Protein 5Z33 (pdb70)

InterPro domains:
  IPR000719 Protein kinase domain [PF00069] (23-314)
  IPR000719 Protein kinase domain [PS50011] (23-314)
  IPR000719 Protein kinase domain [SM00220] (23-314)
  IPR003527 Mitogen-activated protein (MAP) kinase, conserved site [PS01351] (58-161)
  IPR008271 Serine/threonine-protein kinase, active site [PS00108] (145-157)
  IPR011009 Protein kinase-like domain superfamily [SSF56112] (15-320)
  IPR017441 Protein kinase, ATP binding site [PS00107] (29-53)
  IPR050117 Mitogen-activated protein (MAP) kinase [PTHR24055] (21-324)

Solvent-accessible surface area: 18252 Å² total; per-residue (Å²): 177,52,68,70,112,47,155,11,54,157,56,65,0,31,0,37,44,38,26,47,16,82,132,91,54,50,107,51,87,64,6,2,38,0,6,0,50,21,69,155,93,85,89,26,2,6,0,36,13,13,17,84,0,40,78,107,60,52,40,0,6,16,3,1,2,7,0,43,0,0,41,45,0,98,67,14,134,6,0,2,24,0,76,12,0,5,4,12,141,56,128,113,2,52,44,0,3,0,1,14,36,65,16,116,52,40,0,26,23,16,23,185,76,60,100,125,40,72,46,54,57,22,24,12,1,0,14,22,0,0,3,0,0,28,23,0,9,32,0,49,0,0,0,17,11,1,50,2,28,12,0,36,2,31,80,122,46,79,0,11,0,19,24,0,0,12,1,14,0,39,12,148,54,102,151,100,18,91,52,37,50,62,48,49,86,9,42,73,76,18,42,2,0,4,36,44,1,33,25,161,37,56,46,61,16,4,0,2,0,4,0,0,2,0,0,0,9,8,32,24,48,125,31,28,2,108,0,176,74,86,92,28,2,10,52,46,0,1,102,20,19,3,61,16,98,107,107,9,17,62,89,1,54,28,94,169,21,46,77,81,7,97,119,47,100,161,38,66,91,79,66,3,83,88,46,14,105,150,25,47,106,57,0,9,59,0,0,53,122,0,1,17,22,11,13,90,87,18,19,48,10,96,106,0,2,116,12,77,6,0,123,129,93,58,69,70,111,61,8,70,81,11,121,84,81,22,90,11,98,13,8,111,28,92,91,46,43,75,0,61,138,38,0,31,93,33,0,105,169,3,58,92,95,43,123,149,158,126,153,103,18,90,80,90,88,77,114,73,126,125,80,56,56,165,184

CATH classification: 1.10.510.10

Sequence (375 aa):
QGRKIFKVFNQDFIVDERYTVTKELGQGAYGIVCAAVNNQTSEGVAIKKVTNVFSKKILAKRALREIKLLQHFRGHRNITCLYDMDIPRPDNFNETYLYEELMECDLAAIIRSGQPLTDAHFQSFIYQILCGLKYIHSANVLHRDLKPGNLLVNADCELKICDFGLARGFSVDPEENAGYMTEYVATRWYRAPEIMLSFQSYTKAIDVWSVGCILAELLGGRPFFKGRDYVDQLNQILHILGTPNEETLSRIGSPRAQEYVRNLPFMAKKPFPTLFPNANPDALDLLDRMLAFDPSSRISVEQALEHPYLHIWHDASDEPDCPTTFNFDFEVVEDVGEMRKMILDEVYRFRQLVRTQEYVGQMNDLEAELAGGLD

Organism: Pyricularia oryzae (strain 70-15 / ATCC MYA-4617 / FGSC 8958) (NCBI:txid242507)

Nearest PDB structures (foldseek):
  5z33-assembly1_A  TM=1.003E+00  e=1.326E-71  Pyricularia oryzae P131
  7pus-assembly1_AAA  TM=9.389E-01  e=1.925E-37  Homo sapiens
  5lcj-assembly1_A  TM=9.248E-01  e=2.521E-37  Homo sapiens
  6hkn-assembly1_A  TM=9.254E-01  e=2.018E-34  Homo sapiens
  4ogr-assembly3_I  TM=8.457E-01  e=5.268E-21  Homo sapiens

Radius of gyration: 23.45 Å; Cα contacts (8 Å, |Δi|>4): 599; chains: 1; bounding box: 63×76×60 Å

Secondary structure (DSSP, 8-state):
--EEEEEETTEEEEEETTEEEEEEEEE-SSEEEEEEEETTT--EEEEEEE--TTSSHHHHHHHHHHHHHHHHTTT-TTBPPEEEEE-S--TT---EEEEE---SEEHHHHHHHT----HHHHHHHHHHHHHHHHHHHHTTEE----SGGGEEE-TT--EEE---TT-EE--S-SHHHHHS---S---GGG--HHHHTT-S---THHHHHHHHHHHHHHHHTS-SS--SSHHHHHHHHHHHH-S--HHHHHT---HHHHHHHHHSPP-----HHHH-TTS-HHHHHHHHHHT-SSGGGSPPHHHHHTSGGGTTT--GGGSPPPSS----GGGG---HHHHHHHHHHHHHHHHHHHT---HHHHHHHHHHHHHTS--

B-factor: mean 52.42, std 19.56, range [21.2, 126.47]

Foldseek 3Di:
DQWDWDADPNDTDIGGNQKDFDAWDDADPQWTKTKIARNVVRDIKIKIKGAQQLVDLLSLLLVLQQLQVLVLLAPDQAAKHWQAKDQPPLVDGRIIMTITHDFDAFQLVVLVVVDDDDLVLLLQVLLSVLLSLQQCVLLQKAQQADDRRQWTAHPVRRIHGHRSSQMWGHDPDDVVRVPIDGDDHYDQLQFAPCVVLVLVPPDSLRVLSSSLQRLVCNLVSHRQQDAPDNVSSVVSLCQAQWQDDPVQLVSRPDPVVSVVSVPDPGHDHDQVCVVRVPHDVLSSVLSCQSNDNRSVSHDDSVVSLVRPSNVVPRDPVSRDYRPHHDDPPVSVDRDVVVSSVSVVVSNVVVNVVSVDVDPVVVVVVVVVCVVPVDD

Structure (mmCIF, N/CA/C/O backbone):
data_5Z33
#
_entry.id   5Z33
#
_cell.length_a   74.549
_cell.length_b   74.549
_cell.length_c   158.561
_cell.angle_alpha   90.00
_cell.angle_beta   90.00
_cell.angle_gamma   120.00
#
_symmetry.space_group_name_H-M   'P 32 2 1'
#
loop_
_entity.id
_entity.type
_entity.pdbx_description
1 polymer 'Mitogen-activated protein kinase'
2 water water
#
loop_
_atom_site.group_PDB
_atom_site.id
_atom_site.type_symbol
_atom_site.label_atom_id
_atom_site.label_alt_id
_atom_site.label_comp_id
_atom_site.label_asym_id
_atom_site.label_entity_id
_atom_site.label_seq_id
_atom_site.pdbx_PDB_ins_code
_atom_site.Cartn_x
_atom_site.Cartn_y
_atom_site.Cartn_z
_atom_site.occupancy
_atom_site.B_iso_or_equiv
_atom_site.auth_seq_id
_atom_site.auth_comp_id
_atom_site.auth_asym_id
_atom_site.auth_atom_id
_atom_site.pdbx_PDB_model_num
ATOM 1 N N . GLN A 1 15 ? 37.806 -31.143 4.242 1.00 87.65 5 GLN A N 1
ATOM 2 C CA . GLN A 1 15 ? 38.593 -31.861 5.241 1.00 89.50 5 GLN A CA 1
ATOM 3 C C . GLN A 1 15 ? 38.694 -31.081 6.558 1.00 91.04 5 GLN A C 1
ATOM 4 O O . GLN A 1 15 ? 38.013 -31.400 7.535 1.00 91.46 5 GLN A O 1
ATOM 10 N N . GLY A 1 16 ? 39.550 -30.061 6.576 1.00 88.16 6 GLY A N 1
ATOM 11 C CA . GLY A 1 16 ? 39.729 -29.232 7.752 1.00 78.52 6 GLY A CA 1
ATOM 12 C C . GLY A 1 16 ? 40.878 -29.625 8.654 1.00 68.86 6 GLY A C 1
ATOM 13 O O . GLY A 1 16 ? 40.904 -29.197 9.816 1.00 60.64 6 GLY A O 1
ATOM 14 N N . ARG A 1 17 ? 41.827 -30.423 8.164 1.00 66.01 7 ARG A N 1
ATOM 15 C CA . ARG A 1 17 ? 42.905 -30.951 8.991 1.00 64.73 7 ARG A CA 1
ATOM 16 C C . ARG A 1 17 ? 44.223 -30.897 8.233 1.00 69.25 7 ARG A C 1
ATOM 17 O O . ARG A 1 17 ? 44.253 -30.784 7.005 1.00 74.50 7 ARG A O 1
ATOM 25 N N . LYS A 1 18 ? 45.318 -30.978 8.992 1.00 68.46 8 LYS A N 1
ATOM 26 C CA . LYS A 1 18 ? 46.672 -31.073 8.461 1.00 67.30 8 LYS A CA 1
ATOM 27 C C . LYS A 1 18 ? 47.327 -32.362 8.941 1.00 64.57 8 LYS A C 1
ATOM 28 O O . LYS A 1 18 ? 47.106 -32.804 10.071 1.00 60.83 8 LYS A O 1
ATOM 34 N N . ILE A 1 19 ? 48.160 -32.945 8.083 1.00 72.60 9 ILE A N 1
ATOM 35 C CA . ILE A 1 19 ? 48.932 -34.138 8.415 1.00 74.03 9 ILE A CA 1
ATOM 36 C C . ILE A 1 19 ? 50.364 -33.718 8.727 1.00 75.62 9 ILE A C 1
ATOM 37 O O . ILE A 1 19 ? 51.071 -33.189 7.860 1.00 76.43 9 ILE A O 1
ATOM 42 N N . PHE A 1 20 ? 50.797 -33.956 9.958 1.00 72.19 10 PHE A N 1
ATOM 43 C CA . PHE A 1 20 ? 52.203 -33.843 10.315 1.00 74.16 10 PHE A CA 1
ATOM 44 C C . PHE A 1 20 ? 52.797 -35.235 10.483 1.00 84.13 10 PHE A C 1
ATOM 45 O O . PHE A 1 20 ? 52.083 -36.228 10.651 1.00 85.57 10 PHE A O 1
ATOM 53 N N . LYS A 1 21 ? 54.122 -35.296 10.422 1.00 92.41 11 LYS A N 1
ATOM 54 C CA . LYS A 1 21 ? 54.865 -36.537 10.601 1.00 89.61 11 LYS A CA 1
ATOM 55 C C . LYS A 1 21 ? 55.630 -36.433 11.913 1.00 83.58 11 LYS A C 1
ATOM 56 O O . LYS A 1 21 ? 56.555 -35.623 12.034 1.00 90.41 11 LYS A O 1
ATOM 62 N N . VAL A 1 22 ? 55.234 -37.235 12.896 1.00 76.94 12 VAL A N 1
ATOM 63 C CA . VAL A 1 22 ? 55.979 -37.368 14.140 1.00 77.36 12 VAL A CA 1
ATOM 64 C C . VAL A 1 22 ? 56.073 -38.847 14.480 1.00 81.28 12 VAL A C 1
ATOM 65 O O . VAL A 1 22 ? 55.121 -39.605 14.261 1.00 80.25 12 VAL A O 1
ATOM 69 N N . PHE A 1 23 ? 57.231 -39.255 15.001 1.00 83.60 13 PHE A N 1
ATOM 70 C CA . PHE A 1 23 ? 57.498 -40.655 15.325 1.00 83.60 13 PHE A CA 1
ATOM 71 C C . PHE A 1 23 ? 57.181 -41.570 14.143 1.00 88.36 13 PHE A C 1
ATOM 72 O O . PHE A 1 23 ? 56.592 -42.642 14.298 1.00 92.73 13 PHE A O 1
ATOM 80 N N . ASN A 1 24 ? 57.572 -41.127 12.944 1.00 81.59 14 ASN A N 1
ATOM 81 C CA . ASN A 1 24 ? 57.420 -41.889 11.702 1.00 87.41 14 ASN A CA 1
ATOM 82 C C . ASN A 1 24 ? 55.988 -42.376 11.478 1.00 87.64 14 ASN A C 1
ATOM 83 O O . ASN A 1 24 ? 55.770 -43.427 10.868 1.00 93.60 14 ASN A O 1
ATOM 88 N N . GLN A 1 25 ? 54.998 -41.620 11.953 1.00 79.56 15 GLN A N 1
ATOM 89 C CA . GLN A 1 25 ? 53.601 -41.941 11.701 1.00 80.40 15 GLN A CA 1
ATOM 90 C C . GLN A 1 25 ? 52.831 -40.656 11.444 1.00 74.87 15 GLN A C 1
ATOM 91 O O . GLN A 1 25 ? 53.318 -39.552 11.701 1.00 74.46 15 GLN A O 1
ATOM 97 N N . ASP A 1 26 ? 51.623 -40.814 10.912 1.00 74.68 16 ASP A N 1
ATOM 98 C CA . ASP A 1 26 ? 50.785 -39.662 10.618 1.00 72.92 16 ASP A CA 1
ATOM 99 C C . ASP A 1 26 ? 50.227 -39.057 11.901 1.00 63.73 16 ASP A C 1
ATOM 100 O O . ASP A 1 26 ? 49.760 -39.770 12.793 1.00 60.62 16 ASP A O 1
ATOM 105 N N . PHE A 1 27 ? 50.277 -37.729 11.985 1.00 64.43 17 PHE A N 1
ATOM 106 C CA . PHE A 1 27 ? 49.728 -36.970 13.107 1.00 58.86 17 PHE A CA 1
ATOM 107 C C . PHE A 1 27 ? 48.779 -35.933 12.517 1.00 62.75 17 PHE A C 1
ATOM 108 O O . PHE A 1 27 ? 49.219 -34.881 12.040 1.00 62.74 17 PHE A O 1
ATOM 116 N N . ILE A 1 28 ? 47.486 -36.234 12.555 1.00 60.14 18 ILE A N 1
ATOM 117 C CA . ILE A 1 28 ? 46.474 -35.498 11.807 1.00 57.47 18 ILE A CA 1
ATOM 118 C C . ILE A 1 28 ? 45.710 -34.631 12.795 1.00 53.11 18 ILE A C 1
ATOM 119 O O . ILE A 1 28 ? 45.032 -35.147 13.688 1.00 47.47 18 ILE A O 1
ATOM 124 N N . VAL A 1 29 ? 45.827 -33.308 12.647 1.00 58.19 19 VAL A N 1
ATOM 125 C CA . VAL A 1 29 ? 45.312 -32.363 13.630 1.00 50.46 19 VAL A CA 1
ATOM 126 C C . VAL A 1 29 ? 44.378 -31.348 12.972 1.00 58.93 19 VAL A C 1
ATOM 127 O O . VAL A 1 29 ? 44.349 -31.180 11.748 1.00 49.33 19 VAL A O 1
ATOM 131 N N . ASP A 1 30 ? 43.625 -30.661 13.833 1.00 54.49 20 ASP A N 1
ATOM 132 C CA . ASP A 1 30 ? 42.765 -29.541 13.466 1.00 54.75 20 ASP A CA 1
ATOM 133 C C . ASP A 1 30 ? 43.573 -28.472 12.735 1.00 53.46 20 ASP A C 1
ATOM 134 O O . ASP A 1 30 ? 44.657 -28.088 13.181 1.00 52.11 20 ASP A O 1
ATOM 139 N N . GLU A 1 31 ? 43.038 -27.987 11.608 1.00 52.58 21 GLU A N 1
ATOM 140 C CA . GLU A 1 31 ? 43.787 -27.051 10.770 1.00 61.04 21 GLU A CA 1
ATOM 141 C C . GLU A 1 31 ? 44.084 -25.734 11.474 1.00 60.12 21 GLU A C 1
ATOM 142 O O . GLU A 1 31 ? 44.896 -24.954 10.968 1.00 64.38 21 GLU A O 1
ATOM 144 N N . ARG A 1 32 ? 43.458 -25.463 12.619 1.00 61.21 22 ARG A N 1
ATOM 145 C CA . ARG A 1 32 ? 43.773 -24.242 13.350 1.00 64.93 22 ARG A CA 1
ATOM 146 C C . ARG A 1 32 ? 45.101 -24.318 14.099 1.00 67.36 22 ARG A C 1
ATOM 147 O O . ARG A 1 32 ? 45.505 -23.312 14.692 1.00 67.75 22 ARG A O 1
ATOM 149 N N . TYR A 1 33 ? 45.792 -25.457 14.076 1.00 63.57 23 TYR A N 1
ATOM 150 C CA . TYR A 1 33 ? 47.000 -25.658 14.864 1.00 65.02 23 TYR A CA 1
ATOM 151 C C . TYR A 1 33 ? 48.202 -25.922 13.965 1.00 72.24 23 TYR A C 1
ATOM 152 O O . TYR A 1 33 ? 48.057 -26.403 12.837 1.00 74.91 23 TYR A O 1
ATOM 161 N N . THR A 1 34 ? 49.394 -25.612 14.483 1.00 68.01 24 THR A N 1
ATOM 162 C CA . THR A 1 34 ? 50.655 -26.088 13.923 1.00 63.62 24 THR A CA 1
ATOM 163 C C . THR A 1 34 ? 51.369 -26.901 14.988 1.00 62.69 24 THR A C 1
ATOM 164 O O . THR A 1 34 ? 51.600 -26.410 16.097 1.00 62.21 24 THR A O 1
ATOM 168 N N . VAL A 1 35 ? 51.692 -28.147 14.655 1.00 59.50 25 VAL A N 1
ATOM 169 C CA . VAL A 1 35 ? 52.428 -29.004 15.569 1.00 58.84 25 VAL A CA 1
ATOM 170 C C . VAL A 1 35 ? 53.869 -28.517 15.629 1.00 67.14 25 VAL A C 1
ATOM 171 O O . VAL A 1 35 ? 54.579 -28.507 14.616 1.00 69.40 25 VAL A O 1
ATOM 175 N N . THR A 1 36 ? 54.309 -28.092 16.814 1.00 71.86 26 THR A N 1
ATOM 176 C CA . THR A 1 36 ? 55.616 -27.457 16.952 1.00 79.91 26 THR A CA 1
ATOM 177 C C . THR A 1 36 ? 56.694 -28.446 17.380 1.00 79.23 26 THR A C 1
ATOM 178 O O . THR A 1 36 ? 57.696 -28.620 16.679 1.00 87.13 26 THR A O 1
ATOM 182 N N . LYS A 1 37 ? 56.505 -29.103 18.517 1.00 71.53 27 LYS A N 1
ATOM 183 C CA . LYS A 1 37 ? 57.552 -29.927 19.098 1.00 76.17 27 LYS A CA 1
ATOM 184 C C . LYS A 1 37 ? 56.982 -31.268 19.531 1.00 70.83 27 LYS A C 1
ATOM 185 O O . LYS A 1 37 ? 55.841 -31.353 19.994 1.00 67.17 27 LYS A O 1
ATOM 191 N N . GLU A 1 38 ? 57.777 -32.316 19.353 1.00 70.88 28 GLU A N 1
ATOM 192 C CA . GLU A 1 38 ? 57.433 -33.628 19.874 1.00 70.64 28 GLU A CA 1
ATOM 193 C C . GLU A 1 38 ? 57.685 -33.680 21.374 1.00 72.43 28 GLU A C 1
ATOM 194 O O . GLU A 1 38 ? 58.694 -33.173 21.867 1.00 81.34 28 GLU A O 1
ATOM 200 N N . LEU A 1 39 ? 56.758 -34.290 22.101 1.00 68.06 29 LEU A N 1
ATOM 201 C CA . LEU A 1 39 ? 56.968 -34.623 23.494 1.00 68.78 29 LEU A CA 1
ATOM 202 C C . LEU A 1 39 ? 57.119 -36.143 23.596 1.00 79.60 29 LEU A C 1
ATOM 203 O O . LEU A 1 39 ? 57.494 -36.806 22.619 1.00 92.36 29 LEU A O 1
ATOM 208 N N . GLY A 1 40 ? 56.826 -36.692 24.765 1.00 81.51 30 GLY A N 1
ATOM 209 C CA . GLY A 1 40 ? 57.053 -38.105 25.004 1.00 83.57 30 GLY A CA 1
ATOM 210 C C . GLY A 1 40 ? 56.206 -39.009 24.120 1.00 79.72 30 GLY A C 1
ATOM 211 O O . GLY A 1 40 ? 55.251 -38.603 23.453 1.00 71.48 30 GLY A O 1
ATOM 212 N N . GLN A 1 41 ? 56.598 -40.284 24.122 1.00 78.93 31 GLN A N 1
ATOM 213 C CA . GLN A 1 41 ? 55.848 -41.355 23.476 1.00 74.83 31 GLN A CA 1
ATOM 214 C C . GLN A 1 41 ? 55.805 -42.543 24.424 1.00 80.79 31 GLN A C 1
ATOM 215 O O . GLN A 1 41 ? 56.853 -43.020 24.868 1.00 85.94 31 GLN A O 1
ATOM 221 N N . GLY A 1 42 ? 54.599 -43.020 24.732 1.00 80.18 32 GLY A N 1
ATOM 222 C CA . GLY A 1 42 ? 54.414 -44.196 25.543 1.00 77.93 32 GLY A CA 1
ATOM 223 C C . GLY A 1 42 ? 53.917 -45.379 24.732 1.00 78.23 32 GLY A C 1
ATOM 224 O O . GLY A 1 42 ? 53.898 -45.368 23.500 1.00 76.96 32 GLY A O 1
ATOM 225 N N . ALA A 1 43 ? 53.512 -46.420 25.456 1.00 75.94 33 ALA A N 1
ATOM 226 C CA . ALA A 1 43 ? 52.915 -47.584 24.821 1.00 70.61 33 ALA A CA 1
ATOM 227 C C . ALA A 1 43 ? 51.453 -47.371 24.472 1.00 64.31 33 ALA A C 1
ATOM 228 O O . ALA A 1 43 ? 50.867 -48.214 23.784 1.00 67.38 33 ALA A O 1
ATOM 230 N N . TYR A 1 44 ? 50.852 -46.272 24.926 1.00 57.76 34 TYR A N 1
ATOM 231 C CA . TYR A 1 44 ? 49.446 -46.012 24.681 1.00 61.62 34 TYR A CA 1
ATOM 232 C C . TYR A 1 44 ? 49.205 -44.781 23.827 1.00 61.63 34 TYR A C 1
ATOM 233 O O . TYR A 1 44 ? 48.051 -44.514 23.474 1.00 60.23 34 TYR A O 1
ATOM 242 N N . GLY A 1 45 ? 50.243 -44.032 23.480 1.00 62.89 35 GLY A N 1
ATOM 243 C CA . GLY A 1 45 ? 50.051 -42.888 22.613 1.00 65.02 35 GLY A CA 1
ATOM 244 C C . GLY A 1 45 ? 51.317 -42.074 22.456 1.00 67.86 35 GLY A C 1
ATOM 245 O O . GLY A 1 45 ? 52.354 -42.352 23.072 1.00 63.19 35 GLY A O 1
ATOM 246 N N . ILE A 1 46 ? 51.209 -41.057 21.600 1.00 59.59 36 ILE A N 1
ATOM 247 C CA . ILE A 1 46 ? 52.272 -40.079 21.400 1.00 62.22 36 ILE A CA 1
ATOM 248 C C . ILE A 1 46 ? 51.710 -38.691 21.669 1.00 61.83 36 ILE A C 1
ATOM 249 O O . ILE A 1 46 ? 50.539 -38.403 21.393 1.00 52.70 36 ILE A O 1
ATOM 254 N N . VAL A 1 47 ? 52.559 -37.826 22.221 1.00 52.20 37 VAL A N 1
ATOM 255 C CA . VAL A 1 47 ? 52.160 -36.490 22.648 1.00 56.55 37 VAL A CA 1
ATOM 256 C C . VAL A 1 47 ? 53.040 -35.469 21.942 1.00 62.18 37 VAL A C 1
ATOM 257 O O . VAL A 1 47 ? 54.260 -35.645 21.850 1.00 63.73 37 VAL A O 1
ATOM 261 N N . CYS A 1 48 ? 52.417 -34.401 21.445 1.00 51.44 38 CYS A N 1
ATOM 262 C CA . CYS A 1 48 ? 53.137 -33.307 20.812 1.00 51.63 38 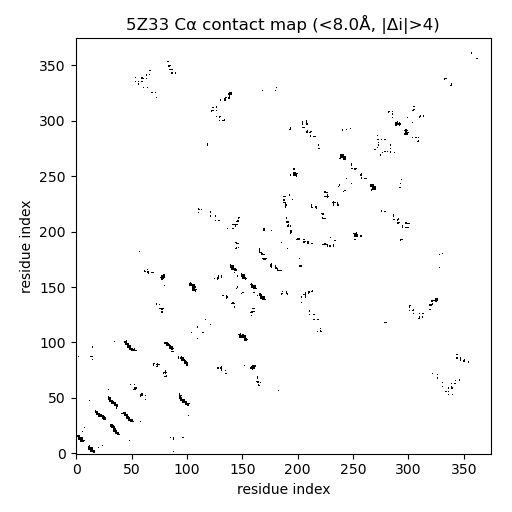CYS A CA 1
ATOM 263 C C . CYS A 1 48 ? 52.592 -31.981 21.314 1.00 52.77 38 CYS A C 1
ATOM 264 O O . CYS A 1 48 ? 51.456 -31.886 21.791 1.00 50.15 38 CYS A O 1
ATOM 267 N N . ALA A 1 49 ? 53.421 -30.956 21.192 1.00 50.24 39 ALA A N 1
ATOM 268 C CA . ALA A 1 49 ? 53.024 -29.590 21.482 1.00 51.55 39 ALA A CA 1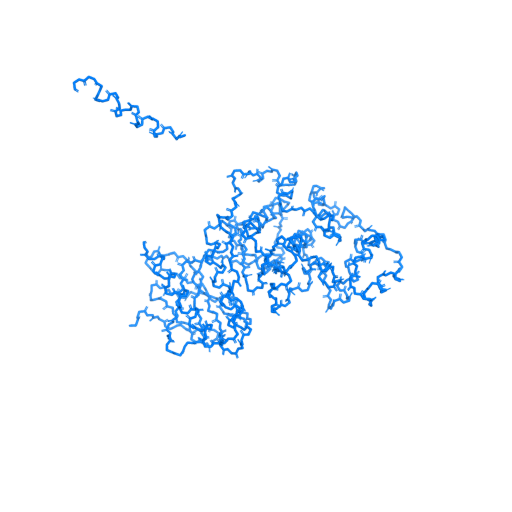
ATOM 269 C C . ALA A 1 49 ? 52.594 -28.912 20.190 1.00 52.30 39 ALA A C 1
ATOM 270 O O . ALA A 1 49 ? 53.170 -29.159 19.125 1.00 56.05 39 ALA A O 1
ATOM 272 N N . ALA A 1 50 ? 51.583 -28.056 20.289 1.00 52.83 40 ALA A N 1
ATOM 273 C CA . ALA A 1 50 ? 51.044 -27.368 19.128 1.00 57.61 40 ALA A CA 1
ATOM 274 C C . ALA A 1 50 ? 50.712 -25.933 19.510 1.00 56.25 40 ALA A C 1
ATOM 275 O O . ALA A 1 50 ? 50.706 -25.565 20.687 1.00 48.99 40 ALA A O 1
ATOM 277 N N . VAL A 1 51 ? 50.434 -25.117 18.497 1.00 55.28 41 VAL A N 1
ATOM 278 C CA . VAL A 1 51 ? 50.090 -23.713 18.686 1.00 61.20 41 VAL A CA 1
ATOM 279 C C . VAL A 1 51 ? 48.850 -23.407 17.862 1.00 57.77 41 VAL A C 1
ATOM 280 O O . VAL A 1 51 ? 48.799 -23.730 16.671 1.00 57.08 41 VAL A O 1
ATOM 284 N N . ASN A 1 52 ? 47.850 -22.798 18.499 1.00 61.03 42 ASN A N 1
ATOM 285 C CA . ASN A 1 52 ? 46.685 -22.286 17.786 1.00 68.77 42 ASN A CA 1
ATOM 286 C C . ASN A 1 52 ? 47.114 -21.079 16.969 1.00 78.13 42 ASN A C 1
ATOM 287 O O . ASN A 1 52 ? 47.407 -20.020 17.528 1.00 83.97 42 ASN A O 1
ATOM 292 N N . ASN A 1 53 ? 47.140 -21.232 15.643 1.00 82.28 43 ASN A N 1
ATOM 293 C CA . ASN A 1 53 ? 47.747 -20.218 14.788 1.00 83.64 43 ASN A CA 1
ATOM 294 C C . ASN A 1 53 ? 47.061 -18.866 14.923 1.00 85.11 43 ASN A C 1
ATOM 295 O O . ASN A 1 53 ? 47.694 -17.826 14.707 1.00 87.44 43 ASN A O 1
ATOM 300 N N . GLN A 1 54 ? 45.783 -18.852 15.289 1.00 90.11 44 GLN A N 1
ATOM 301 C CA . GLN A 1 54 ? 45.055 -17.594 15.390 1.00 98.68 44 GLN A CA 1
ATOM 302 C C . GLN A 1 54 ? 45.146 -16.986 16.787 1.00 102.64 44 GLN A C 1
ATOM 303 O O . GLN A 1 54 ? 45.562 -15.833 16.940 1.00 115.98 44 GLN A O 1
ATOM 309 N N . THR A 1 55 ? 44.774 -17.748 17.816 1.00 84.79 45 THR A N 1
ATOM 310 C CA . THR A 1 55 ? 44.851 -17.231 19.175 1.00 80.93 45 THR A CA 1
ATOM 311 C C . THR A 1 55 ? 46.284 -17.142 19.689 1.00 86.21 45 THR A C 1
ATOM 312 O O . THR A 1 55 ? 46.531 -16.423 20.663 1.00 88.19 45 THR A O 1
ATOM 316 N N . SER A 1 56 ? 47.223 -17.849 19.058 1.00 88.53 46 SER A N 1
ATOM 317 C CA . SER A 1 56 ? 48.598 -18.042 19.519 1.00 89.98 46 SER A CA 1
ATOM 318 C C . SER A 1 56 ? 48.677 -18.883 20.788 1.00 84.51 46 SER A C 1
ATOM 319 O O . SER A 1 56 ? 49.762 -19.015 21.370 1.00 86.51 46 SER A O 1
ATOM 322 N N . GLU A 1 57 ? 47.567 -19.475 21.222 1.00 73.36 47 GLU A N 1
ATOM 323 C CA . GLU A 1 57 ? 47.561 -20.254 22.453 1.00 73.56 47 GLU A CA 1
ATOM 324 C C . GLU A 1 57 ? 48.263 -21.592 22.249 1.00 71.26 47 GLU A C 1
ATOM 325 O O . GLU A 1 57 ? 48.153 -22.217 21.190 1.00 71.71 47 GLU A O 1
ATOM 331 N N . GLY A 1 58 ? 48.999 -22.026 23.269 1.00 60.02 48 GLY A N 1
ATOM 332 C CA . GLY A 1 58 ? 49.642 -23.323 23.234 1.00 53.67 48 GLY A CA 1
ATOM 333 C C . GLY A 1 58 ? 48.720 -24.428 23.718 1.00 45.45 48 GLY A C 1
ATOM 334 O O . GLY A 1 58 ? 47.854 -24.221 24.564 1.00 54.28 48 GLY A O 1
ATOM 335 N N . VAL A 1 59 ? 48.928 -25.626 23.176 1.00 45.22 49 VAL A N 1
ATOM 336 C CA . VAL A 1 59 ? 48.108 -26.781 23.512 1.00 41.24 49 VAL A CA 1
ATOM 337 C C . VAL A 1 59 ? 48.965 -28.034 23.387 1.00 41.66 49 VAL A C 1
ATOM 338 O O . VAL A 1 59 ? 49.945 -28.064 22.641 1.00 46.81 49 VAL A O 1
ATOM 342 N N . ALA A 1 60 ? 48.603 -29.072 24.143 1.00 41.32 50 ALA A N 1
ATOM 343 C CA . ALA A 1 60 ? 49.172 -30.398 23.948 1.00 40.70 50 ALA A CA 1
ATOM 344 C C . ALA A 1 60 ? 48.176 -31.251 23.175 1.00 41.80 50 ALA A C 1
ATOM 345 O O . ALA A 1 60 ? 46.981 -31.239 23.474 1.00 40.70 50 ALA A O 1
ATOM 347 N N . ILE A 1 61 ? 48.657 -31.974 22.173 1.00 46.98 51 ILE A N 1
ATOM 348 C CA . ILE A 1 61 ? 47.817 -32.893 21.413 1.00 44.98 51 ILE A CA 1
ATOM 349 C C . ILE A 1 61 ? 48.348 -34.296 21.644 1.00 46.11 51 ILE A C 1
ATOM 350 O O . ILE A 1 61 ? 49.517 -34.590 21.348 1.00 48.08 51 ILE A O 1
ATOM 355 N N . LYS A 1 62 ? 47.501 -35.148 22.200 1.00 41.41 52 LYS A N 1
ATOM 356 C CA . LYS A 1 62 ? 47.828 -36.535 22.482 1.00 44.40 52 LYS A CA 1
ATOM 357 C C . LYS A 1 62 ? 47.108 -37.407 21.470 1.00 48.50 52 LYS A C 1
ATOM 358 O O . LYS A 1 62 ? 45.895 -37.263 21.283 1.00 50.87 52 LYS A O 1
ATOM 364 N N . LYS A 1 63 ? 47.843 -38.289 20.801 1.00 45.87 53 LYS A N 1
ATOM 365 C CA . LYS A 1 63 ? 47.222 -39.272 19.922 1.00 44.62 53 LYS A CA 1
ATOM 366 C C . LYS A 1 63 ? 47.226 -40.600 20.660 1.00 46.66 53 LYS A C 1
ATOM 367 O O . LYS A 1 63 ? 48.292 -41.175 20.907 1.00 48.26 53 LYS A O 1
ATOM 373 N N . VAL A 1 64 ? 46.043 -41.059 21.062 1.00 43.91 54 VAL A N 1
ATOM 374 C CA . VAL A 1 64 ? 45.909 -42.389 21.649 1.00 47.91 54 VAL A CA 1
ATOM 375 C C . VAL A 1 64 ? 45.944 -43.404 20.513 1.00 52.09 54 VAL A C 1
ATOM 376 O O . VAL A 1 64 ? 45.110 -43.354 19.603 1.00 49.68 54 VAL A O 1
ATOM 380 N N . THR A 1 65 ? 46.908 -44.319 20.557 1.00 54.93 55 THR A N 1
ATOM 381 C CA . THR A 1 65 ? 47.270 -45.122 19.397 1.00 55.98 55 THR A CA 1
ATOM 382 C C . THR A 1 65 ? 46.744 -46.548 19.499 1.00 62.85 55 THR A C 1
ATOM 383 O O . THR A 1 65 ? 46.514 -47.070 20.594 1.00 60.51 55 THR A O 1
ATOM 387 N N . ASN A 1 66 ? 46.557 -47.161 18.324 1.00 59.26 56 ASN A N 1
ATOM 388 C CA . ASN A 1 66 ? 46.221 -48.579 18.189 1.00 59.31 56 ASN A CA 1
ATOM 389 C C . ASN A 1 66 ? 45.049 -48.983 19.080 1.00 60.56 56 ASN A C 1
ATOM 390 O O . ASN A 1 66 ? 45.034 -50.064 19.671 1.00 69.35 56 ASN A O 1
ATOM 395 N N . VAL A 1 67 ? 44.034 -48.116 19.132 1.00 56.59 57 VAL A N 1
ATOM 396 C CA . VAL A 1 67 ? 42.964 -48.225 20.122 1.00 59.00 57 VAL A CA 1
ATOM 397 C C . VAL A 1 67 ? 42.234 -49.559 20.030 1.00 60.40 57 VAL A C 1
ATOM 398 O O . VAL A 1 67 ? 41.828 -50.121 21.054 1.00 58.03 57 VAL A O 1
ATOM 402 N N . PHE A 1 68 ? 42.059 -50.096 18.824 1.00 61.13 58 PHE A N 1
ATOM 403 C CA . PHE A 1 68 ? 41.304 -51.330 18.640 1.00 67.71 58 PHE A CA 1
ATOM 404 C C . PHE A 1 68 ? 42.212 -52.513 18.301 1.00 75.53 58 PHE A C 1
ATOM 405 O O . PHE A 1 68 ? 41.817 -53.430 17.577 1.00 76.49 58 PHE A O 1
ATOM 413 N N . SER A 1 69 ? 43.435 -52.498 18.825 1.00 76.44 59 SER A N 1
ATOM 414 C CA . SER A 1 69 ? 44.323 -53.647 18.706 1.00 79.22 59 SER A CA 1
ATOM 415 C C . SER A 1 69 ? 43.947 -54.736 19.704 1.00 74.18 59 SER A C 1
ATOM 416 O O . SER A 1 69 ? 43.846 -55.913 19.343 1.00 76.90 59 SER A O 1
ATOM 419 N N . LYS A 1 70 ? 43.745 -54.356 20.963 1.00 68.76 60 LYS A N 1
ATOM 420 C CA . LYS A 1 70 ? 43.350 -55.260 22.034 1.00 69.98 60 LYS A CA 1
ATOM 421 C C . LYS A 1 70 ? 42.132 -54.678 22.741 1.00 65.88 60 LYS A C 1
ATOM 422 O O . LYS A 1 70 ? 41.982 -53.458 22.844 1.00 60.89 60 LYS A O 1
ATOM 428 N N . LYS A 1 71 ? 41.243 -55.566 23.196 1.00 67.83 61 LYS A N 1
ATOM 429 C CA . LYS A 1 71 ? 40.097 -55.137 23.991 1.00 68.50 61 LYS A CA 1
ATOM 430 C C . LYS A 1 71 ? 40.540 -54.277 25.170 1.00 63.58 61 LYS A C 1
ATOM 431 O O . LYS A 1 71 ? 39.932 -53.240 25.466 1.00 59.35 61 LYS A O 1
ATOM 437 N N . ILE A 1 72 ? 41.634 -54.669 25.823 1.00 66.56 62 ILE A N 1
ATOM 438 C CA . ILE A 1 72 ? 42.133 -53.931 26.983 1.00 66.73 62 ILE A CA 1
ATOM 439 C C . ILE A 1 72 ? 42.484 -52.490 26.608 1.00 62.50 62 ILE A C 1
ATOM 440 O O . ILE A 1 72 ? 42.266 -51.554 27.391 1.00 56.78 62 ILE A O 1
ATOM 445 N N . LEU A 1 73 ? 43.003 -52.283 25.393 1.00 63.34 63 LEU A N 1
ATOM 446 C CA . LEU A 1 73 ? 43.454 -50.953 24.981 1.00 59.07 63 LEU A CA 1
ATOM 447 C C . LEU A 1 73 ? 42.285 -50.029 24.668 1.00 59.30 63 LEU A C 1
ATOM 448 O O . LEU A 1 73 ? 42.355 -48.817 24.916 1.00 59.45 63 LEU A O 1
ATOM 453 N N . ALA A 1 74 ? 41.212 -50.567 24.094 1.00 57.18 64 ALA A N 1
ATOM 454 C CA . ALA A 1 74 ? 40.067 -49.715 23.814 1.00 57.18 64 ALA A CA 1
ATOM 455 C C . ALA A 1 74 ? 39.246 -49.455 25.071 1.00 54.17 64 ALA A C 1
ATOM 456 O O . ALA A 1 74 ? 38.679 -48.368 25.216 1.00 50.13 64 ALA A O 1
ATOM 458 N N . LYS A 1 75 ? 39.197 -50.417 25.998 1.00 53.72 65 LYS A N 1
ATOM 459 C CA . LYS A 1 75 ? 38.660 -50.133 27.329 1.00 53.66 65 LYS A CA 1
ATOM 460 C C . LYS A 1 75 ? 39.450 -49.019 28.007 1.00 53.24 65 LYS A C 1
ATOM 461 O O . LYS A 1 75 ? 38.870 -48.120 28.625 1.00 47.69 65 LYS A O 1
ATOM 467 N N . ARG A 1 76 ? 40.782 -49.080 27.918 1.00 50.95 66 ARG A N 1
ATOM 468 C CA . ARG A 1 76 ? 41.633 -48.036 28.480 1.00 46.81 66 ARG A CA 1
ATOM 469 C C . ARG A 1 76 ? 41.327 -46.677 27.862 1.00 46.85 66 ARG A C 1
ATOM 470 O O . ARG A 1 76 ? 41.181 -45.676 28.574 1.00 46.80 66 ARG A O 1
ATOM 478 N N . ALA A 1 77 ? 41.237 -46.623 26.532 1.00 43.53 67 ALA A N 1
ATOM 479 C CA . ALA A 1 77 ? 40.978 -45.352 25.865 1.00 48.44 67 ALA A CA 1
ATOM 480 C C . ALA A 1 77 ? 39.621 -44.796 26.266 1.00 50.84 67 ALA A C 1
ATOM 481 O O . ALA A 1 77 ? 39.484 -43.602 26.560 1.00 44.69 67 ALA A O 1
ATOM 483 N N . LEU A 1 78 ? 38.602 -45.657 26.279 1.00 51.75 68 LEU A N 1
ATOM 484 C CA . LEU A 1 78 ? 37.280 -45.230 26.709 1.00 42.77 68 LEU A CA 1
ATOM 485 C C . LEU A 1 78 ? 37.325 -44.703 28.131 1.00 41.14 68 LEU A C 1
ATOM 486 O O . LEU A 1 78 ? 36.740 -43.660 28.434 1.00 41.18 68 LEU A O 1
ATOM 491 N N . ARG A 1 79 ? 38.071 -45.380 29.009 1.00 48.53 69 ARG A N 1
ATOM 492 C CA . ARG A 1 79 ? 38.127 -44.959 30.406 1.00 47.51 69 ARG A CA 1
ATOM 493 C C . ARG A 1 79 ? 38.828 -43.612 30.563 1.00 46.66 69 ARG A C 1
ATOM 494 O O . ARG A 1 79 ? 38.385 -42.757 31.347 1.00 38.32 69 ARG A O 1
ATOM 502 N N . GLU A 1 80 ? 39.930 -43.405 29.841 1.00 41.63 70 GLU A N 1
ATOM 503 C CA . GLU A 1 80 ? 40.633 -42.131 29.936 1.00 40.34 70 GLU A CA 1
ATOM 504 C C . GLU A 1 80 ? 39.772 -41.008 29.389 1.00 33.06 70 GLU A C 1
ATOM 505 O O . GLU A 1 80 ? 39.707 -39.910 29.967 1.00 36.92 70 GLU A O 1
ATOM 511 N N . ILE A 1 81 ? 39.050 -41.286 28.307 1.00 34.93 71 ILE A N 1
ATOM 512 C CA . ILE A 1 81 ? 38.259 -40.248 27.658 1.00 33.53 71 ILE A CA 1
ATOM 513 C C . ILE A 1 81 ? 37.132 -39.787 28.575 1.00 33.43 71 ILE A C 1
ATOM 514 O O . ILE A 1 81 ? 36.894 -38.587 28.745 1.00 37.70 71 ILE A O 1
ATOM 519 N N . LYS A 1 82 ? 36.427 -40.733 29.187 1.00 31.89 72 LYS A N 1
ATOM 520 C CA . LYS A 1 82 ? 35.314 -40.376 30.058 1.00 32.94 72 LYS A CA 1
ATOM 521 C C . LYS A 1 82 ? 35.797 -39.683 31.332 1.00 34.81 72 LYS A C 1
ATOM 522 O O . LYS A 1 82 ? 35.186 -38.710 31.791 1.00 35.85 72 LYS A O 1
ATOM 528 N N . LEU A 1 83 ? 36.896 -40.153 31.912 1.00 36.90 73 LEU A N 1
ATOM 529 C CA . LEU A 1 83 ? 37.345 -39.553 33.163 1.00 34.32 73 LEU A CA 1
ATOM 530 C C . LEU A 1 83 ? 37.924 -38.155 32.945 1.00 34.63 73 LEU A C 1
ATOM 531 O O . LEU A 1 83 ? 37.682 -37.246 33.749 1.00 36.10 73 LEU A O 1
ATOM 536 N N . LEU A 1 84 ? 38.701 -37.955 31.875 1.00 32.49 74 LEU A N 1
ATOM 537 C CA . LEU A 1 84 ? 39.168 -36.601 31.577 1.00 33.65 74 LEU A CA 1
ATOM 538 C C . LEU A 1 84 ? 37.996 -35.636 31.435 1.00 34.94 74 LEU A C 1
ATOM 539 O O . LEU A 1 84 ? 38.065 -34.485 31.886 1.00 33.60 74 LEU A O 1
ATOM 544 N N . GLN A 1 85 ? 36.900 -36.087 30.824 1.00 31.22 75 GLN A N 1
ATOM 545 C CA . GLN A 1 85 ? 35.733 -35.224 30.737 1.00 30.85 75 GLN A CA 1
ATOM 546 C C . GLN A 1 85 ? 35.150 -34.925 32.112 1.00 33.74 75 GLN A C 1
ATOM 547 O O . GLN A 1 85 ? 34.752 -33.790 32.382 1.00 34.37 75 GLN A O 1
ATOM 553 N N . HIS A 1 86 ? 35.077 -35.929 32.982 1.00 29.16 76 HIS A N 1
ATOM 554 C CA . HIS A 1 86 ? 34.444 -35.726 34.284 1.00 39.64 76 HIS A CA 1
ATOM 555 C C . HIS A 1 86 ? 35.224 -34.739 35.140 1.00 37.03 76 HIS A C 1
ATOM 556 O O . HIS A 1 86 ? 34.623 -34.014 35.936 1.00 37.20 76 HIS A O 1
ATOM 563 N N . PHE A 1 87 ? 36.549 -34.678 34.975 1.00 36.12 77 PHE A N 1
ATOM 564 C CA . PHE A 1 87 ? 37.417 -33.881 35.833 1.00 33.83 77 PHE A CA 1
ATOM 565 C C . PHE A 1 87 ? 37.887 -32.595 35.167 1.00 35.90 77 PHE A C 1
ATOM 566 O O . PHE A 1 87 ? 38.804 -31.934 35.674 1.00 37.58 77 PHE A O 1
ATOM 574 N N . ARG A 1 88 ? 37.239 -32.208 34.076 1.00 31.99 78 ARG A N 1
ATOM 575 C CA . ARG A 1 88 ? 37.571 -30.985 33.372 1.00 37.54 78 ARG A CA 1
ATOM 576 C C . ARG A 1 88 ? 37.341 -29.788 34.285 1.00 40.46 78 ARG A C 1
ATOM 577 O O . ARG A 1 88 ? 36.357 -29.734 35.025 1.00 44.48 78 ARG A O 1
ATOM 585 N N . GLY A 1 89 ? 38.263 -28.830 34.254 1.00 36.63 79 GLY A N 1
ATOM 586 C CA . GLY A 1 89 ? 38.076 -27.587 34.984 1.00 35.40 79 GLY A CA 1
ATOM 587 C C . GLY A 1 89 ? 38.721 -27.512 36.356 1.00 43.95 79 GLY A C 1
ATOM 588 O O . GLY A 1 89 ? 38.562 -26.494 37.038 1.00 41.61 79 GLY A O 1
ATOM 589 N N . HIS A 1 90 ? 39.440 -28.534 36.796 1.00 40.93 80 HIS A N 1
ATOM 590 C CA . HIS A 1 90 ? 40.123 -28.425 38.082 1.00 34.00 80 HIS A CA 1
ATOM 591 C C . HIS A 1 90 ? 41.555 -27.964 37.871 1.00 33.06 80 HIS A C 1
ATOM 592 O O . HIS A 1 90 ? 42.232 -28.425 36.947 1.00 35.91 80 HIS A O 1
ATOM 599 N N . ARG A 1 91 ? 41.998 -27.044 38.736 1.00 35.65 81 ARG A N 1
ATOM 600 C CA . ARG A 1 91 ? 43.318 -26.428 38.624 1.00 43.63 81 ARG A CA 1
ATOM 601 C C . ARG A 1 91 ? 44.448 -27.450 38.660 1.00 41.01 81 ARG A C 1
ATOM 602 O O . ARG A 1 91 ? 45.532 -27.207 38.113 1.00 39.44 81 ARG A O 1
ATOM 610 N N . ASN A 1 92 ? 44.258 -28.550 39.372 1.00 34.47 82 ASN A N 1
ATOM 611 C CA . ASN A 1 92 ? 45.328 -29.515 39.569 1.00 35.72 82 ASN A CA 1
ATOM 612 C C . ASN A 1 92 ? 45.077 -30.818 38.835 1.00 32.20 82 ASN A C 1
ATOM 613 O O . ASN A 1 92 ? 45.606 -31.863 39.232 1.00 33.29 82 ASN A O 1
ATOM 618 N N . ILE A 1 93 ? 44.284 -30.779 37.777 1.00 30.98 83 ILE A N 1
ATOM 619 C CA . ILE A 1 93 ? 44.044 -31.938 36.929 1.00 33.39 83 ILE A CA 1
ATOM 620 C C . ILE A 1 93 ? 44.158 -31.463 35.486 1.00 37.54 83 ILE A C 1
ATOM 621 O O . ILE A 1 93 ? 43.656 -30.389 35.148 1.00 33.54 83 ILE A O 1
ATOM 626 N N . THR A 1 94 ? 44.831 -32.245 34.639 1.00 33.27 84 THR A N 1
ATOM 627 C CA . THR A 1 94 ? 45.029 -31.831 33.247 1.00 38.66 84 THR A CA 1
ATOM 628 C C . THR A 1 94 ? 43.680 -31.599 32.571 1.00 34.06 84 THR A C 1
ATOM 629 O O . THR A 1 94 ? 42.771 -32.426 32.661 1.00 35.55 84 THR A O 1
ATOM 633 N N . CYS A 1 95 ? 43.529 -30.447 31.934 1.00 31.13 85 CYS A N 1
ATOM 634 C CA . CYS A 1 95 ? 42.233 -30.017 31.430 1.00 33.12 85 CYS A CA 1
ATOM 635 C C . CYS A 1 95 ? 42.107 -30.373 29.950 1.00 38.38 85 CYS A C 1
ATOM 636 O O . CYS A 1 95 ? 42.899 -29.914 29.119 1.00 38.01 85 CYS A O 1
ATOM 639 N N . LEU A 1 96 ? 41.120 -31.201 29.632 1.00 32.01 86 LEU A N 1
ATOM 640 C CA . LEU A 1 96 ? 40.807 -31.550 28.249 1.00 30.48 86 LEU A CA 1
ATOM 641 C C . LEU A 1 96 ? 40.061 -30.404 27.578 1.00 29.36 86 LEU A C 1
ATOM 642 O O . LEU A 1 96 ? 39.061 -29.924 28.114 1.00 33.11 86 LEU A O 1
ATOM 647 N N . TYR A 1 97 ? 40.530 -29.984 26.392 1.00 31.61 87 TYR A N 1
ATOM 648 C CA . TYR A 1 97 ? 39.937 -28.894 25.607 1.00 31.76 87 TYR A CA 1
ATOM 649 C C . TYR A 1 97 ? 39.037 -29.368 24.468 1.00 35.04 87 TYR A C 1
ATOM 650 O O . TYR A 1 97 ? 38.053 -28.689 24.125 1.00 32.91 87 TYR A O 1
ATOM 659 N N . ASP A 1 98 ? 39.375 -30.482 23.830 1.00 34.34 88 ASP A N 1
ATOM 660 C CA . ASP A 1 98 ? 38.733 -30.882 22.577 1.00 31.60 88 ASP A CA 1
ATOM 661 C C . ASP A 1 98 ? 39.183 -32.304 22.277 1.00 33.32 88 ASP A C 1
ATOM 662 O O . ASP A 1 98 ? 40.179 -32.777 22.825 1.00 31.87 88 ASP A O 1
ATOM 667 N N . MET A 1 99 ? 38.434 -32.982 21.414 1.00 35.29 89 MET A N 1
ATOM 668 C CA . MET A 1 99 ? 38.794 -34.315 20.940 1.00 35.17 89 MET A CA 1
ATOM 669 C C . MET A 1 99 ? 38.476 -34.392 19.451 1.00 37.79 89 MET A C 1
ATOM 670 O O . MET A 1 99 ? 37.637 -33.639 18.948 1.00 34.40 89 MET A O 1
ATOM 675 N N . ASP A 1 100 ? 39.144 -35.316 18.744 1.00 35.78 90 ASP A N 1
ATOM 676 C CA . ASP A 1 100 ? 38.954 -35.444 17.299 1.00 41.32 90 ASP A CA 1
ATOM 677 C C . ASP A 1 100 ? 39.244 -36.870 16.836 1.00 41.76 90 ASP A C 1
ATOM 678 O O . ASP A 1 100 ? 40.172 -37.520 17.324 1.00 36.88 90 ASP A O 1
ATOM 683 N N . ILE A 1 101 ? 38.432 -37.350 15.901 1.00 41.64 91 ILE A N 1
ATOM 684 C CA . ILE A 1 101 ? 38.658 -38.632 15.234 1.00 47.73 91 ILE A CA 1
ATOM 685 C C . ILE A 1 101 ? 38.729 -38.348 13.738 1.00 50.52 91 ILE A C 1
ATOM 686 O O . ILE A 1 101 ? 37.692 -38.277 13.067 1.00 53.56 91 ILE A O 1
ATOM 691 N N . PRO A 1 102 ? 39.932 -38.160 13.190 1.00 50.48 92 PRO A N 1
ATOM 692 C CA . PRO A 1 102 ? 40.053 -37.688 11.796 1.00 53.57 92 PRO A CA 1
ATOM 693 C C . PRO A 1 102 ? 39.481 -38.618 10.740 1.00 62.69 92 PRO A C 1
ATOM 694 O O . PRO A 1 102 ? 38.964 -38.133 9.724 1.00 68.71 92 PRO A O 1
ATOM 698 N N . ARG A 1 103 ? 39.583 -39.934 10.908 1.00 63.98 93 ARG A N 1
ATOM 699 C CA . ARG A 1 103 ? 39.142 -40.882 9.880 1.00 64.50 93 ARG A CA 1
ATOM 700 C C . ARG A 1 103 ? 38.134 -41.845 10.494 1.00 65.79 93 ARG A C 1
ATOM 701 O O . ARG A 1 103 ? 38.422 -43.036 10.674 1.00 76.96 93 ARG A O 1
ATOM 709 N N . PRO A 1 104 ? 36.932 -41.361 10.807 1.00 57.36 94 PRO A N 1
ATOM 710 C CA . PRO A 1 104 ? 35.999 -42.166 11.611 1.00 63.98 94 PRO A CA 1
ATOM 711 C C . PRO A 1 104 ? 35.577 -43.476 10.962 1.00 69.64 94 PRO A C 1
ATOM 712 O O . PRO A 1 104 ? 35.190 -44.403 11.682 1.00 67.39 94 PRO A O 1
ATOM 716 N N . ASP A 1 105 ? 35.639 -43.593 9.636 1.00 76.05 95 ASP A N 1
ATOM 717 C CA . ASP A 1 105 ? 35.216 -44.834 8.996 1.00 80.65 95 ASP A CA 1
ATOM 718 C C . ASP A 1 105 ? 36.052 -46.004 9.496 1.00 85.73 95 ASP A C 1
ATOM 719 O O . ASP A 1 105 ? 35.523 -46.978 10.043 1.00 93.22 95 ASP A O 1
ATOM 724 N N . ASN A 1 106 ? 37.367 -45.912 9.344 1.00 80.16 96 ASN A N 1
ATOM 725 C CA . ASN A 1 106 ? 38.290 -46.912 9.873 1.00 83.77 96 ASN A CA 1
ATOM 726 C C . ASN A 1 106 ? 39.318 -46.176 10.723 1.00 86.76 96 ASN A C 1
ATOM 727 O O . ASN A 1 106 ? 40.447 -45.931 10.291 1.00 93.02 96 ASN A O 1
ATOM 732 N N . PHE A 1 107 ? 38.919 -45.807 11.934 1.00 73.90 97 PHE A N 1
ATOM 733 C CA . PHE A 1 107 ? 39.834 -45.147 12.844 1.00 69.57 97 PHE A CA 1
ATOM 734 C C . PHE A 1 107 ? 40.358 -46.141 13.867 1.00 64.67 97 PHE A C 1
ATOM 735 O O . PHE A 1 107 ? 39.644 -47.052 14.299 1.00 63.20 97 PHE A O 1
ATOM 743 N N . ASN A 1 108 ? 41.622 -45.965 14.232 1.00 60.19 98 ASN A N 1
ATOM 744 C CA . ASN A 1 108 ? 42.260 -46.743 15.282 1.00 56.94 98 ASN A CA 1
ATOM 745 C C . ASN A 1 108 ? 43.059 -45.818 16.191 1.00 54.48 98 ASN A C 1
ATOM 746 O O . ASN A 1 108 ? 44.113 -46.192 16.708 1.00 57.93 98 ASN A O 1
ATOM 751 N N . GLU A 1 109 ? 42.564 -44.597 16.378 1.00 50.72 99 GLU A N 1
ATOM 752 C CA . GLU A 1 109 ? 43.228 -43.608 17.211 1.00 54.08 99 GLU A CA 1
ATOM 753 C C . GLU A 1 109 ? 42.235 -42.503 17.536 1.00 52.77 99 GLU A C 1
ATOM 754 O O . GLU A 1 109 ? 41.253 -42.292 16.818 1.00 49.45 99 GLU A O 1
ATOM 760 N N . THR A 1 110 ? 42.501 -41.808 18.637 1.00 51.80 100 THR A N 1
ATOM 761 C CA . THR A 1 110 ? 41.727 -40.637 19.014 1.00 50.42 100 THR A CA 1
ATOM 762 C C . THR A 1 110 ? 42.683 -39.547 19.466 1.00 52.61 100 THR A C 1
ATOM 763 O O . THR A 1 110 ? 43.701 -39.830 20.105 1.00 54.07 100 THR A O 1
ATOM 767 N N . TYR A 1 111 ? 42.369 -38.303 19.122 1.00 45.61 101 TYR A N 1
ATOM 768 C CA . TYR A 1 111 ? 43.217 -37.177 19.490 1.00 43.87 101 TYR A CA 1
ATOM 769 C C . TYR A 1 111 ? 42.582 -36.410 20.639 1.00 39.79 101 TYR A C 1
ATOM 770 O O . TYR A 1 111 ? 41.403 -36.039 20.580 1.00 36.99 101 TYR A O 1
ATOM 779 N N . LEU A 1 112 ? 43.367 -36.175 21.674 1.00 32.78 102 LEU A N 1
ATOM 780 C CA . LEU A 1 112 ? 42.950 -35.391 22.825 1.00 35.15 102 LEU A CA 1
ATOM 781 C C . LEU A 1 112 ? 43.741 -34.098 22.818 1.00 42.09 102 LEU A C 1
ATOM 782 O O . LEU A 1 112 ? 44.975 -34.124 22.797 1.00 46.59 102 LEU A O 1
ATOM 787 N N . TYR A 1 113 ? 43.028 -32.980 22.830 1.00 44.41 103 TYR A N 1
ATOM 788 C CA . TYR A 1 113 ? 43.617 -31.652 22.888 1.00 41.28 103 TYR A CA 1
ATOM 789 C C . TYR A 1 113 ? 43.502 -31.197 24.330 1.00 39.38 103 TYR A C 1
ATOM 790 O O . TYR A 1 113 ? 42.396 -31.187 24.883 1.00 33.41 103 TYR A O 1
ATOM 799 N N . GLU A 1 114 ? 44.625 -30.829 24.948 1.00 33.07 104 GLU A N 1
ATOM 800 C CA . GLU A 1 114 ? 44.557 -30.487 26.359 1.00 36.50 104 GLU A CA 1
ATOM 801 C C . GLU A 1 114 ? 45.554 -29.386 26.698 1.00 34.92 104 GLU A C 1
ATOM 802 O O . GLU A 1 114 ? 46.373 -28.969 25.879 1.00 39.63 104 GLU A O 1
ATOM 808 N N . GLU A 1 115 ? 45.455 -28.930 27.939 1.00 38.39 105 GLU A N 1
ATOM 809 C CA . GLU A 1 115 ? 46.340 -27.912 28.487 1.00 43.55 105 GLU A CA 1
ATOM 810 C C . GLU A 1 115 ? 47.808 -28.296 28.306 1.00 41.14 105 GLU A C 1
ATOM 811 O O . GLU A 1 115 ? 48.200 -29.434 28.573 1.00 37.62 105 GLU A O 1
ATOM 817 N N . LEU A 1 116 ? 48.611 -27.349 27.825 1.00 37.81 106 LEU A N 1
ATOM 818 C CA . LEU A 1 116 ? 50.022 -27.597 27.541 1.00 42.26 106 LEU A CA 1
ATOM 819 C C . LEU A 1 116 ? 50.843 -27.369 28.808 1.00 38.54 106 LEU A C 1
ATOM 820 O O . LEU A 1 116 ? 50.816 -26.278 29.382 1.00 39.26 106 LEU A O 1
ATOM 825 N N . MET A 1 117 ? 51.562 -28.391 29.244 1.00 37.85 107 MET A N 1
ATOM 826 C CA . MET A 1 117 ? 52.457 -28.264 30.385 1.00 36.34 107 MET A CA 1
ATOM 827 C C . MET A 1 117 ? 53.901 -28.356 29.909 1.00 49.10 107 MET A C 1
ATOM 828 O O . MET A 1 117 ? 54.179 -28.654 28.746 1.00 51.85 107 MET A O 1
ATOM 833 N N . GLU A 1 118 ? 54.832 -28.057 30.815 1.00 48.70 108 GLU A N 1
ATOM 834 C CA . GLU A 1 118 ? 56.233 -27.983 30.413 1.00 49.59 108 GLU A CA 1
ATOM 835 C C . GLU A 1 118 ? 56.902 -29.353 30.427 1.00 41.76 108 GLU A C 1
ATOM 836 O O . GLU A 1 118 ? 57.541 -29.748 29.452 1.00 40.95 108 GLU A O 1
ATOM 842 N N . CYS A 1 119 ? 56.784 -30.083 31.526 1.00 36.23 109 CYS A N 1
ATOM 843 C CA . CYS A 1 119 ? 57.390 -31.402 31.665 1.00 38.11 109 CYS A CA 1
ATOM 844 C C . CYS A 1 119 ? 56.657 -32.082 32.813 1.00 35.02 109 CYS A C 1
ATOM 845 O O . CYS A 1 119 ? 55.658 -31.561 33.308 1.00 36.94 109 CYS A O 1
ATOM 848 N N . ASP A 1 120 ? 57.123 -33.247 33.233 1.00 37.93 110 ASP A N 1
ATOM 849 C CA . ASP A 1 120 ? 56.516 -33.893 34.385 1.00 33.50 110 ASP A CA 1
ATOM 850 C C . ASP A 1 120 ? 57.448 -33.805 35.592 1.00 34.60 110 ASP A C 1
ATOM 851 O O . ASP A 1 120 ? 58.611 -33.411 35.490 1.00 32.34 110 ASP A O 1
ATOM 856 N N . LEU A 1 121 ? 56.911 -34.161 36.759 1.00 29.34 111 LEU A N 1
ATOM 857 C CA . LEU A 1 121 ? 57.692 -34.049 37.987 1.00 27.44 111 LEU A CA 1
ATOM 858 C C . LEU A 1 121 ? 58.876 -35.005 37.986 1.00 29.16 111 LEU A C 1
ATOM 859 O O . LEU A 1 121 ? 59.933 -34.692 38.556 1.00 31.16 111 LEU A O 1
ATOM 864 N N . ALA A 1 122 ? 58.737 -36.168 37.333 1.00 26.56 112 ALA A N 1
ATOM 865 C CA . ALA A 1 122 ? 59.882 -37.073 37.219 1.00 31.22 112 ALA A CA 1
ATOM 866 C C . ALA A 1 122 ? 61.053 -36.387 36.528 1.00 35.93 112 ALA A C 1
ATOM 867 O O . ALA A 1 122 ? 62.211 -36.571 36.918 1.00 32.26 112 ALA A O 1
ATOM 869 N N . ALA A 1 123 ? 60.770 -35.582 35.497 1.00 32.42 113 ALA A N 1
ATOM 870 C CA . ALA A 1 123 ? 61.850 -34.884 34.804 1.00 33.68 113 ALA A CA 1
ATOM 871 C C . ALA A 1 123 ? 62.523 -33.872 35.724 1.00 31.26 113 ALA A C 1
ATOM 872 O O . ALA A 1 123 ? 63.752 -33.739 35.716 1.00 31.51 113 ALA A O 1
ATOM 874 N N . ILE A 1 124 ? 61.733 -33.137 36.505 1.00 28.14 114 ILE A N 1
ATOM 875 C CA . ILE A 1 124 ? 62.308 -32.147 37.415 1.00 30.81 114 ILE A CA 1
ATOM 876 C C . ILE A 1 124 ? 63.253 -32.825 38.396 1.00 37.13 114 ILE A C 1
ATOM 877 O O . ILE A 1 124 ? 64.377 -32.360 38.646 1.00 35.61 114 ILE A O 1
ATOM 882 N N . ILE A 1 125 ? 62.799 -33.932 38.977 1.00 30.87 115 ILE A N 1
ATOM 883 C CA . ILE A 1 125 ? 63.631 -34.673 39.914 1.00 32.75 115 ILE A CA 1
ATOM 884 C C . ILE A 1 125 ? 64.864 -35.220 39.212 1.00 31.94 115 ILE A C 1
ATOM 885 O O . ILE A 1 125 ? 65.982 -35.139 39.737 1.00 36.17 115 ILE A O 1
ATOM 890 N N . ARG A 1 126 ? 64.679 -35.779 38.017 1.00 37.43 116 ARG A N 1
ATOM 891 C CA . ARG A 1 126 ? 65.797 -36.319 37.249 1.00 41.53 116 ARG A CA 1
ATOM 892 C C . ARG A 1 126 ? 66.840 -35.244 36.961 1.00 47.12 116 ARG A C 1
ATOM 893 O O . ARG A 1 126 ? 68.046 -35.520 36.974 1.00 44.24 116 ARG A O 1
ATOM 901 N N . SER A 1 127 ? 66.391 -34.006 36.703 1.00 40.56 117 SER A N 1
ATOM 902 C CA . SER A 1 127 ? 67.314 -32.922 36.368 1.00 41.71 117 SER A CA 1
ATOM 903 C C . SER A 1 127 ? 68.244 -32.590 37.513 1.00 38.31 117 SER A C 1
ATOM 904 O O . SER A 1 127 ? 69.303 -31.997 37.282 1.00 38.64 117 SER A O 1
ATOM 907 N N . GLY A 1 128 ? 67.849 -32.913 38.746 1.00 37.44 118 GLY A N 1
ATOM 908 C CA . GLY A 1 128 ? 68.629 -32.528 39.900 1.00 47.21 118 GLY A CA 1
ATOM 909 C C . GLY A 1 128 ? 68.569 -31.060 40.253 1.00 45.48 118 GLY A C 1
ATOM 910 O O . GLY A 1 128 ? 69.348 -30.617 41.098 1.00 39.57 118 GLY A O 1
ATOM 911 N N . GLN A 1 129 ? 67.679 -30.280 39.646 1.00 42.61 119 GLN A N 1
ATOM 912 C CA . GLN A 1 129 ? 67.643 -28.866 39.985 1.00 44.01 119 GLN A CA 1
ATOM 913 C C . GLN A 1 129 ? 67.213 -28.693 41.442 1.00 34.96 119 GLN A C 1
ATOM 914 O O . GLN A 1 129 ? 66.392 -29.470 41.949 1.00 35.29 119 GLN A O 1
ATOM 920 N N . PRO A 1 130 ? 67.769 -27.715 42.153 1.00 43.41 120 PRO A N 1
ATOM 921 C CA . PRO A 1 130 ? 67.490 -27.591 43.591 1.00 45.16 120 PRO A CA 1
ATOM 922 C C . PRO A 1 130 ? 66.022 -27.287 43.832 1.00 37.67 120 PRO A C 1
ATOM 923 O O . PRO A 1 130 ? 65.442 -26.415 43.182 1.00 49.39 120 PRO A O 1
ATOM 927 N N . LEU A 1 131 ? 65.415 -28.053 44.728 1.00 32.03 121 LEU A N 1
ATOM 928 C CA . LEU A 1 131 ? 64.047 -27.827 45.185 1.00 33.03 121 LEU A CA 1
ATOM 929 C C . LEU A 1 131 ? 64.066 -27.469 46.663 1.00 42.72 121 LEU A C 1
ATOM 930 O O . LEU A 1 131 ? 64.819 -28.068 47.435 1.00 34.64 121 LEU A O 1
ATOM 935 N N . THR A 1 132 ? 63.237 -26.504 47.058 1.00 32.76 122 THR A N 1
ATOM 936 C CA . THR A 1 132 ? 63.167 -26.089 48.449 1.00 40.65 122 THR A CA 1
ATOM 937 C C . THR A 1 132 ? 62.027 -26.815 49.155 1.00 38.04 122 THR A C 1
ATOM 938 O O . THR A 1 132 ? 61.135 -27.387 48.521 1.00 31.94 122 THR A O 1
ATOM 942 N N . ASP A 1 133 ? 62.046 -26.759 50.491 1.00 34.30 123 ASP A N 1
ATOM 943 C CA . ASP A 1 133 ? 60.912 -27.283 51.251 1.00 34.53 123 ASP A CA 1
ATOM 944 C C . ASP A 1 133 ? 59.590 -26.679 50.776 1.00 33.28 123 ASP A C 1
ATOM 945 O O . ASP A 1 133 ? 58.564 -27.370 50.708 1.00 35.64 123 ASP A O 1
ATOM 950 N N . ALA A 1 134 ? 59.596 -25.392 50.429 1.00 30.49 124 ALA A N 1
ATOM 951 C CA . ALA A 1 134 ? 58.385 -24.759 49.914 1.00 30.58 124 ALA A CA 1
ATOM 952 C C . ALA A 1 134 ? 57.929 -25.381 48.597 1.00 30.98 124 ALA A C 1
ATOM 953 O O . ALA A 1 134 ? 56.721 -25.467 48.339 1.00 32.52 124 ALA A O 1
ATOM 955 N N . HIS A 1 135 ? 58.868 -25.792 47.736 1.00 28.89 125 HIS A N 1
ATOM 956 C CA . HIS A 1 135 ? 58.476 -26.519 46.533 1.00 31.37 125 HIS A CA 1
ATOM 957 C C . HIS A 1 135 ? 57.759 -27.812 46.906 1.00 34.09 125 HIS A C 1
ATOM 958 O O . HIS A 1 135 ? 56.709 -28.136 46.344 1.00 30.16 125 HIS A O 1
ATOM 965 N N . PHE A 1 136 ? 58.321 -28.569 47.860 1.00 27.76 126 PHE A N 1
ATOM 966 C CA . PHE A 1 136 ? 57.708 -29.828 48.277 1.00 27.12 126 PHE A CA 1
ATOM 967 C C . PHE A 1 136 ? 56.308 -29.604 48.821 1.00 32.75 126 PHE A C 1
ATOM 968 O O . PHE A 1 136 ? 55.370 -30.333 48.467 1.00 32.40 126 PHE A O 1
ATOM 976 N N . GLN A 1 137 ? 56.160 -28.641 49.748 1.00 26.13 127 GLN A N 1
ATOM 977 C CA . GLN A 1 137 ? 54.833 -28.292 50.235 1.00 29.89 127 GLN A CA 1
ATOM 978 C C . GLN A 1 137 ? 53.892 -28.038 49.074 1.00 33.34 127 GLN A C 1
ATOM 979 O O . GLN A 1 137 ? 52.770 -28.565 49.031 1.00 27.96 127 GLN A O 1
ATOM 985 N N . SER A 1 138 ? 54.331 -27.201 48.129 1.00 30.72 128 SER A N 1
ATOM 986 C CA . SER A 1 138 ? 53.437 -26.789 47.056 1.00 33.51 128 SER A CA 1
ATOM 987 C C . SER A 1 138 ? 53.020 -27.991 46.230 1.00 29.51 128 SER A C 1
ATOM 988 O O . SER A 1 138 ? 51.828 -28.177 45.952 1.00 30.51 128 SER A O 1
ATOM 991 N N . PHE A 1 139 ? 54.003 -28.809 45.823 1.00 31.22 129 PHE A N 1
ATOM 992 C CA . PHE A 1 139 ? 53.728 -30.010 45.034 1.00 30.89 129 PHE A CA 1
ATOM 993 C C . PHE A 1 139 ? 52.792 -30.966 45.768 1.00 31.20 129 PHE A C 1
ATOM 994 O O . PHE A 1 139 ? 51.813 -31.442 45.190 1.00 25.13 129 PHE A O 1
ATOM 1002 N N . ILE A 1 140 ? 53.068 -31.261 47.047 1.00 28.33 130 ILE A N 1
ATOM 1003 C CA . ILE A 1 140 ? 52.205 -32.190 47.783 1.00 26.73 130 ILE A CA 1
ATOM 1004 C C . ILE A 1 140 ? 50.808 -31.601 47.949 1.00 35.06 130 ILE A C 1
ATOM 1005 O O . ILE A 1 140 ? 49.797 -32.309 47.814 1.00 31.05 130 ILE A O 1
ATOM 1010 N N . TYR A 1 141 ? 50.727 -30.305 48.281 1.00 27.95 131 TYR A N 1
ATOM 1011 C CA . TYR A 1 141 ? 49.427 -29.655 48.423 1.00 27.31 131 TYR A CA 1
ATOM 1012 C C . TYR A 1 141 ? 48.607 -29.770 47.139 1.00 28.19 131 TYR A C 1
ATOM 1013 O O . TYR A 1 141 ? 47.396 -30.038 47.178 1.00 27.75 131 TYR A O 1
ATOM 1022 N N . GLN A 1 142 ? 49.241 -29.516 45.994 1.00 28.70 132 GLN A N 1
ATOM 1023 C CA . GLN A 1 142 ? 48.520 -29.524 44.719 1.00 32.26 132 GLN A CA 1
ATOM 1024 C C . GLN A 1 142 ? 48.043 -30.929 44.341 1.00 29.79 132 GLN A C 1
ATOM 1025 O O . GLN A 1 142 ? 46.927 -31.098 43.828 1.00 29.01 132 GLN A O 1
ATOM 1031 N N . ILE A 1 143 ? 48.888 -31.938 44.559 1.00 27.33 133 ILE A N 1
ATOM 1032 C CA . ILE A 1 143 ? 48.475 -33.323 44.361 1.00 29.02 133 ILE A CA 1
ATOM 1033 C C . ILE A 1 143 ? 47.251 -33.626 45.204 1.00 29.50 133 ILE A C 1
ATOM 1034 O O . ILE A 1 143 ? 46.242 -34.145 44.709 1.00 28.20 133 ILE A O 1
ATOM 1039 N N . LEU A 1 144 ? 47.320 -33.292 46.501 1.00 27.29 134 LEU A N 1
ATOM 1040 C CA . LEU A 1 144 ? 46.209 -33.572 47.404 1.00 31.68 134 LEU A CA 1
ATOM 1041 C C . LEU A 1 144 ? 44.926 -32.845 46.984 1.00 34.79 134 LEU A C 1
ATOM 1042 O O . LEU A 1 144 ? 43.821 -33.384 47.135 1.00 31.71 134 LEU A O 1
ATOM 1047 N N . CYS A 1 145 ? 45.033 -31.608 46.494 1.00 29.73 135 CYS A N 1
ATOM 1048 C CA . CYS A 1 145 ? 43.816 -30.922 46.040 1.00 28.52 135 CYS A CA 1
ATOM 1049 C C . CYS A 1 145 ? 43.163 -31.674 44.884 1.00 36.25 135 CYS A C 1
ATOM 1050 O O . CYS A 1 145 ? 41.945 -31.920 44.890 1.00 34.91 135 CYS A O 1
ATOM 1053 N N . GLY A 1 146 ? 43.965 -32.036 43.875 1.00 33.82 136 GLY A N 1
ATOM 1054 C CA . GLY A 1 146 ? 43.444 -32.811 42.764 1.00 36.78 136 GLY A CA 1
ATOM 1055 C C . GLY A 1 146 ? 42.901 -34.154 43.204 1.00 42.02 136 GLY A C 1
ATOM 1056 O O . GLY A 1 146 ? 41.847 -34.592 42.738 1.00 34.64 136 GLY A O 1
ATOM 1057 N N . LEU A 1 147 ? 43.598 -34.812 44.132 1.00 36.05 137 LEU A N 1
ATOM 1058 C CA . LEU A 1 147 ? 43.143 -36.108 44.607 1.00 32.51 137 LEU A CA 1
ATOM 1059 C C . LEU A 1 147 ? 41.832 -35.993 45.372 1.00 32.66 137 LEU A C 1
ATOM 1060 O O . LEU A 1 147 ? 40.960 -36.862 45.240 1.00 34.40 137 LEU A O 1
ATOM 1065 N N . LYS A 1 148 ? 41.672 -34.939 46.190 1.00 30.12 138 LYS A N 1
ATOM 1066 C CA . LYS A 1 148 ? 40.398 -34.717 46.871 1.00 33.70 138 LYS A CA 1
ATOM 1067 C C . LYS A 1 148 ? 39.260 -34.654 45.866 1.00 35.52 138 LYS A C 1
ATOM 1068 O O . LYS A 1 148 ? 38.200 -35.259 46.066 1.00 34.37 138 LYS A O 1
ATOM 1074 N N . TYR A 1 149 ? 39.485 -33.957 44.759 1.00 32.03 139 TYR A N 1
ATOM 1075 C CA . TYR A 1 149 ? 38.457 -33.839 43.731 1.00 38.68 139 TYR A CA 1
ATOM 1076 C C . TYR A 1 149 ? 38.151 -35.202 43.120 1.00 41.16 139 TYR A C 1
ATOM 1077 O O . TYR A 1 149 ? 36.987 -35.613 43.035 1.00 37.17 139 TYR A O 1
ATOM 1086 N N . ILE A 1 150 ? 39.200 -35.926 42.716 1.00 36.18 140 ILE A N 1
ATOM 1087 C CA . ILE A 1 150 ? 39.041 -37.252 42.124 1.00 33.00 140 ILE A CA 1
ATOM 1088 C C . ILE A 1 150 ? 38.332 -38.190 43.094 1.00 36.07 140 ILE A C 1
ATOM 1089 O O . ILE A 1 150 ? 37.371 -38.881 42.728 1.00 35.64 140 ILE A O 1
ATOM 1094 N N . HIS A 1 151 ? 38.797 -38.233 44.350 1.00 32.93 141 HIS A N 1
ATOM 1095 C CA . HIS A 1 151 ? 38.193 -39.149 45.302 1.00 36.47 141 HIS A CA 1
ATOM 1096 C C . HIS A 1 151 ? 36.738 -38.792 45.554 1.00 44.47 141 HIS A C 1
ATOM 1097 O O . HIS A 1 151 ? 35.919 -39.690 45.766 1.00 41.07 141 HIS A O 1
ATOM 1104 N N . SER A 1 152 ? 36.399 -37.494 45.530 1.00 44.62 142 SER A N 1
ATOM 1105 C CA . SER A 1 152 ? 35.028 -37.070 45.811 1.00 46.39 142 SER A CA 1
ATOM 1106 C C . SER A 1 152 ? 34.050 -37.571 44.757 1.00 40.78 142 SER A C 1
ATOM 1107 O O . SER A 1 152 ? 32.848 -37.628 45.020 1.00 38.58 142 SER A O 1
ATOM 1110 N N . ALA A 1 153 ? 34.541 -37.939 43.576 1.00 42.66 143 ALA A N 1
ATOM 1111 C CA . ALA A 1 153 ? 33.725 -38.559 42.542 1.00 43.04 143 ALA A CA 1
ATOM 1112 C C . ALA A 1 153 ? 33.710 -40.079 42.658 1.00 42.86 143 ALA A C 1
ATOM 1113 O O . ALA A 1 153 ? 33.183 -40.757 41.768 1.00 41.60 143 ALA A O 1
ATOM 1115 N N . ASN A 1 154 ? 34.271 -40.617 43.745 1.00 42.10 144 ASN A N 1
ATOM 1116 C CA . ASN A 1 154 ? 34.388 -42.056 43.977 1.00 44.31 144 ASN A CA 1
ATOM 1117 C C . ASN A 1 154 ? 35.233 -42.735 42.901 1.00 42.03 144 ASN A C 1
ATOM 1118 O O . ASN A 1 154 ? 34.902 -43.819 42.411 1.00 40.08 144 ASN A O 1
ATOM 1123 N N . VAL A 1 155 ? 36.359 -42.104 42.570 1.00 36.81 145 VAL A N 1
ATOM 1124 C CA . VAL A 1 155 ? 37.328 -42.629 41.618 1.00 37.35 145 VAL A CA 1
ATOM 1125 C C . VAL A 1 155 ? 38.670 -42.754 42.329 1.00 35.35 145 VAL A C 1
ATOM 1126 O O . VAL A 1 155 ? 39.096 -41.824 43.022 1.00 39.75 145 VAL A O 1
ATOM 1130 N N . LEU A 1 156 ? 39.318 -43.905 42.175 1.00 32.09 146 LEU A N 1
ATOM 1131 C CA . LEU A 1 156 ? 40.695 -44.113 42.611 1.00 33.19 146 LEU A CA 1
ATOM 1132 C C . LEU A 1 156 ? 41.599 -43.904 41.406 1.00 35.87 146 LEU A C 1
ATOM 1133 O O . LEU A 1 156 ? 41.330 -44.456 40.334 1.00 34.08 146 LEU A O 1
ATOM 1138 N N . HIS A 1 157 ? 42.653 -43.096 41.566 1.00 32.52 147 HIS A N 1
ATOM 1139 C CA . HIS A 1 157 ? 43.540 -42.858 40.425 1.00 33.44 147 HIS A CA 1
ATOM 1140 C C . HIS A 1 157 ? 44.395 -44.082 40.151 1.00 32.85 147 HIS A C 1
ATOM 1141 O O . HIS A 1 157 ? 44.558 -44.483 38.992 1.00 35.85 147 HIS A O 1
ATOM 1148 N N . ARG A 1 158 ? 44.937 -44.688 41.220 1.00 30.49 148 ARG A N 1
ATOM 1149 C CA . ARG A 1 158 ? 45.686 -45.938 41.219 1.00 32.97 148 ARG A CA 1
ATOM 1150 C C . ARG A 1 158 ? 47.105 -45.855 40.666 1.00 30.46 148 ARG A C 1
ATOM 1151 O O . ARG A 1 158 ? 47.890 -46.776 40.910 1.00 33.29 148 ARG A O 1
ATOM 1159 N N . ASP A 1 159 ? 47.474 -44.808 39.924 1.00 28.72 149 ASP A N 1
ATOM 1160 C CA . ASP A 1 159 ? 48.831 -44.793 39.341 1.00 33.90 149 ASP A CA 1
ATOM 1161 C C . ASP A 1 159 ? 49.530 -43.452 39.566 1.00 34.92 149 ASP A C 1
ATOM 1162 O O . ASP A 1 159 ? 50.207 -42.917 38.670 1.00 30.17 149 ASP A O 1
ATOM 1167 N N . LEU A 1 160 ? 49.403 -42.890 40.771 1.00 30.41 150 LEU A N 1
ATOM 1168 C CA . LEU A 1 160 ? 50.078 -41.631 41.061 1.00 31.50 150 LEU A CA 1
ATOM 1169 C C . LEU A 1 160 ? 51.582 -41.869 41.182 1.00 33.39 150 LEU A C 1
ATOM 1170 O O . LEU A 1 160 ? 52.022 -42.801 41.867 1.00 29.39 150 LEU A O 1
ATOM 1175 N N . LYS A 1 161 ? 52.372 -41.040 40.467 1.00 29.10 151 LYS A N 1
ATOM 1176 C CA . LYS A 1 161 ? 53.831 -41.124 40.501 1.00 28.63 151 LYS A CA 1
ATOM 1177 C C . LYS A 1 161 ? 54.354 -39.862 39.831 1.00 30.67 151 LYS A C 1
ATOM 1178 O O . LYS A 1 161 ? 53.569 -39.166 39.164 1.00 31.56 151 LYS A O 1
ATOM 1184 N N . PRO A 1 162 ? 55.648 -39.521 39.971 1.00 29.48 152 PRO A N 1
ATOM 1185 C CA . PRO A 1 162 ? 56.111 -38.237 39.413 1.00 30.69 152 PRO A CA 1
ATOM 1186 C C . PRO A 1 162 ? 55.897 -38.133 37.917 1.00 32.94 152 PRO A C 1
ATOM 1187 O O . PRO A 1 162 ? 55.625 -37.035 37.409 1.00 32.62 152 PRO A O 1
ATOM 1191 N N . GLY A 1 163 ? 55.968 -39.256 37.205 1.00 31.23 153 GLY A N 1
ATOM 1192 C CA . GLY A 1 163 ? 55.749 -39.260 35.768 1.00 36.62 153 GLY A CA 1
ATOM 1193 C C . GLY A 1 163 ? 54.329 -38.947 35.346 1.00 38.47 153 GLY A C 1
ATOM 1194 O O . GLY A 1 163 ? 54.113 -38.549 34.201 1.00 39.25 153 GLY A O 1
ATOM 1195 N N . ASN A 1 164 ? 53.355 -39.104 36.240 1.00 27.76 154 ASN A N 1
ATOM 1196 C CA . ASN A 1 164 ? 51.971 -38.744 35.942 1.00 29.89 154 ASN A CA 1
ATOM 1197 C C . ASN A 1 164 ? 51.580 -37.417 36.566 1.00 31.44 154 ASN A C 1
ATOM 1198 O O . ASN A 1 164 ? 50.393 -37.165 36.792 1.00 34.23 154 ASN A O 1
ATOM 1203 N N . LEU A 1 165 ? 52.556 -36.554 36.849 1.00 31.57 155 LEU A N 1
ATOM 1204 C CA . LEU A 1 165 ? 52.291 -35.239 37.423 1.00 28.99 155 LEU A CA 1
ATOM 1205 C C . LEU A 1 165 ? 52.981 -34.219 36.536 1.00 31.13 155 LEU A C 1
ATOM 1206 O O . LEU A 1 165 ? 54.216 -34.157 36.503 1.00 33.72 155 LEU A O 1
ATOM 1211 N N . LEU A 1 166 ? 52.181 -33.447 35.809 1.00 27.22 156 LEU A N 1
ATOM 1212 C CA . LEU A 1 166 ? 52.665 -32.435 34.890 1.00 30.83 156 LEU A CA 1
ATOM 1213 C C . LEU A 1 166 ? 52.903 -31.129 35.626 1.00 33.07 156 LEU A C 1
ATOM 1214 O O . LEU A 1 166 ? 52.166 -30.780 36.548 1.00 31.42 156 LEU A O 1
ATOM 1219 N N . VAL A 1 167 ? 53.936 -30.403 35.197 1.00 33.22 157 VAL A N 1
ATOM 1220 C CA . VAL A 1 167 ? 54.358 -29.164 35.843 1.00 33.74 157 VAL A CA 1
ATOM 1221 C C . VAL A 1 167 ? 54.684 -28.146 34.756 1.00 34.96 157 VAL A C 1
ATOM 1222 O O . VAL A 1 167 ? 55.153 -28.505 33.672 1.00 42.25 157 VAL A O 1
ATOM 1226 N N . ASN A 1 168 ? 54.432 -26.870 35.037 1.00 38.97 158 ASN A N 1
ATOM 1227 C CA . ASN A 1 168 ? 54.857 -25.819 34.112 1.00 49.21 158 ASN A CA 1
ATOM 1228 C C . ASN A 1 168 ? 55.894 -24.934 34.800 1.00 51.39 158 ASN A C 1
ATOM 1229 O O . ASN A 1 168 ? 56.271 -25.167 35.952 1.00 44.80 158 ASN A O 1
ATOM 1234 N N . ALA A 1 169 ? 56.366 -23.912 34.078 1.00 54.76 159 ALA A N 1
ATOM 1235 C CA . ALA A 1 169 ? 57.435 -23.070 34.611 1.00 59.58 159 ALA A CA 1
ATOM 1236 C C . ALA A 1 169 ? 57.012 -22.339 35.883 1.00 56.30 159 ALA A C 1
ATOM 1237 O O . ALA A 1 169 ? 57.858 -22.026 36.730 1.00 60.90 159 ALA A O 1
ATOM 1239 N N . ASP A 1 170 ? 55.719 -22.065 36.045 1.00 54.85 160 ASP A N 1
ATOM 1240 C CA . ASP A 1 170 ? 55.230 -21.421 37.259 1.00 49.12 160 ASP A CA 1
ATOM 1241 C C . ASP A 1 170 ? 55.090 -22.406 38.424 1.00 52.25 160 ASP A C 1
ATOM 1242 O O . ASP A 1 170 ? 54.517 -22.046 39.455 1.00 53.44 160 ASP A O 1
ATOM 1247 N N . CYS A 1 171 ? 55.614 -23.624 38.265 1.00 53.24 161 CYS A N 1
ATOM 1248 C CA . CYS A 1 171 ? 55.505 -24.710 39.243 1.00 53.72 161 CYS A CA 1
ATOM 1249 C C . CYS A 1 171 ? 54.047 -25.000 39.621 1.00 49.46 161 CYS A C 1
ATOM 1250 O O . CYS A 1 171 ? 53.747 -25.360 40.762 1.00 46.68 161 CYS A O 1
ATOM 1253 N N . GLU A 1 172 ? 53.128 -24.847 38.656 1.00 39.68 162 GLU A N 1
ATOM 1254 C CA . GLU A 1 172 ? 51.782 -25.392 38.786 1.00 36.09 162 GLU A CA 1
ATOM 1255 C C . GLU A 1 172 ? 51.805 -26.869 38.413 1.00 30.47 162 GLU A C 1
ATOM 1256 O O . GLU A 1 172 ? 52.523 -27.277 37.504 1.00 35.51 162 GLU A O 1
ATOM 1262 N N . LEU A 1 173 ? 51.019 -27.668 39.123 1.00 37.89 163 LEU A N 1
ATOM 1263 C CA . LEU A 1 173 ? 51.049 -29.118 39.014 1.00 30.75 163 LEU A CA 1
ATOM 1264 C C . LEU A 1 173 ? 49.654 -29.643 38.684 1.00 32.43 163 LEU A C 1
ATOM 1265 O O . LEU A 1 173 ? 48.665 -29.241 39.311 1.00 37.82 163 LEU A O 1
ATOM 1270 N N . LYS A 1 174 ? 49.590 -30.610 37.776 1.00 31.00 164 LYS A N 1
ATOM 1271 C CA . LYS A 1 174 ? 48.318 -31.182 37.350 1.00 40.22 164 LYS A CA 1
ATOM 1272 C C . LYS A 1 174 ? 48.450 -32.695 37.227 1.00 36.18 164 LYS A C 1
ATOM 1273 O O . LYS A 1 174 ? 49.367 -33.194 36.574 1.00 31.99 164 LYS A O 1
ATOM 1279 N N . ILE A 1 175 ? 47.536 -33.421 37.856 1.00 33.32 165 ILE A N 1
ATOM 1280 C CA . ILE A 1 175 ? 47.503 -34.871 37.731 1.00 27.49 165 ILE A CA 1
ATOM 1281 C C . ILE A 1 175 ? 47.089 -35.226 36.307 1.00 34.26 165 ILE A C 1
ATOM 1282 O O . ILE A 1 175 ? 46.216 -34.574 35.726 1.00 32.62 165 ILE A O 1
ATOM 1287 N N . CYS A 1 176 ? 47.696 -36.268 35.736 1.00 32.55 166 CYS A N 1
ATOM 1288 C CA . CYS A 1 176 ? 47.261 -36.775 34.439 1.00 37.01 166 CYS A CA 1
ATOM 1289 C C . CYS A 1 176 ? 47.188 -38.301 34.485 1.00 31.74 166 CYS A C 1
ATOM 1290 O O . CYS A 1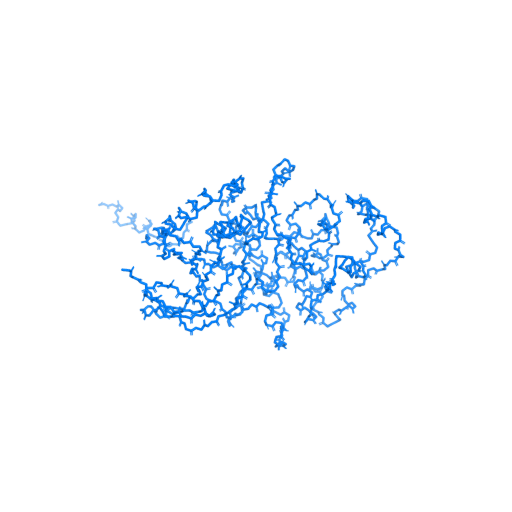 176 ? 47.505 -38.948 35.501 1.00 33.42 166 CYS A O 1
ATOM 1293 N N . ASP A 1 177 ? 46.802 -38.860 33.341 1.00 32.32 167 ASP A N 1
ATOM 1294 C CA . ASP A 1 177 ? 46.715 -40.290 33.055 1.00 33.97 167 ASP A CA 1
ATOM 1295 C C . ASP A 1 177 ? 45.725 -41.047 33.943 1.00 31.19 167 ASP A C 1
ATOM 1296 O O . ASP A 1 177 ? 46.099 -41.607 34.986 1.00 36.27 167 ASP A O 1
ATOM 1301 N N . PHE A 1 178 ? 44.477 -41.125 33.488 1.00 33.44 168 PHE A N 1
ATOM 1302 C CA . PHE A 1 178 ? 43.413 -41.834 34.181 1.00 45.52 168 PHE A CA 1
ATOM 1303 C C . PHE A 1 178 ? 43.156 -43.208 33.590 1.00 41.31 168 PHE A C 1
ATOM 1304 O O . PHE A 1 178 ? 42.074 -43.770 33.795 1.00 41.98 168 PHE A O 1
ATOM 1312 N N . GLY A 1 179 ? 44.130 -43.766 32.881 1.00 37.76 169 GLY A N 1
ATOM 1313 C CA . GLY A 1 179 ? 43.920 -45.029 32.203 1.00 39.96 169 GLY A CA 1
ATOM 1314 C C . GLY A 1 179 ? 43.852 -46.230 33.112 1.00 42.88 169 GLY A C 1
ATOM 1315 O O . GLY A 1 179 ? 43.387 -47.291 32.681 1.00 44.20 169 GLY A O 1
ATOM 1316 N N . LEU A 1 180 ? 44.300 -46.092 34.357 1.00 35.66 170 LEU A N 1
ATOM 1317 C CA . LEU A 1 180 ? 44.261 -47.177 35.324 1.00 37.77 170 LEU A CA 1
ATOM 1318 C C . LEU A 1 180 ? 43.239 -46.937 36.428 1.00 40.95 170 LEU A C 1
ATOM 1319 O O . LEU A 1 180 ? 43.105 -47.773 37.327 1.00 40.49 170 LEU A O 1
ATOM 1324 N N . ALA A 1 181 ? 42.508 -45.827 36.366 1.00 42.95 171 ALA A N 1
ATOM 1325 C CA . ALA A 1 181 ? 41.602 -45.454 37.443 1.00 38.30 171 ALA A CA 1
ATOM 1326 C C . ALA A 1 181 ? 40.503 -46.493 37.630 1.00 41.05 171 ALA A C 1
ATOM 1327 O O . ALA A 1 181 ? 40.077 -47.167 36.690 1.00 42.32 171 ALA A O 1
ATOM 1329 N N . ARG A 1 182 ? 40.020 -46.597 38.862 1.00 45.97 172 ARG A N 1
ATOM 1330 C CA . ARG A 1 182 ? 39.056 -47.624 39.212 1.00 47.15 172 ARG A CA 1
ATOM 1331 C C . ARG A 1 182 ? 38.011 -47.009 40.129 1.00 46.13 172 ARG A C 1
ATOM 1332 O O . ARG A 1 182 ? 38.268 -46.010 40.808 1.00 44.97 172 ARG A O 1
ATOM 1340 N N . GLY A 1 183 ? 36.817 -47.581 40.108 1.00 48.63 173 GLY A N 1
ATOM 1341 C CA . GLY A 1 183 ? 35.782 -47.135 41.011 1.00 53.28 173 GLY A CA 1
ATOM 1342 C C . GLY A 1 183 ? 36.049 -47.539 42.446 1.00 54.53 173 GLY A C 1
ATOM 1343 O O . GLY A 1 183 ? 36.869 -48.409 42.741 1.00 55.28 173 GLY A O 1
ATOM 1344 N N . PHE A 1 184 ? 35.335 -46.871 43.349 1.00 54.63 174 PHE A N 1
ATOM 1345 C CA . PHE A 1 184 ? 35.329 -47.196 44.767 1.00 62.45 174 PHE A CA 1
ATOM 1346 C C . PHE A 1 184 ? 33.909 -47.000 45.279 1.00 72.88 174 PHE A C 1
ATOM 1347 O O . PHE A 1 184 ? 33.185 -46.123 44.799 1.00 91.86 174 PHE A O 1
ATOM 1355 N N . SER A 1 185 ? 33.509 -47.814 46.256 1.00 75.93 175 SER A N 1
ATOM 1356 C CA . SER A 1 185 ? 32.152 -47.734 46.785 1.00 89.63 175 SER A CA 1
ATOM 1357 C C . SER A 1 185 ? 32.137 -48.068 48.274 1.00 97.17 175 SER A C 1
ATOM 1358 O O . SER A 1 185 ? 33.116 -48.568 48.836 1.00 93.30 175 SER A O 1
ATOM 1361 N N . VAL A 1 186 ? 31.000 -47.768 48.914 1.00 107.52 176 VAL A N 1
ATOM 1362 C CA . VAL A 1 186 ? 30.785 -48.138 50.311 1.00 106.81 176 VAL A CA 1
ATOM 1363 C C . VAL A 1 186 ? 30.646 -49.647 50.472 1.00 106.74 176 VAL A C 1
ATOM 1364 O O . VAL A 1 186 ? 30.889 -50.175 51.563 1.00 107.68 176 VAL A O 1
ATOM 1368 N N . ASP A 1 187 ? 30.272 -50.366 49.402 1.00 109.68 177 ASP A N 1
ATOM 1369 C CA . ASP A 1 187 ? 30.208 -51.826 49.397 1.00 113.23 177 ASP A CA 1
ATOM 1370 C C . ASP A 1 187 ? 31.614 -52.403 49.584 1.00 113.13 177 ASP A C 1
ATOM 1371 O O . ASP A 1 187 ? 32.567 -51.628 49.742 1.00 119.12 177 ASP A O 1
ATOM 1376 N N . PRO A 1 188 ? 31.821 -53.738 49.566 1.00 109.44 178 PRO A N 1
ATOM 1377 C CA . PRO A 1 188 ? 31.448 -55.085 49.126 1.00 107.72 178 PRO A CA 1
ATOM 1378 C C . PRO A 1 188 ? 31.092 -55.281 47.655 1.00 104.15 178 PRO A C 1
ATOM 1379 O O . PRO A 1 188 ? 31.979 -55.126 46.815 1.00 103.71 178 PRO A O 1
ATOM 1383 N N . GLU A 1 189 ? 29.838 -55.652 47.373 1.00 107.78 179 GLU A N 1
ATOM 1384 C CA . GLU A 1 189 ? 29.460 -56.115 46.039 1.00 108.22 179 GLU A CA 1
ATOM 1385 C C . GLU A 1 189 ? 29.960 -55.169 44.956 1.00 103.07 179 GLU A C 1
ATOM 1386 O O . GLU A 1 189 ? 30.540 -55.601 43.953 1.00 99.82 179 GLU A O 1
ATOM 1392 N N . GLU A 1 190 ? 29.764 -53.866 45.158 1.00 102.84 180 GLU A N 1
ATOM 1393 C CA . GLU A 1 190 ? 30.155 -52.893 44.145 1.00 99.28 180 GLU A CA 1
ATOM 1394 C C . GLU A 1 190 ? 31.670 -52.748 44.061 1.00 92.78 180 GLU A C 1
ATOM 1395 O O . GLU A 1 190 ? 32.226 -52.687 42.957 1.00 96.56 180 GLU A O 1
ATOM 1401 N N . ASN A 1 191 ? 32.357 -52.692 45.208 1.00 88.78 181 ASN A N 1
ATOM 1402 C CA . ASN A 1 191 ? 33.811 -52.529 45.195 1.00 86.33 181 ASN A CA 1
ATOM 1403 C C . ASN A 1 191 ? 34.491 -53.696 44.490 1.00 88.44 181 ASN A C 1
ATOM 1404 O O . ASN A 1 191 ? 35.359 -53.499 43.631 1.00 82.58 181 ASN A O 1
ATOM 1409 N N . ALA A 1 192 ? 34.115 -54.926 44.851 1.00 92.17 182 ALA A N 1
ATOM 1410 C CA . ALA A 1 192 ? 34.696 -56.101 44.214 1.00 93.82 182 ALA A CA 1
ATOM 1411 C C . ALA A 1 192 ? 34.380 -56.157 42.726 1.00 91.53 182 ALA A C 1
ATOM 1412 O O . ALA A 1 192 ? 35.151 -56.742 41.957 1.00 88.43 182 ALA A O 1
ATOM 1414 N N . GLY A 1 193 ? 33.266 -55.557 42.304 1.00 93.17 183 GLY A N 1
ATOM 1415 C CA . GLY A 1 193 ? 32.904 -55.572 40.902 1.00 96.45 183 GLY A CA 1
ATOM 1416 C C . GLY A 1 193 ? 33.697 -54.622 40.033 1.00 93.96 183 GLY A C 1
ATOM 1417 O O . GLY A 1 193 ? 33.686 -54.774 38.808 1.00 90.64 183 GLY A O 1
ATOM 1418 N N . TYR A 1 194 ? 34.385 -53.649 40.630 1.00 94.17 184 TYR A N 1
ATOM 1419 C CA . TYR A 1 194 ? 35.131 -52.670 39.847 1.00 86.79 184 TYR A CA 1
ATOM 1420 C C . TYR A 1 194 ? 36.347 -53.320 39.196 1.00 90.07 184 TYR A C 1
ATOM 1421 O O . TYR A 1 194 ? 37.089 -54.070 39.840 1.00 86.39 184 TYR A O 1
ATOM 1430 N N . MET A 1 195 ? 36.549 -53.020 37.915 1.00 94.77 185 MET A N 1
ATOM 1431 C CA . MET A 1 195 ? 37.528 -53.709 37.084 1.00 97.88 185 MET A CA 1
ATOM 1432 C C . MET A 1 195 ? 38.876 -52.996 37.104 1.00 94.60 185 MET A C 1
ATOM 1433 O O . MET A 1 195 ? 38.944 -51.762 37.144 1.00 87.48 185 MET A O 1
ATOM 1438 N N . THR A 1 196 ? 39.949 -53.790 37.059 1.00 95.04 186 THR A N 1
ATOM 1439 C CA . THR A 1 196 ? 41.332 -53.306 37.030 1.00 91.91 186 THR A CA 1
ATOM 1440 C C . THR A 1 196 ? 42.084 -54.105 35.968 1.00 90.37 186 THR A C 1
ATOM 1441 O O . THR A 1 196 ? 42.526 -55.227 36.238 1.00 102.32 186 THR A O 1
ATOM 1445 N N . GLU A 1 197 ? 42.257 -53.539 34.771 1.00 87.04 187 GLU A N 1
ATOM 1446 C CA . GLU A 1 197 ? 42.967 -54.276 33.728 1.00 84.73 187 GLU A CA 1
ATOM 1447 C C . GLU A 1 197 ? 44.480 -54.224 33.945 1.00 80.40 187 GLU A C 1
ATOM 1448 O O . GLU A 1 197 ? 45.150 -55.258 34.015 1.00 86.36 187 GLU A O 1
ATOM 1454 N N . TYR A 1 198 ? 45.041 -53.033 34.060 1.00 63.13 188 TYR A N 1
ATOM 1455 C CA . TYR A 1 198 ? 46.485 -52.886 34.191 1.00 59.66 188 TYR A CA 1
ATOM 1456 C C . TYR A 1 198 ? 46.890 -52.825 35.657 1.00 63.32 188 TYR A C 1
ATOM 1457 O O . TYR A 1 198 ? 46.134 -52.369 36.521 1.00 68.30 188 TYR A O 1
ATOM 1466 N N . VAL A 1 199 ? 48.092 -53.278 35.922 1.00 54.72 189 VAL A N 1
ATOM 1467 C CA . VAL A 1 199 ? 48.697 -53.176 37.239 1.00 58.40 189 VAL A CA 1
ATOM 1468 C C . VAL A 1 199 ? 49.461 -51.858 37.311 1.00 56.88 189 VAL A C 1
ATOM 1469 O O . VAL A 1 199 ? 50.105 -51.443 36.340 1.00 52.06 189 VAL A O 1
ATOM 1473 N N . ALA A 1 200 ? 49.361 -51.170 38.447 1.00 50.72 190 ALA A N 1
ATOM 1474 C CA . ALA A 1 200 ? 50.001 -49.869 38.575 1.00 47.10 190 ALA A CA 1
ATOM 1475 C C . ALA A 1 200 ? 51.519 -50.031 38.672 1.00 47.14 190 ALA A C 1
ATOM 1476 O O . ALA A 1 200 ? 52.060 -51.137 38.685 1.00 47.57 190 ALA A O 1
ATOM 1478 N N . THR A 1 201 ? 52.208 -48.902 38.761 1.00 37.59 191 THR A N 1
ATOM 1479 C CA . THR A 1 201 ? 53.663 -48.899 38.771 1.00 38.00 191 THR A CA 1
ATOM 1480 C C . THR A 1 201 ? 54.200 -49.409 40.105 1.00 39.83 191 THR A C 1
ATOM 1481 O O . THR A 1 201 ? 53.846 -48.890 41.166 1.00 36.36 191 THR A O 1
ATOM 1485 N N . ARG A 1 202 ? 55.086 -50.407 40.044 1.00 33.54 192 ARG A N 1
ATOM 1486 C CA . ARG A 1 202 ? 55.438 -51.180 41.233 1.00 34.18 192 ARG A CA 1
ATOM 1487 C C . ARG A 1 202 ? 55.956 -50.304 42.371 1.00 34.17 192 ARG A C 1
ATOM 1488 O O . ARG A 1 202 ? 55.564 -50.483 43.530 1.00 31.72 192 ARG A O 1
ATOM 1496 N N . TRP A 1 203 ? 56.861 -49.373 42.074 1.00 31.55 193 TRP A N 1
ATOM 1497 C CA . TRP A 1 203 ? 57.511 -48.602 43.136 1.00 39.37 193 TRP A CA 1
ATOM 1498 C C . TRP A 1 203 ? 56.548 -47.748 43.954 1.00 35.17 193 TRP A C 1
ATOM 1499 O O . TRP A 1 203 ? 56.871 -47.401 45.099 1.00 33.38 193 TRP A O 1
ATOM 1510 N N . TYR A 1 204 ? 55.391 -47.375 43.400 1.00 28.78 194 TYR A N 1
ATOM 1511 C CA . TYR A 1 204 ? 54.460 -46.489 44.083 1.00 28.05 194 TYR A CA 1
ATOM 1512 C C . TYR A 1 204 ? 53.194 -47.201 44.566 1.00 32.04 194 TYR A C 1
ATOM 1513 O O . TYR A 1 204 ? 52.268 -46.535 45.053 1.00 33.11 194 TYR A O 1
ATOM 1522 N N . ARG A 1 205 ? 53.122 -48.527 44.447 1.00 37.17 195 ARG A N 1
ATOM 1523 C CA . ARG A 1 205 ? 51.872 -49.230 44.723 1.00 43.63 195 ARG A CA 1
ATOM 1524 C C . ARG A 1 205 ? 51.757 -49.577 46.204 1.00 39.39 195 ARG A C 1
ATOM 1525 O O . ARG A 1 205 ? 52.704 -50.096 46.801 1.00 39.31 195 ARG A O 1
ATOM 1533 N N . ALA A 1 206 ? 50.583 -49.307 46.777 1.00 37.35 196 ALA A N 1
ATOM 1534 C CA . ALA A 1 206 ? 50.345 -49.546 48.193 1.00 37.30 196 ALA A CA 1
ATOM 1535 C C . ALA A 1 206 ? 50.563 -51.012 48.565 1.00 43.18 196 ALA A C 1
ATOM 1536 O O . ALA A 1 206 ? 50.166 -51.917 47.817 1.00 38.56 196 ALA A O 1
ATOM 1538 N N . PRO A 1 207 ? 51.143 -51.290 49.738 1.00 38.21 197 PRO A N 1
ATOM 1539 C CA . PRO A 1 207 ? 51.442 -52.686 50.086 1.00 41.81 197 PRO A CA 1
ATOM 1540 C C . PRO A 1 207 ? 50.213 -53.544 50.333 1.00 39.24 197 PRO A C 1
ATOM 1541 O O . PRO A 1 207 ? 50.279 -54.756 50.091 1.00 42.91 197 PRO A O 1
ATOM 1545 N N . GLU A 1 208 ? 49.089 -52.974 50.776 1.00 40.63 198 GLU A N 1
ATOM 1546 C CA . GLU A 1 208 ? 47.906 -53.797 51.004 1.00 46.72 198 GLU A CA 1
ATOM 1547 C C . GLU A 1 208 ? 47.422 -54.465 49.719 1.00 50.70 198 GLU A C 1
ATOM 1548 O O . GLU A 1 208 ? 46.691 -55.459 49.787 1.00 50.12 198 GLU A O 1
ATOM 1554 N N . ILE A 1 209 ? 47.832 -53.954 48.555 1.00 48.97 199 ILE A N 1
ATOM 1555 C CA . ILE A 1 209 ? 47.424 -54.548 47.288 1.00 44.83 199 ILE A CA 1
ATOM 1556 C C . ILE A 1 209 ? 48.141 -55.877 47.058 1.00 45.95 199 ILE A C 1
ATOM 1557 O O . ILE A 1 209 ? 47.507 -56.906 46.802 1.00 52.64 199 ILE A O 1
ATOM 1562 N N . MET A 1 210 ? 49.473 -55.876 47.125 1.00 39.92 200 MET A N 1
ATOM 1563 C CA . MET A 1 210 ? 50.212 -57.110 46.885 1.00 49.21 200 MET A CA 1
ATOM 1564 C C . MET A 1 210 ? 50.052 -58.105 48.026 1.00 44.27 200 MET A C 1
ATOM 1565 O O . MET A 1 210 ? 50.317 -59.295 47.832 1.00 52.02 200 MET A O 1
ATOM 1570 N N . LEU A 1 211 ? 49.605 -57.652 49.196 1.00 49.01 201 LEU A N 1
ATOM 1571 C CA . LEU A 1 211 ? 49.377 -58.521 50.347 1.00 52.43 201 LEU A CA 1
ATOM 1572 C C . LEU A 1 211 ? 47.923 -58.954 50.485 1.00 53.79 201 LEU A C 1
ATOM 1573 O O . LEU A 1 211 ? 47.573 -59.590 51.487 1.00 57.02 201 LEU A O 1
ATOM 1578 N N . SER A 1 212 ? 47.074 -58.616 49.514 1.00 51.76 202 SER A N 1
ATOM 1579 C CA . SER A 1 212 ? 45.671 -59.033 49.475 1.00 58.96 202 SER A CA 1
ATOM 1580 C C . SER A 1 212 ? 44.944 -58.700 50.780 1.00 62.29 202 SER A C 1
ATOM 1581 O O . SER A 1 212 ? 44.371 -59.565 51.449 1.00 62.57 202 SER A O 1
ATOM 1584 N N . PHE A 1 213 ? 44.981 -57.418 51.144 1.00 60.53 203 PHE A N 1
ATOM 1585 C CA . PHE A 1 213 ? 44.142 -56.982 52.250 1.00 72.71 203 PHE A CA 1
ATOM 1586 C C . PHE A 1 213 ? 42.659 -57.064 51.918 1.00 87.49 203 PHE A C 1
ATOM 1587 O O . PHE A 1 213 ? 41.838 -56.980 52.841 1.00 92.16 203 PHE A O 1
ATOM 1595 N N . GLN A 1 214 ? 42.300 -57.214 50.632 1.00 92.54 204 GLN A N 1
ATOM 1596 C CA . GLN A 1 214 ? 40.919 -57.055 50.156 1.00 103.17 204 GLN A CA 1
ATOM 1597 C C . GLN A 1 214 ? 40.275 -55.835 50.793 1.00 104.70 204 GLN A C 1
ATOM 1598 O O . GLN A 1 214 ? 39.081 -55.813 51.092 1.00 111.33 204 GLN A O 1
ATOM 1604 N N . SER A 1 215 ? 41.115 -54.830 51.032 1.00 101.47 205 SER A N 1
ATOM 1605 C CA . SER A 1 215 ? 40.725 -53.499 51.475 1.00 98.95 205 SER A CA 1
ATOM 1606 C C . SER A 1 215 ? 41.230 -52.551 50.379 1.00 94.34 205 SER A C 1
ATOM 1607 O O . SER A 1 215 ? 42.298 -51.941 50.502 1.00 97.41 205 SER A O 1
ATOM 1610 N N . TYR A 1 216 ? 40.485 -52.472 49.276 1.00 86.73 206 TYR A N 1
ATOM 1611 C CA . TYR A 1 216 ? 40.795 -51.504 48.225 1.00 79.59 206 TYR A CA 1
ATOM 1612 C C . TYR A 1 216 ? 40.057 -50.218 48.564 1.00 68.28 206 TYR A C 1
ATOM 1613 O O . TYR A 1 216 ? 38.846 -50.102 48.350 1.00 63.20 206 TYR A O 1
ATOM 1622 N N . THR A 1 217 ? 40.789 -49.261 49.126 1.00 55.51 207 THR A N 1
ATOM 1623 C CA . THR A 1 217 ? 40.237 -48.000 49.592 1.00 60.33 207 THR A CA 1
ATOM 1624 C C . THR A 1 217 ? 41.014 -46.843 48.980 1.00 53.53 207 THR A C 1
ATOM 1625 O O . THR A 1 217 ? 42.036 -47.025 48.313 1.00 49.61 207 THR A O 1
ATOM 1629 N N . LYS A 1 218 ? 40.511 -45.638 49.240 1.00 35.38 208 LYS A N 1
ATOM 1630 C CA . LYS A 1 218 ? 41.203 -44.409 48.863 1.00 38.35 208 LYS A CA 1
ATOM 1631 C C . LYS A 1 218 ? 42.603 -44.321 49.467 1.00 35.04 208 LYS A C 1
ATOM 1632 O O . LYS A 1 218 ? 43.437 -43.561 48.960 1.00 33.83 208 LYS A O 1
ATOM 1638 N N . ALA A 1 219 ? 42.881 -45.092 50.531 1.00 31.13 209 ALA A N 1
ATOM 1639 C CA . ALA A 1 219 ? 44.221 -45.102 51.124 1.00 35.87 209 ALA A CA 1
ATOM 1640 C C . ALA A 1 219 ? 45.293 -45.509 50.120 1.00 33.45 209 ALA A C 1
ATOM 1641 O O . ALA A 1 219 ? 46.460 -45.128 50.274 1.00 31.16 209 ALA A O 1
ATOM 1643 N N . ILE A 1 220 ? 44.936 -46.274 49.083 1.00 36.96 210 ILE A N 1
ATOM 1644 C CA . ILE A 1 220 ? 45.963 -46.709 48.141 1.00 31.88 210 ILE A CA 1
ATOM 1645 C C . ILE A 1 220 ? 46.592 -45.523 47.419 1.00 30.65 210 ILE A C 1
ATOM 1646 O O . ILE A 1 220 ? 47.778 -45.569 47.082 1.00 30.73 210 ILE A O 1
ATOM 1651 N N . ASP A 1 221 ? 45.822 -44.457 47.160 1.00 30.95 211 ASP A N 1
ATOM 1652 C CA . ASP A 1 221 ? 46.374 -43.273 46.501 1.00 30.83 211 ASP A CA 1
ATOM 1653 C C . ASP A 1 221 ? 47.190 -42.439 47.466 1.00 29.32 211 ASP A C 1
ATOM 1654 O O . ASP A 1 221 ? 48.198 -41.842 47.072 1.00 28.53 211 ASP A O 1
ATOM 1659 N N . VAL A 1 222 ? 46.751 -42.365 48.730 1.00 28.58 212 VAL A N 1
ATOM 1660 C CA . VAL A 1 222 ? 47.538 -41.660 49.738 1.00 26.78 212 VAL A CA 1
ATOM 1661 C C . VAL A 1 222 ? 48.932 -42.256 49.841 1.00 28.10 212 VAL A C 1
ATOM 1662 O O . VAL A 1 222 ? 49.928 -41.524 49.933 1.00 31.10 212 VAL A O 1
ATOM 1666 N N . TRP A 1 223 ? 49.030 -43.588 49.854 1.00 31.63 213 TRP A N 1
ATOM 1667 C CA . TRP A 1 223 ? 50.346 -44.229 49.893 1.00 30.62 213 TRP A CA 1
ATOM 1668 C C . TRP A 1 223 ? 51.256 -43.687 48.793 1.00 30.29 213 TRP A C 1
ATOM 1669 O O . TRP A 1 223 ? 52.433 -43.383 49.033 1.00 27.17 213 TRP A O 1
ATOM 1680 N N . SER A 1 224 ? 50.730 -43.573 47.572 1.00 29.37 214 SER A N 1
ATOM 1681 C CA . SER A 1 224 ? 51.573 -43.124 46.466 1.00 30.14 214 SER A CA 1
ATOM 1682 C C . SER A 1 224 ? 52.044 -41.691 46.682 1.00 28.87 214 SER A C 1
ATOM 1683 O O . SER A 1 224 ? 53.187 -41.352 46.345 1.00 29.75 214 SER A O 1
ATOM 1686 N N . VAL A 1 225 ? 51.177 -40.835 47.239 1.00 28.41 215 VAL A N 1
ATOM 1687 C CA . VAL A 1 225 ? 51.598 -39.473 47.557 1.00 24.32 215 VAL A CA 1
ATOM 1688 C C . VAL A 1 225 ? 52.759 -39.495 48.554 1.00 27.10 215 VAL A C 1
ATOM 1689 O O . VAL A 1 225 ? 53.724 -38.723 48.431 1.00 28.66 215 VAL A O 1
ATOM 1693 N N . GLY A 1 226 ? 52.670 -40.358 49.574 1.00 30.67 216 GLY A N 1
ATOM 1694 C CA . GLY A 1 226 ? 53.797 -40.526 50.489 1.00 32.10 216 GLY A CA 1
ATOM 1695 C C . GLY A 1 226 ? 55.081 -40.900 49.763 1.00 35.08 216 GLY A C 1
ATOM 1696 O O . GLY A 1 226 ? 56.148 -40.336 50.032 1.00 29.97 216 GLY A O 1
ATOM 1697 N N . CYS A 1 227 ? 54.993 -41.852 48.818 1.00 29.50 217 CYS A N 1
ATOM 1698 C CA . CYS A 1 227 ? 56.169 -42.232 48.033 1.00 30.13 217 CYS A CA 1
ATOM 1699 C C . CYS A 1 227 ? 56.725 -41.047 47.251 1.00 34.08 217 CYS A C 1
ATOM 1700 O O . CYS A 1 227 ? 57.946 -40.905 47.099 1.00 31.66 217 CYS A O 1
ATOM 1703 N N . ILE A 1 228 ? 55.843 -40.203 46.727 1.00 29.67 218 ILE A N 1
ATOM 1704 C CA . ILE A 1 228 ? 56.281 -39.022 45.985 1.00 28.76 218 ILE A CA 1
ATOM 1705 C C . ILE A 1 228 ? 56.996 -38.042 46.911 1.00 27.92 218 ILE A C 1
ATOM 1706 O O . ILE A 1 228 ? 58.060 -37.516 46.576 1.00 27.53 218 ILE A O 1
ATOM 1711 N N . LEU A 1 229 ? 56.437 -37.797 48.100 1.00 27.14 219 LEU A N 1
ATOM 1712 C CA . LEU A 1 229 ? 57.100 -36.908 49.057 1.00 26.85 219 LEU A CA 1
ATOM 1713 C C . LEU A 1 229 ? 58.467 -37.453 49.445 1.00 26.63 219 LEU A C 1
ATOM 1714 O O . LEU A 1 229 ? 59.460 -36.716 49.499 1.00 32.43 219 LEU A O 1
ATOM 1719 N N . ALA A 1 230 ? 58.535 -38.751 49.739 1.00 27.82 220 ALA A N 1
ATOM 1720 C CA . ALA A 1 230 ? 59.823 -39.351 50.039 1.00 26.61 220 ALA A CA 1
ATOM 1721 C C . ALA A 1 230 ? 60.776 -39.212 48.853 1.00 37.75 220 ALA A C 1
ATOM 1722 O O . ALA A 1 230 ? 61.989 -39.019 49.030 1.00 29.56 220 ALA A O 1
ATOM 1724 N N . GLU A 1 231 ? 60.242 -39.307 47.633 1.00 30.71 221 GLU A N 1
ATOM 1725 C CA . GLU A 1 231 ? 61.099 -39.199 46.453 1.00 26.79 221 GLU A CA 1
ATOM 1726 C C . GLU A 1 231 ? 61.654 -37.785 46.330 1.00 32.44 221 GLU A C 1
ATOM 1727 O O . GLU A 1 231 ? 62.843 -37.599 46.054 1.00 32.92 221 GLU A O 1
ATOM 1733 N N . LEU A 1 232 ? 60.816 -36.781 46.607 1.00 29.60 222 LEU A N 1
ATOM 1734 C CA . LEU A 1 232 ? 61.272 -35.398 46.600 1.00 32.54 222 LEU A CA 1
ATOM 1735 C C . LEU A 1 232 ? 62.339 -35.164 47.662 1.00 36.15 222 LEU A C 1
ATOM 1736 O O . LEU A 1 232 ? 63.340 -34.479 47.411 1.00 34.11 222 LEU A O 1
ATOM 1741 N N . LEU A 1 233 ? 62.132 -35.712 48.861 1.00 29.53 223 LEU A N 1
ATOM 1742 C CA . LEU A 1 233 ? 63.040 -35.429 49.972 1.00 31.84 223 LEU A CA 1
ATOM 1743 C C . LEU A 1 233 ? 64.421 -36.015 49.747 1.00 37.35 223 LEU A C 1
ATOM 1744 O O . LEU A 1 233 ? 65.408 -35.486 50.275 1.00 39.99 223 LEU A O 1
ATOM 1749 N N . GLY A 1 234 ? 64.508 -37.122 49.013 1.00 33.60 224 GLY A N 1
ATOM 1750 C CA . GLY A 1 234 ? 65.776 -37.796 48.797 1.00 37.27 224 GLY A CA 1
ATOM 1751 C C . GLY A 1 234 ? 66.286 -37.692 47.376 1.00 40.09 224 GLY A C 1
ATOM 1752 O O . GLY A 1 234 ? 67.410 -38.100 47.093 1.00 38.71 224 GLY A O 1
ATOM 1753 N N . GLY A 1 235 ? 65.478 -37.151 46.471 1.00 33.48 225 GLY A N 1
ATOM 1754 C CA . GLY A 1 235 ? 65.916 -37.008 45.094 1.00 36.52 225 GLY A CA 1
ATOM 1755 C C 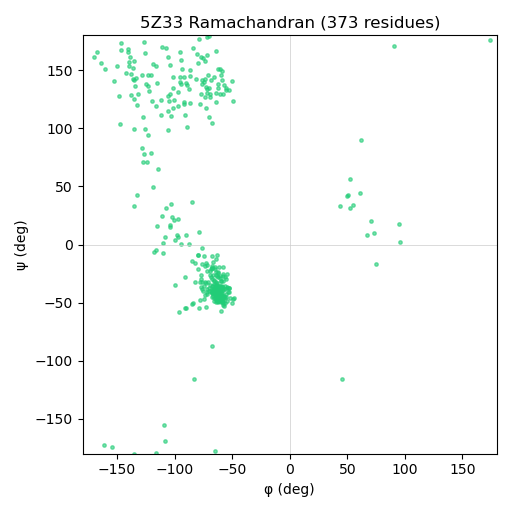. GLY A 1 235 ? 66.030 -38.310 44.339 1.00 43.60 225 GLY A C 1
ATOM 1756 O O . GLY A 1 235 ? 66.719 -38.368 43.317 1.00 40.84 225 GLY A O 1
ATOM 1757 N N . ARG A 1 236 ? 65.363 -39.361 44.806 1.00 38.55 226 ARG A N 1
ATOM 1758 C CA . ARG A 1 236 ? 65.467 -40.681 44.201 1.00 43.25 226 ARG A CA 1
ATOM 1759 C C . ARG A 1 236 ? 64.262 -41.487 44.653 1.00 31.98 226 ARG A C 1
ATOM 1760 O O . ARG A 1 236 ? 63.740 -41.237 45.751 1.00 29.70 226 ARG A O 1
ATOM 1768 N N . PRO A 1 237 ? 63.789 -42.441 43.847 1.00 32.48 227 PRO A N 1
ATOM 1769 C CA . PRO A 1 237 ? 62.627 -43.231 44.271 1.00 34.15 227 PRO A CA 1
ATOM 1770 C C . PRO A 1 237 ? 62.933 -43.907 45.595 1.00 37.14 227 PRO A C 1
ATOM 1771 O O . PRO A 1 237 ? 64.042 -44.384 45.826 1.00 36.66 227 PRO A O 1
ATOM 1775 N N . PHE A 1 238 ? 61.959 -43.889 46.493 1.00 30.84 228 PHE A N 1
ATOM 1776 C CA . PHE A 1 238 ? 62.233 -44.302 47.863 1.00 26.56 228 PHE A CA 1
ATOM 1777 C C . PHE A 1 238 ? 62.160 -45.822 48.041 1.00 36.97 228 PHE A C 1
ATOM 1778 O O . PHE A 1 238 ? 63.059 -46.428 48.632 1.00 35.80 228 PHE A O 1
ATOM 1786 N N . PHE A 1 239 ? 61.082 -46.448 47.575 1.00 31.71 229 PHE A N 1
ATOM 1787 C CA . PHE A 1 239 ? 60.931 -47.904 47.579 1.00 35.31 229 PHE A CA 1
ATOM 1788 C C . PHE A 1 239 ? 61.115 -48.382 46.144 1.00 40.96 229 PHE A C 1
ATOM 1789 O O . PHE A 1 239 ? 60.174 -48.345 45.348 1.00 41.32 229 PHE A O 1
ATOM 1797 N N . LYS A 1 240 ? 62.313 -48.848 45.811 1.00 37.36 230 LYS A N 1
ATOM 1798 C CA . LYS A 1 240 ? 62.671 -49.092 44.420 1.00 38.72 230 LYS A CA 1
ATOM 1799 C C . LYS A 1 240 ? 62.881 -50.590 44.189 1.00 41.13 230 LYS A C 1
ATOM 1800 O O . LYS A 1 240 ? 63.979 -51.052 43.884 1.00 38.56 230 LYS A O 1
ATOM 1806 N N . GLY A 1 241 ? 61.802 -51.359 44.334 1.00 34.65 231 GLY A N 1
ATOM 1807 C CA . GLY A 1 241 ? 61.917 -52.803 44.214 1.00 36.51 231 GLY A CA 1
ATOM 1808 C C . GLY A 1 241 ? 62.090 -53.245 42.769 1.00 39.12 231 GLY A C 1
ATOM 1809 O O . GLY A 1 241 ? 61.440 -52.738 41.859 1.00 39.56 231 GLY A O 1
ATOM 1810 N N . ARG A 1 242 ? 62.967 -54.231 42.557 1.00 38.22 232 ARG A N 1
ATOM 1811 C CA . ARG A 1 242 ? 63.139 -54.757 41.202 1.00 45.60 232 ARG A CA 1
ATOM 1812 C C . ARG A 1 242 ? 62.083 -55.794 40.841 1.00 47.25 232 ARG A C 1
ATOM 1813 O O . ARG A 1 242 ? 61.922 -56.103 39.656 1.00 50.59 232 ARG A O 1
ATOM 1821 N N . ASP A 1 243 ? 61.379 -56.335 41.833 1.00 40.88 233 ASP A N 1
ATOM 1822 C CA . ASP A 1 243 ? 60.204 -57.177 41.640 1.00 36.77 233 ASP A CA 1
ATOM 1823 C C . ASP A 1 243 ? 59.356 -57.053 42.903 1.00 38.93 233 ASP A C 1
ATOM 1824 O O . ASP A 1 243 ? 59.652 -56.248 43.788 1.00 39.71 233 ASP A O 1
ATOM 1829 N N . TYR A 1 244 ? 58.288 -57.837 42.999 1.00 47.50 234 TYR A N 1
ATOM 1830 C CA . TYR A 1 244 ? 57.354 -57.613 44.101 1.00 45.43 234 TYR A CA 1
ATOM 1831 C C . TYR A 1 244 ? 57.959 -58.022 45.445 1.00 36.94 234 TYR A C 1
ATOM 1832 O O . TYR A 1 244 ? 57.779 -57.325 46.452 1.00 38.98 234 TYR A O 1
ATOM 1841 N N . VAL A 1 245 ? 58.688 -59.134 45.476 1.00 35.07 235 VAL A N 1
ATOM 1842 C CA . VAL A 1 245 ? 59.329 -59.566 46.719 1.00 36.38 235 VAL A CA 1
ATOM 1843 C C . VAL A 1 245 ? 60.314 -58.512 47.194 1.00 41.53 235 VAL A C 1
ATOM 1844 O O . VAL A 1 245 ? 60.369 -58.163 48.382 1.00 34.94 235 VAL A O 1
ATOM 1848 N N . ASP A 1 246 ? 61.121 -58.003 46.267 1.00 41.50 236 ASP A N 1
ATOM 1849 C CA . ASP A 1 246 ? 62.098 -56.980 46.611 1.00 37.52 236 ASP A CA 1
ATOM 1850 C C . ASP A 1 246 ? 61.403 -55.687 47.039 1.00 33.28 236 ASP A C 1
ATOM 1851 O O . ASP A 1 246 ? 61.890 -54.970 47.914 1.00 32.50 236 ASP A O 1
ATOM 1856 N N . GLN A 1 247 ? 60.258 -55.383 46.438 1.00 34.49 237 GLN A N 1
ATOM 1857 C CA . GLN A 1 247 ? 59.470 -54.223 46.856 1.00 34.49 237 GLN A CA 1
ATOM 1858 C C . GLN A 1 247 ? 58.995 -54.381 48.289 1.00 40.18 237 GLN A C 1
ATOM 1859 O O . GLN A 1 247 ? 59.124 -53.465 49.109 1.00 33.25 237 GLN A O 1
ATOM 1865 N N . LEU A 1 248 ? 58.429 -55.546 48.605 1.00 36.76 238 LEU A N 1
ATOM 1866 C CA . LEU A 1 248 ? 57.981 -55.800 49.965 1.00 40.48 238 LEU A CA 1
ATOM 1867 C C . LEU A 1 248 ? 59.147 -55.729 50.943 1.00 46.11 238 LEU A C 1
ATOM 1868 O O . LEU A 1 248 ? 59.029 -55.113 52.012 1.00 36.44 238 LEU A O 1
ATOM 1873 N N . ASN A 1 249 ? 60.296 -56.327 50.586 1.00 39.39 239 ASN A N 1
ATOM 1874 C CA . ASN A 1 249 ? 61.427 -56.309 51.515 1.00 40.58 239 ASN A CA 1
ATOM 1875 C C . ASN A 1 249 ? 61.888 -54.885 51.790 1.00 40.78 239 ASN A C 1
ATOM 1876 O O . ASN A 1 249 ? 62.186 -54.535 52.936 1.00 41.22 239 ASN A O 1
ATOM 1881 N N . GLN A 1 250 ? 61.918 -54.037 50.757 1.00 37.44 240 GLN A N 1
ATOM 1882 C CA . GLN A 1 250 ? 62.386 -52.671 50.955 1.00 30.30 240 GLN A CA 1
ATOM 1883 C C . GLN A 1 250 ? 61.428 -51.876 51.825 1.00 34.16 240 GLN A C 1
ATOM 1884 O O . GLN A 1 250 ? 61.867 -51.050 52.634 1.00 39.80 240 GLN A O 1
ATOM 1890 N N . ILE A 1 251 ? 60.118 -52.084 51.651 1.00 33.80 241 ILE A N 1
ATOM 1891 C CA . ILE A 1 251 ? 59.136 -51.410 52.503 1.00 32.81 241 ILE A CA 1
ATOM 1892 C C . ILE A 1 251 ? 59.289 -51.862 53.953 1.00 38.86 241 ILE A C 1
ATOM 1893 O O . ILE A 1 251 ? 59.307 -51.043 54.886 1.00 37.55 241 ILE A O 1
ATOM 1898 N N . LEU A 1 252 ? 59.380 -53.178 54.163 1.00 33.59 242 LEU A N 1
ATOM 1899 C CA . LEU A 1 252 ? 59.497 -53.705 55.518 1.00 32.66 242 LEU A CA 1
ATOM 1900 C C . LEU A 1 252 ? 60.786 -53.245 56.179 1.00 37.03 242 LEU A C 1
ATOM 1901 O O . LEU A 1 252 ? 60.808 -52.985 57.391 1.00 35.81 242 LEU A O 1
ATOM 1906 N N . HIS A 1 253 ? 61.872 -53.128 55.400 1.00 34.62 243 HIS A N 1
ATOM 1907 C CA . HIS A 1 253 ? 63.144 -52.685 55.976 1.00 39.22 243 HIS A CA 1
ATOM 1908 C C . HIS A 1 253 ? 63.061 -51.250 56.502 1.00 45.63 243 HIS A C 1
ATOM 1909 O O . HIS A 1 253 ? 63.798 -50.892 57.424 1.00 40.07 243 HIS A O 1
ATOM 1916 N N . ILE A 1 254 ? 62.163 -50.422 55.965 1.00 35.99 244 ILE A N 1
ATOM 1917 C CA . ILE A 1 254 ? 62.012 -49.059 56.492 1.00 32.29 244 ILE A CA 1
ATOM 1918 C C . ILE A 1 254 ? 60.973 -48.992 57.597 1.00 37.37 244 ILE A C 1
ATOM 1919 O O . ILE A 1 254 ? 61.238 -48.471 58.687 1.00 44.44 244 ILE A O 1
ATOM 1924 N N . LEU A 1 255 ? 59.767 -49.470 57.307 1.00 36.59 245 LEU A N 1
ATOM 1925 C CA . LEU A 1 255 ? 58.635 -49.335 58.221 1.00 37.64 245 LEU A CA 1
ATOM 1926 C C . LEU A 1 255 ? 58.656 -50.360 59.351 1.00 44.88 245 LEU A C 1
ATOM 1927 O O . LEU A 1 255 ? 58.003 -50.146 60.381 1.00 43.14 245 LEU A O 1
ATOM 1932 N N . GLY A 1 256 ? 59.369 -51.470 59.181 1.00 41.74 246 GLY A N 1
ATOM 1933 C CA . GLY A 1 256 ? 59.586 -52.409 60.262 1.00 42.33 246 GLY A CA 1
ATOM 1934 C C . GLY A 1 256 ? 58.536 -53.502 60.339 1.00 45.96 246 GLY A C 1
ATOM 1935 O O . GLY A 1 256 ? 57.513 -53.490 59.650 1.00 41.39 246 GLY A O 1
ATOM 1936 N N . THR A 1 257 ? 58.819 -54.476 61.207 1.00 46.50 247 THR A N 1
ATOM 1937 C CA . THR A 1 257 ? 57.914 -55.570 61.527 1.00 47.02 247 THR A CA 1
ATOM 1938 C C . THR A 1 257 ? 56.529 -55.022 61.857 1.00 48.41 247 THR A C 1
ATOM 1939 O O . THR A 1 257 ? 56.400 -54.194 62.773 1.00 47.45 247 THR A O 1
ATOM 1943 N N . PRO A 1 258 ? 55.486 -55.447 61.158 1.00 44.80 248 PRO A N 1
ATOM 1944 C CA . PRO A 1 258 ? 54.137 -55.007 61.518 1.00 44.37 248 PRO A CA 1
ATOM 1945 C C . PRO A 1 258 ? 53.598 -55.803 62.697 1.00 48.02 248 PRO A C 1
ATOM 1946 O O . PRO A 1 258 ? 54.034 -56.921 62.981 1.00 47.20 248 PRO A O 1
ATOM 1950 N N . ASN A 1 259 ? 52.644 -55.195 63.405 1.00 52.28 249 ASN A N 1
ATOM 1951 C CA . ASN A 1 259 ? 52.097 -55.831 64.594 1.00 54.74 249 ASN A CA 1
ATOM 1952 C C . ASN A 1 259 ? 51.247 -57.042 64.216 1.00 58.94 249 ASN A C 1
ATOM 1953 O O . ASN A 1 259 ? 51.048 -57.370 63.040 1.00 52.98 249 ASN A O 1
ATOM 1958 N N . GLU A 1 260 ? 50.720 -57.702 65.248 1.00 55.41 250 GLU A N 1
ATOM 1959 C CA . GLU A 1 260 ? 49.974 -58.938 65.037 1.00 58.14 250 GLU A CA 1
ATOM 1960 C C . GLU A 1 260 ? 48.682 -58.692 64.262 1.00 58.90 250 GLU A C 1
ATOM 1961 O O . GLU A 1 260 ? 48.339 -59.463 63.357 1.00 64.09 250 GLU A O 1
ATOM 1967 N N . GLU A 1 261 ? 47.953 -57.627 64.598 1.00 53.85 251 GLU A N 1
ATOM 1968 C CA . GLU A 1 261 ? 46.704 -57.352 63.899 1.00 60.91 251 GLU 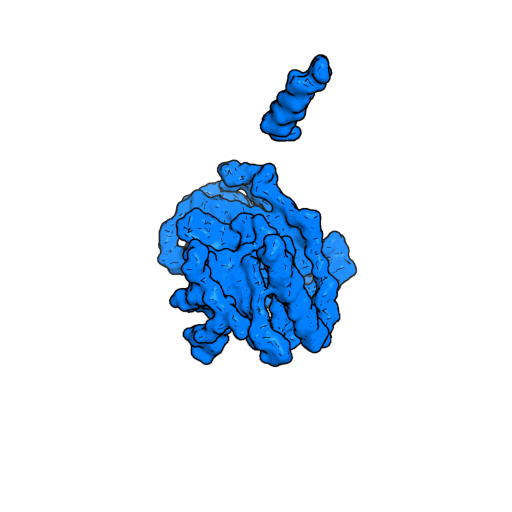A CA 1
ATOM 1969 C C . GLU A 1 261 ? 46.951 -57.130 62.416 1.00 52.03 251 GLU A C 1
ATOM 1970 O O . GLU A 1 261 ? 46.244 -57.682 61.564 1.00 57.83 251 GLU A O 1
ATOM 1976 N N . THR A 1 262 ? 47.967 -56.332 62.088 1.00 57.10 252 THR A N 1
ATOM 1977 C CA . THR A 1 262 ? 48.292 -56.084 60.687 1.00 55.28 252 THR A CA 1
ATOM 1978 C C . THR A 1 262 ? 48.721 -57.372 59.999 1.00 52.45 252 THR A C 1
ATOM 1979 O O . THR A 1 262 ? 48.260 -57.688 58.896 1.00 51.51 252 THR A O 1
ATOM 1983 N N . LEU A 1 263 ? 49.608 -58.127 60.650 1.00 56.41 253 LEU A N 1
ATOM 1984 C CA . LEU A 1 263 ? 50.054 -59.423 60.150 1.00 50.65 253 LEU A CA 1
ATOM 1985 C C . LEU A 1 263 ? 48.877 -60.308 59.747 1.00 57.17 253 LEU A C 1
ATOM 1986 O O . LEU A 1 263 ? 48.875 -60.916 58.669 1.00 51.76 253 LEU A O 1
ATOM 1991 N N . SER A 1 264 ? 47.862 -60.394 60.610 1.00 59.57 254 SER A N 1
ATOM 1992 C CA . SER A 1 264 ? 46.722 -61.259 60.331 1.00 66.16 254 SER A CA 1
ATOM 1993 C C . SER A 1 264 ? 45.898 -60.770 59.149 1.00 62.89 254 SER A C 1
ATOM 1994 O O . SER A 1 264 ? 45.127 -61.549 58.581 1.00 66.26 254 SER A O 1
ATOM 1997 N N . ARG A 1 265 ? 46.037 -59.506 58.763 1.00 58.60 255 ARG A N 1
ATOM 1998 C CA . ARG A 1 265 ? 45.265 -58.990 57.644 1.00 56.98 255 ARG A CA 1
ATOM 1999 C C . ARG A 1 265 ? 45.850 -59.374 56.287 1.00 59.92 255 ARG A C 1
ATOM 2000 O O . ARG A 1 265 ? 45.201 -59.138 55.260 1.00 55.17 255 ARG A O 1
ATOM 2008 N N . ILE A 1 266 ? 47.050 -59.955 56.245 1.00 59.80 256 ILE A N 1
ATOM 2009 C CA . ILE A 1 266 ? 47.608 -60.414 54.979 1.00 57.25 256 ILE A CA 1
ATOM 2010 C C . ILE A 1 266 ? 46.760 -61.586 54.505 1.00 60.65 256 ILE A C 1
ATOM 2011 O O . ILE A 1 266 ? 46.860 -62.696 55.038 1.00 60.90 256 ILE A O 1
ATOM 2016 N N . GLY A 1 267 ? 45.906 -61.340 53.514 1.00 61.04 257 GLY A N 1
ATOM 2017 C CA . GLY A 1 267 ? 44.931 -62.325 53.086 1.00 69.55 257 GLY A CA 1
ATOM 2018 C C . GLY A 1 267 ? 45.481 -63.309 52.080 1.00 74.61 257 GLY A C 1
ATOM 2019 O O . GLY A 1 267 ? 44.779 -63.743 51.160 1.00 77.47 257 GLY A O 1
ATOM 2020 N N . SER A 1 268 ? 46.745 -63.683 52.263 1.00 78.12 258 SER A N 1
ATOM 2021 C CA . SER A 1 268 ? 47.476 -64.487 51.320 1.00 74.17 258 SER A CA 1
ATOM 2022 C C . SER A 1 268 ? 48.465 -65.331 52.112 1.00 70.43 258 SER A C 1
ATOM 2023 O O . SER A 1 268 ? 49.232 -64.771 52.912 1.00 67.25 258 SER A O 1
ATOM 2026 N N . PRO A 1 269 ? 48.478 -66.654 51.919 1.00 69.54 259 PRO A N 1
ATOM 2027 C CA . PRO A 1 269 ? 49.157 -67.536 52.880 1.00 72.96 259 PRO A CA 1
ATOM 2028 C C . PRO A 1 269 ? 50.675 -67.497 52.791 1.00 71.65 259 PRO A C 1
ATOM 2029 O O . PRO A 1 269 ? 51.357 -67.422 53.819 1.00 68.99 259 PRO A O 1
ATOM 2033 N N . ARG A 1 270 ? 51.218 -67.587 51.575 1.00 70.60 260 ARG A N 1
ATOM 2034 C CA . ARG A 1 270 ? 52.668 -67.539 51.421 1.00 69.42 260 ARG A CA 1
ATOM 2035 C C . ARG A 1 270 ? 53.213 -66.196 51.897 1.00 58.96 260 ARG A C 1
ATOM 2036 O O . ARG A 1 270 ? 54.182 -66.141 52.663 1.00 61.03 260 ARG A O 1
ATOM 2044 N N . ALA A 1 271 ? 52.580 -65.099 51.471 1.00 53.98 261 ALA A N 1
ATOM 2045 C CA . ALA A 1 271 ? 53.005 -63.777 51.912 1.00 50.31 261 ALA A CA 1
ATOM 2046 C C . ALA A 1 271 ? 52.883 -63.635 53.420 1.00 54.86 261 ALA A C 1
ATOM 2047 O O . ALA A 1 271 ? 53.779 -63.082 54.068 1.00 58.60 261 ALA A O 1
ATOM 2049 N N . GLN A 1 272 ? 51.790 -64.131 54.006 1.00 54.83 262 GLN A N 1
ATOM 2050 C CA . GLN A 1 272 ? 51.649 -63.993 55.452 1.00 55.25 262 GLN A CA 1
ATOM 2051 C C . GLN A 1 272 ? 52.737 -64.759 56.183 1.00 54.64 262 GLN A C 1
ATOM 2052 O O . GLN A 1 272 ? 53.326 -64.245 57.140 1.00 52.35 262 GLN A O 1
ATOM 2058 N N . GLU A 1 273 ? 53.020 -65.990 55.752 1.00 58.76 263 GLU A N 1
ATOM 2059 C CA . GLU A 1 273 ? 54.038 -66.774 56.442 1.00 62.61 263 GLU A CA 1
ATOM 2060 C C . GLU A 1 273 ? 55.437 -66.244 56.153 1.00 56.72 263 GLU A C 1
ATOM 2061 O O . GLU A 1 273 ? 56.313 -66.305 57.025 1.00 51.44 263 GLU A O 1
ATOM 2067 N N . TYR A 1 274 ? 55.665 -65.718 54.944 1.00 53.34 264 TYR A N 1
ATOM 2068 C CA . TYR A 1 274 ? 56.939 -65.073 54.653 1.00 52.53 264 TYR A CA 1
ATOM 2069 C C . TYR A 1 274 ? 57.198 -63.928 55.625 1.00 52.53 264 TYR A C 1
ATOM 2070 O O . TYR A 1 274 ? 58.253 -63.871 56.265 1.00 48.23 264 TYR A O 1
ATOM 2079 N N . VAL A 1 275 ? 56.230 -63.015 55.764 1.00 49.37 265 VAL A N 1
ATOM 2080 C CA . VAL A 1 275 ? 56.443 -61.846 56.614 1.00 46.74 265 VAL A CA 1
ATOM 2081 C C . VAL A 1 275 ? 56.543 -62.256 58.082 1.00 50.91 265 VAL A C 1
ATOM 2082 O O . VAL A 1 275 ? 57.321 -61.676 58.849 1.00 49.37 265 VAL A O 1
ATOM 2086 N N . ARG A 1 276 ? 55.768 -63.266 58.495 1.00 56.05 266 ARG A N 1
ATOM 2087 C CA . ARG A 1 276 ? 55.805 -63.725 59.883 1.00 58.19 266 ARG A CA 1
ATOM 2088 C C . ARG A 1 276 ? 57.164 -64.297 60.263 1.00 59.21 266 ARG A C 1
ATOM 2089 O O . ARG A 1 276 ? 57.580 -64.189 61.424 1.00 58.04 266 ARG A O 1
ATOM 2097 N N . ASN A 1 277 ? 57.864 -64.921 59.316 1.00 52.84 267 ASN A N 1
ATOM 2098 C CA . ASN A 1 277 ? 59.120 -65.587 59.640 1.00 57.22 267 ASN A CA 1
ATOM 2099 C C . ASN A 1 277 ? 60.320 -64.651 59.622 1.00 51.98 267 ASN A C 1
ATOM 2100 O O . ASN A 1 277 ? 61.382 -65.016 60.146 1.00 46.69 267 ASN A O 1
ATOM 2105 N N . LEU A 1 278 ? 60.168 -63.458 59.048 1.00 46.92 268 LEU A N 1
ATOM 2106 C CA . LEU A 1 278 ? 61.286 -62.533 58.934 1.00 48.73 268 LEU A CA 1
ATOM 2107 C C . LEU A 1 278 ? 61.856 -62.199 60.311 1.00 50.15 268 LEU A C 1
ATOM 2108 O O . LEU A 1 278 ? 61.123 -62.172 61.301 1.00 54.27 268 LEU A O 1
ATOM 2113 N N . PRO A 1 279 ? 63.158 -61.928 60.399 1.00 51.63 269 PRO A N 1
ATOM 2114 C CA . PRO A 1 279 ? 63.712 -61.425 61.656 1.00 46.70 269 PRO A CA 1
ATOM 2115 C C . PRO A 1 279 ? 63.047 -60.107 62.019 1.00 47.43 269 PRO A C 1
ATOM 2116 O O . PRO A 1 279 ? 62.585 -59.368 61.151 1.00 42.67 269 PRO A O 1
ATOM 2120 N N . PHE A 1 280 ? 62.976 -59.826 63.319 1.00 44.62 270 PHE A N 1
ATOM 2121 C CA . PHE A 1 280 ? 62.474 -58.528 63.751 1.00 45.14 270 PHE A CA 1
ATOM 2122 C C . PHE A 1 280 ? 63.188 -57.402 63.010 1.00 39.74 270 PHE A C 1
ATOM 2123 O O . PHE A 1 280 ? 64.401 -57.451 62.796 1.00 44.93 270 PHE A O 1
ATOM 2131 N N . MET A 1 281 ? 62.432 -56.371 62.636 1.00 38.69 271 MET A N 1
ATOM 2132 C CA . MET A 1 281 ? 62.981 -55.197 61.971 1.00 37.31 271 MET A CA 1
ATOM 2133 C C . MET A 1 281 ? 62.421 -53.963 62.658 1.00 38.10 271 MET A C 1
ATOM 2134 O O . MET A 1 281 ? 61.198 -53.780 62.713 1.00 41.33 271 MET A O 1
ATOM 2139 N N . ALA A 1 282 ? 63.303 -53.135 63.203 1.00 42.66 272 ALA A N 1
ATOM 2140 C CA . ALA A 1 282 ? 62.868 -51.890 63.818 1.00 47.52 272 ALA A CA 1
ATOM 2141 C C . ALA A 1 282 ? 62.543 -50.888 62.724 1.00 43.54 272 ALA A C 1
ATOM 2142 O O . ALA A 1 282 ? 63.207 -50.846 61.686 1.00 49.41 272 ALA A O 1
ATOM 2144 N N . LYS A 1 283 ? 61.485 -50.113 62.942 1.00 36.85 273 LYS A N 1
ATOM 2145 C CA . LYS A 1 283 ? 61.206 -48.973 62.080 1.00 38.78 273 LYS A CA 1
ATOM 2146 C C . LYS A 1 283 ? 62.422 -48.055 62.025 1.00 45.56 273 LYS A C 1
ATOM 2147 O O . LYS A 1 283 ? 63.042 -47.764 63.050 1.00 53.42 273 LYS A O 1
ATOM 2153 N N . LYS A 1 284 ? 62.784 -47.610 60.826 1.00 34.61 274 LYS A N 1
ATOM 2154 C CA . LYS A 1 284 ? 63.824 -46.598 60.698 1.00 43.32 274 LYS A CA 1
ATOM 2155 C C . LYS A 1 284 ? 63.162 -45.226 60.722 1.00 46.23 274 LYS A C 1
ATOM 2156 O O . LYS A 1 284 ? 62.439 -44.886 59.775 1.00 44.94 274 LYS A O 1
ATOM 2162 N N . PRO A 1 285 ? 63.359 -44.422 61.766 1.00 39.85 275 PRO A N 1
ATOM 2163 C CA . PRO A 1 285 ? 62.660 -43.132 61.839 1.00 41.81 275 PRO A CA 1
ATOM 2164 C C . PRO A 1 285 ? 63.055 -42.233 60.681 1.00 35.93 275 PRO A C 1
ATOM 2165 O O . PRO A 1 285 ? 64.232 -42.123 60.327 1.00 39.97 275 PRO A O 1
ATOM 2169 N N . PHE A 1 286 ? 62.044 -41.618 60.066 1.00 37.02 276 PHE A N 1
ATOM 2170 C CA . PHE A 1 286 ? 62.305 -40.716 58.950 1.00 36.12 276 PHE A CA 1
ATOM 2171 C C . PHE A 1 286 ? 63.295 -39.608 59.301 1.00 43.37 276 PHE A C 1
ATOM 2172 O O . PHE A 1 286 ? 64.147 -39.292 58.448 1.00 33.29 276 PHE A O 1
ATOM 2180 N N . PRO A 1 287 ? 63.296 -39.030 60.509 1.00 39.84 277 PRO A N 1
ATOM 2181 C CA . PRO A 1 287 ? 64.366 -38.078 60.843 1.00 42.34 277 PRO A CA 1
ATOM 2182 C C . PRO A 1 287 ? 65.762 -38.655 60.695 1.00 49.12 277 PRO A C 1
ATOM 2183 O O . PRO A 1 287 ? 66.698 -37.895 60.414 1.00 53.29 277 PRO A O 1
ATOM 2187 N N . THR A 1 288 ? 65.940 -39.973 60.845 1.00 45.10 278 THR A N 1
ATOM 2188 C CA . THR A 1 288 ? 67.262 -40.547 60.614 1.00 43.06 278 THR A CA 1
ATOM 2189 C C . THR A 1 288 ? 67.566 -40.680 59.129 1.00 46.44 278 THR A C 1
ATOM 2190 O O . THR A 1 288 ? 68.732 -40.606 58.728 1.00 50.54 278 THR A O 1
ATOM 2194 N N . LEU A 1 289 ? 66.537 -40.870 58.299 1.00 42.94 279 LEU A N 1
ATOM 2195 C CA . LEU A 1 289 ? 66.757 -40.993 56.861 1.00 41.12 279 LEU A CA 1
ATOM 2196 C C . LEU A 1 289 ? 66.889 -39.641 56.181 1.00 43.09 279 LEU A C 1
ATOM 2197 O O . LEU A 1 289 ? 67.606 -39.525 55.181 1.00 37.59 279 LEU A O 1
ATOM 2202 N N . PHE A 1 290 ? 66.200 -38.620 56.686 1.00 39.56 280 PHE A N 1
ATOM 2203 C CA . PHE A 1 290 ? 66.196 -37.283 56.090 1.00 39.87 280 PHE A CA 1
ATOM 2204 C C . PHE A 1 290 ? 66.551 -36.266 57.169 1.00 42.82 280 PHE A C 1
ATOM 2205 O O . PHE A 1 290 ? 65.710 -35.475 57.610 1.00 38.66 280 PHE A O 1
ATOM 2213 N N . PRO A 1 291 ? 67.811 -36.250 57.608 1.00 46.64 281 PRO A N 1
ATOM 2214 C CA . PRO A 1 291 ? 68.167 -35.422 58.772 1.00 44.53 281 PRO A CA 1
ATOM 2215 C C . PRO A 1 291 ? 68.078 -33.925 58.513 1.00 43.18 281 PRO A C 1
ATOM 2216 O O . PRO A 1 291 ? 67.996 -33.152 59.472 1.00 45.62 281 PRO A O 1
ATOM 2220 N N . ASN A 1 292 ? 68.107 -33.486 57.264 1.00 39.66 282 ASN A N 1
ATOM 2221 C CA . ASN A 1 292 ? 68.038 -32.068 56.957 1.00 47.33 282 ASN A CA 1
ATOM 2222 C C . ASN A 1 292 ? 66.622 -31.589 56.665 1.00 46.14 282 ASN A C 1
ATOM 2223 O O . ASN A 1 292 ? 66.431 -30.400 56.399 1.00 55.56 282 ASN A O 1
ATOM 2228 N N . ALA A 1 293 ? 65.631 -32.475 56.722 1.00 37.33 283 ALA A N 1
ATOM 2229 C CA . ALA A 1 293 ? 64.297 -32.122 56.256 1.00 37.38 283 ALA A CA 1
ATOM 2230 C C . ALA A 1 293 ? 63.546 -31.321 57.316 1.00 37.22 283 ALA A C 1
ATOM 2231 O O . ALA A 1 293 ? 63.920 -31.289 58.493 1.00 34.84 283 ALA A O 1
ATOM 2233 N N . ASN A 1 294 ? 62.478 -30.669 56.875 1.00 36.53 284 ASN A N 1
ATOM 2234 C CA . ASN A 1 294 ? 61.513 -30.018 57.754 1.00 34.11 284 ASN A CA 1
ATOM 2235 C C . ASN A 1 294 ? 60.835 -31.085 58.608 1.00 39.99 284 ASN A C 1
ATOM 2236 O O . ASN A 1 294 ? 60.246 -32.027 58.049 1.00 38.86 284 ASN A O 1
ATOM 2241 N N . PRO A 1 295 ? 60.897 -31.003 59.946 1.00 42.20 285 PRO A N 1
ATOM 2242 C CA . PRO A 1 295 ? 60.211 -32.005 60.786 1.00 41.05 285 PRO A CA 1
ATOM 2243 C C . PRO A 1 295 ? 58.739 -32.206 60.452 1.00 37.52 285 PRO A C 1
ATOM 2244 O O . PRO A 1 295 ? 58.246 -33.342 60.525 1.00 37.33 285 PRO A O 1
ATOM 2248 N N . ASP A 1 296 ? 58.017 -31.138 60.100 1.00 35.15 286 ASP A N 1
ATOM 2249 C CA . ASP A 1 296 ? 56.624 -31.306 59.695 1.00 33.20 286 ASP A CA 1
ATOM 2250 C C . ASP A 1 296 ? 56.512 -32.116 58.409 1.00 32.91 286 ASP A C 1
ATOM 2251 O O . ASP A 1 296 ? 55.544 -32.860 58.230 1.00 34.32 286 ASP A O 1
ATOM 2256 N N . ALA A 1 297 ? 57.461 -31.944 57.480 1.00 33.77 287 ALA A N 1
ATOM 2257 C CA . ALA A 1 297 ? 57.477 -32.802 56.291 1.00 36.48 287 ALA A CA 1
ATOM 2258 C C . ALA A 1 297 ? 57.580 -34.263 56.687 1.00 36.45 287 ALA A C 1
ATOM 2259 O O . ALA A 1 297 ? 56.877 -35.119 56.135 1.00 31.01 287 ALA A O 1
ATOM 2261 N N . LEU A 1 298 ? 58.470 -34.573 57.630 1.00 33.56 288 LEU A N 1
ATOM 2262 C CA . LEU A 1 298 ? 58.646 -35.967 58.013 1.00 35.47 288 LEU A CA 1
ATOM 2263 C C . LEU A 1 298 ? 57.439 -36.486 58.783 1.00 35.88 288 LEU A C 1
ATOM 2264 O O . LEU A 1 298 ? 57.110 -37.671 58.692 1.00 34.20 288 LEU A O 1
ATOM 2269 N N . ASP A 1 299 ? 56.763 -35.630 59.550 1.00 30.73 289 ASP A N 1
ATOM 2270 C CA . ASP A 1 299 ? 55.581 -36.116 60.250 1.00 38.02 289 ASP A CA 1
ATOM 2271 C C . ASP A 1 299 ? 54.473 -36.466 59.263 1.00 37.70 289 ASP A C 1
ATOM 2272 O O . ASP A 1 299 ? 53.832 -37.517 59.383 1.00 37.33 289 ASP A O 1
ATOM 2277 N N . LEU A 1 300 ? 54.224 -35.586 58.280 1.00 31.96 290 LEU A N 1
ATOM 2278 C CA . LEU A 1 300 ? 53.246 -35.902 57.242 1.00 33.91 290 LEU A CA 1
ATOM 2279 C C . LEU A 1 300 ? 53.659 -37.157 56.483 1.00 31.49 290 LEU A C 1
ATOM 2280 O O . LEU A 1 300 ? 52.829 -38.042 56.228 1.00 33.19 290 LEU A O 1
ATOM 2285 N N . LEU A 1 301 ? 54.942 -37.248 56.119 1.00 33.23 291 LEU A N 1
ATOM 2286 C CA . LEU A 1 301 ? 55.442 -38.437 55.421 1.00 33.19 291 LEU A CA 1
ATOM 2287 C C . LEU A 1 301 ? 55.130 -39.711 56.201 1.00 39.09 291 LEU A C 1
ATOM 2288 O O . LEU A 1 301 ? 54.651 -40.707 55.638 1.00 31.92 291 LEU A O 1
ATOM 2293 N N . ASP A 1 302 ? 55.429 -39.704 57.503 1.00 32.47 292 ASP A N 1
ATOM 2294 C CA . ASP A 1 302 ? 55.193 -40.891 58.323 1.00 33.67 292 ASP A CA 1
ATOM 2295 C C . ASP A 1 302 ? 53.726 -41.303 58.287 1.00 37.59 292 ASP A C 1
ATOM 2296 O O . ASP A 1 302 ? 53.411 -42.500 58.226 1.00 38.88 292 ASP A O 1
ATOM 2301 N N . ARG A 1 303 ? 52.813 -40.322 58.280 1.00 33.28 293 ARG A N 1
ATOM 2302 C CA . ARG A 1 303 ? 51.383 -40.627 58.312 1.00 32.89 293 ARG A CA 1
ATOM 2303 C C . ARG A 1 303 ? 50.873 -41.118 56.956 1.00 38.05 293 ARG A C 1
ATOM 2304 O O . ARG A 1 303 ? 49.939 -41.924 56.902 1.00 34.84 293 ARG A O 1
ATOM 2312 N N . MET A 1 304 ? 51.456 -40.636 55.854 1.00 32.87 294 MET A N 1
ATOM 2313 C CA . MET A 1 304 ? 51.058 -41.101 54.526 1.00 35.07 294 MET A CA 1
ATO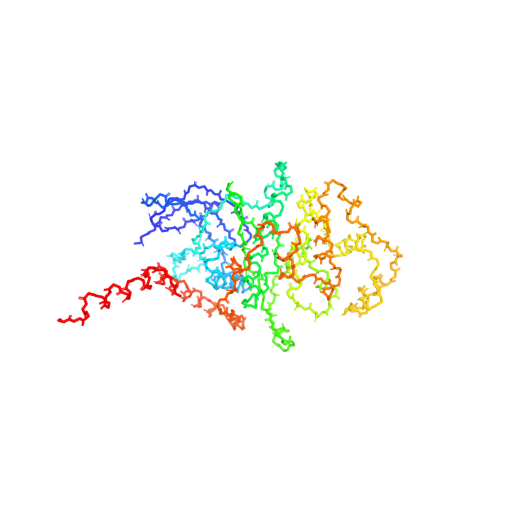M 2314 C C . MET A 1 304 ? 51.638 -42.470 54.211 1.00 35.54 294 MET A C 1
ATOM 2315 O O . MET A 1 304 ? 51.081 -43.204 53.390 1.00 36.79 294 MET A O 1
ATOM 2320 N N . LEU A 1 305 ? 52.769 -42.819 54.816 1.00 36.31 295 LEU A N 1
ATOM 2321 C CA . LEU A 1 305 ? 53.372 -44.125 54.596 1.00 36.75 295 LEU A CA 1
ATOM 2322 C C . LEU A 1 305 ? 53.126 -45.073 55.767 1.00 35.90 295 LEU A C 1
ATOM 2323 O O . LEU A 1 305 ? 54.006 -45.869 56.110 1.00 37.65 295 LEU A O 1
ATOM 2328 N N . ALA A 1 306 ? 51.962 -44.982 56.412 1.00 38.26 296 ALA A N 1
ATOM 2329 C CA . ALA A 1 306 ? 51.570 -46.031 57.347 1.00 42.36 296 ALA A CA 1
ATOM 2330 C C . ALA A 1 306 ? 51.467 -47.345 56.589 1.00 40.88 296 ALA A C 1
ATOM 2331 O O . ALA A 1 306 ? 50.837 -47.413 55.526 1.00 34.63 296 ALA A O 1
ATOM 2333 N N . PHE A 1 307 ? 52.107 -48.387 57.114 1.00 36.74 297 PHE A N 1
ATOM 2334 C CA . PHE A 1 307 ? 52.065 -49.685 56.443 1.00 38.83 297 PHE A CA 1
ATOM 2335 C C . PHE A 1 307 ? 50.628 -50.182 56.288 1.00 42.65 297 PHE A C 1
ATOM 2336 O O . PHE A 1 307 ? 50.224 -50.643 55.214 1.00 38.83 297 PHE A O 1
ATOM 2344 N N . ASP A 1 308 ? 49.844 -50.092 57.348 1.00 44.24 298 ASP A N 1
ATOM 2345 C CA . ASP A 1 308 ? 48.488 -50.611 57.342 1.00 45.64 298 ASP A CA 1
ATOM 2346 C C . ASP A 1 308 ? 47.533 -49.501 56.924 1.00 42.82 298 ASP A C 1
ATOM 2347 O O . ASP A 1 308 ? 47.506 -48.450 57.578 1.00 39.52 298 ASP A O 1
ATOM 2352 N N . PRO A 1 309 ? 46.738 -49.683 55.865 1.00 45.39 299 PRO A N 1
ATOM 2353 C CA . PRO A 1 309 ? 45.872 -48.576 55.405 1.00 42.93 299 PRO A CA 1
ATOM 2354 C C . PRO A 1 309 ? 44.908 -48.068 56.471 1.00 45.64 299 PRO A C 1
ATOM 2355 O O . PRO A 1 309 ? 44.510 -46.898 56.433 1.00 37.97 299 PRO A O 1
ATOM 2359 N N . SER A 1 310 ? 44.519 -48.910 57.430 1.00 42.65 300 SER A N 1
ATOM 2360 C CA . SER A 1 310 ? 43.633 -48.442 58.486 1.00 52.73 300 SER A CA 1
ATOM 2361 C C . SER A 1 310 ? 44.285 -47.382 59.367 1.00 58.04 300 SER A C 1
ATOM 2362 O O . SER A 1 310 ? 43.576 -46.623 60.033 1.00 62.29 300 SER A O 1
ATOM 2365 N N . SER A 1 311 ? 45.611 -47.305 59.385 1.00 52.73 301 SER A N 1
ATOM 2366 C CA . SER A 1 311 ? 46.309 -46.289 60.156 1.00 49.66 301 SER A CA 1
ATOM 2367 C C . SER A 1 311 ? 46.770 -45.108 59.307 1.00 46.88 301 SER A C 1
ATOM 2368 O O . SER A 1 311 ? 47.418 -44.203 59.836 1.00 45.56 301 SER A O 1
ATOM 2371 N N . ARG A 1 312 ? 46.440 -45.084 58.018 1.00 40.16 302 ARG A N 1
ATOM 2372 C CA . ARG A 1 312 ? 47.020 -44.127 57.079 1.00 32.66 302 ARG A CA 1
ATOM 2373 C C . ARG A 1 312 ? 46.181 -42.850 57.034 1.00 36.69 302 ARG A C 1
ATOM 2374 O O . ARG A 1 312 ? 44.946 -42.901 57.038 1.00 36.01 302 ARG A O 1
ATOM 2382 N N . ILE A 1 313 ? 46.863 -41.698 57.031 1.00 40.33 303 ILE A N 1
ATOM 2383 C CA . ILE A 1 313 ? 46.164 -40.415 57.027 1.00 38.65 303 ILE A CA 1
ATOM 2384 C C . ILE A 1 313 ? 45.263 -40.300 55.779 1.00 38.54 303 ILE A C 1
ATOM 2385 O O . ILE A 1 313 ? 45.595 -40.793 54.693 1.00 37.61 303 ILE A O 1
ATOM 2390 N N . SER A 1 314 ? 44.117 -39.639 55.930 1.00 36.45 304 SER A N 1
ATOM 2391 C CA . SER A 1 314 ? 43.269 -39.406 54.766 1.00 36.36 304 SER A CA 1
ATOM 2392 C C . SER A 1 314 ? 43.718 -38.165 53.989 1.00 35.88 304 SER A C 1
ATOM 2393 O O . SER A 1 314 ? 44.525 -37.359 54.454 1.00 36.88 304 SER A O 1
ATOM 2396 N N . VAL A 1 315 ? 43.150 -37.995 52.793 1.00 36.95 305 VAL A N 1
ATOM 2397 C CA . VAL A 1 315 ? 43.464 -36.811 51.996 1.00 36.59 305 VAL A CA 1
ATOM 2398 C C . VAL A 1 315 ? 43.032 -35.537 52.722 1.00 39.54 305 VAL A C 1
ATOM 2399 O O . VAL A 1 315 ? 43.770 -34.543 52.759 1.00 35.32 305 VAL A O 1
ATOM 2403 N N . GLU A 1 316 ? 41.837 -35.548 53.313 1.00 35.98 306 GLU A N 1
ATOM 2404 C CA . GLU A 1 316 ? 41.338 -34.378 54.032 1.00 39.40 306 GLU A CA 1
ATOM 2405 C C . GLU A 1 316 ? 42.215 -34.045 55.237 1.00 41.88 306 GLU A C 1
ATOM 2406 O O . GLU A 1 316 ? 42.545 -32.879 55.476 1.00 43.93 306 GLU A O 1
ATOM 2412 N N . GLN A 1 317 ? 42.585 -35.058 56.024 1.00 39.64 307 GLN A N 1
ATOM 2413 C CA . GLN A 1 317 ? 43.474 -34.827 57.161 1.00 41.05 307 GLN A CA 1
ATOM 2414 C C . GLN A 1 317 ? 44.839 -34.332 56.698 1.00 37.97 307 GLN A C 1
ATOM 2415 O O . GLN A 1 317 ? 45.458 -33.495 57.362 1.00 36.55 307 GLN A O 1
ATOM 2421 N N . ALA A 1 318 ? 45.336 -34.855 55.568 1.00 34.61 308 ALA A N 1
ATOM 2422 C CA . ALA A 1 318 ? 46.624 -34.393 55.056 1.00 34.44 308 ALA A CA 1
ATOM 2423 C C . ALA A 1 318 ? 46.558 -32.923 54.652 1.00 35.79 308 ALA A C 1
ATOM 2424 O O . ALA A 1 318 ? 47.479 -32.149 54.940 1.00 33.40 308 ALA A O 1
ATOM 2426 N N . LEU A 1 319 ? 45.467 -32.517 53.996 1.00 32.72 309 LEU A N 1
ATOM 2427 C CA . LEU A 1 319 ? 45.308 -31.114 53.624 1.00 36.43 309 LEU A CA 1
ATOM 2428 C C . LEU A 1 319 ? 45.300 -30.208 54.848 1.00 39.80 309 LEU A C 1
ATOM 2429 O O . LEU A 1 319 ? 45.705 -29.044 54.757 1.00 37.98 309 LEU A O 1
ATOM 2434 N N . GLU A 1 320 ? 44.848 -30.720 55.994 1.00 32.67 310 GLU A N 1
ATOM 2435 C CA . GLU A 1 320 ? 44.826 -29.967 57.242 1.00 34.09 310 GLU A CA 1
ATOM 2436 C C . GLU A 1 320 ? 46.127 -30.062 58.037 1.00 45.28 310 GLU A C 1
ATOM 2437 O O . GLU A 1 320 ? 46.208 -29.485 59.129 1.00 35.96 310 GLU A O 1
ATOM 2443 N N . HIS A 1 321 ? 47.135 -30.783 57.535 1.00 41.96 311 HIS A N 1
ATOM 2444 C CA . HIS A 1 321 ? 48.351 -31.007 58.311 1.00 34.09 311 HIS A CA 1
ATOM 2445 C C . HIS A 1 321 ? 49.161 -29.716 58.418 1.00 36.04 311 HIS A C 1
ATOM 2446 O O . HIS A 1 321 ? 49.188 -28.919 57.475 1.00 34.82 311 HIS A O 1
ATOM 2453 N N . PRO A 1 322 ? 49.841 -29.493 59.550 1.00 38.20 312 PRO A N 1
ATOM 2454 C CA . PRO A 1 322 ? 50.622 -28.253 59.711 1.00 42.73 312 PRO A CA 1
ATOM 2455 C C . PRO A 1 322 ? 51.648 -28.027 58.605 1.00 36.48 312 PRO A C 1
ATOM 2456 O O . PRO A 1 322 ? 51.967 -26.872 58.292 1.00 36.91 312 PRO A O 1
ATOM 2460 N N . TYR A 1 323 ? 52.170 -29.096 58.010 1.00 32.33 313 TYR A N 1
ATOM 2461 C CA . TYR A 1 323 ? 53.119 -28.946 56.907 1.00 37.42 313 TYR A CA 1
ATOM 2462 C C . TYR A 1 323 ? 52.549 -28.073 55.796 1.00 38.92 313 TYR A C 1
ATOM 2463 O O . TYR A 1 323 ? 53.275 -27.273 55.197 1.00 33.04 313 TYR A O 1
ATOM 2472 N N . LEU A 1 324 ? 51.242 -28.178 55.539 1.00 38.42 314 LEU A N 1
ATOM 2473 C CA . LEU A 1 324 ? 50.591 -27.480 54.439 1.00 30.51 314 LEU A CA 1
ATOM 2474 C C . LEU A 1 324 ? 49.779 -26.266 54.881 1.00 33.58 314 LEU A C 1
ATOM 2475 O O . LEU A 1 324 ? 48.952 -25.771 54.104 1.00 35.20 314 LEU A O 1
ATOM 2480 N N . HIS A 1 325 ? 50.003 -25.763 56.095 1.00 33.44 315 HIS A N 1
ATOM 2481 C CA . HIS A 1 325 ? 49.092 -24.744 56.630 1.00 37.55 315 HIS A CA 1
ATOM 2482 C C . HIS A 1 325 ? 49.150 -23.430 55.850 1.00 40.21 315 HIS A C 1
ATOM 2483 O O . HIS A 1 325 ? 48.165 -22.685 55.838 1.00 40.26 315 HIS A O 1
ATOM 2490 N N . ILE A 1 326 ? 50.273 -23.121 55.193 1.00 37.86 316 ILE A N 1
ATOM 2491 C CA . ILE A 1 326 ? 50.332 -21.900 54.381 1.00 39.71 316 ILE A CA 1
ATOM 2492 C C . ILE A 1 326 ? 49.404 -21.996 53.171 1.00 35.23 316 ILE A C 1
ATOM 2493 O O . ILE A 1 326 ? 48.812 -20.998 52.746 1.00 35.44 316 ILE A O 1
ATOM 2498 N N . TRP A 1 327 ? 49.270 -23.185 52.593 1.00 33.61 317 TRP A N 1
ATOM 2499 C CA . TRP A 1 327 ? 48.525 -23.370 51.351 1.00 35.08 317 TRP A CA 1
ATOM 2500 C C . TRP A 1 327 ? 47.060 -23.703 51.594 1.00 41.98 317 TRP A C 1
ATOM 2501 O O . TRP A 1 327 ? 46.208 -23.379 50.757 1.00 42.15 317 TRP A O 1
ATOM 2512 N N . HIS A 1 328 ? 46.754 -24.326 52.732 1.00 37.13 318 HIS A N 1
ATOM 2513 C CA . HIS A 1 328 ? 45.430 -24.893 52.956 1.00 41.39 318 HIS A CA 1
ATOM 2514 C C . HIS A 1 328 ? 44.377 -23.797 53.099 1.00 51.36 318 HIS A C 1
ATOM 2515 O O . HIS A 1 328 ? 44.524 -22.881 53.913 1.00 49.05 318 HIS A O 1
ATOM 2522 N N . ASP A 1 329 ? 43.315 -23.899 52.294 1.00 50.99 319 ASP A N 1
ATOM 2523 C CA . ASP A 1 329 ? 42.154 -23.006 52.381 1.00 57.66 319 ASP A CA 1
ATOM 2524 C C . ASP A 1 329 ? 40.949 -23.851 51.975 1.00 49.79 319 ASP A C 1
ATOM 2525 O O . ASP A 1 329 ? 40.761 -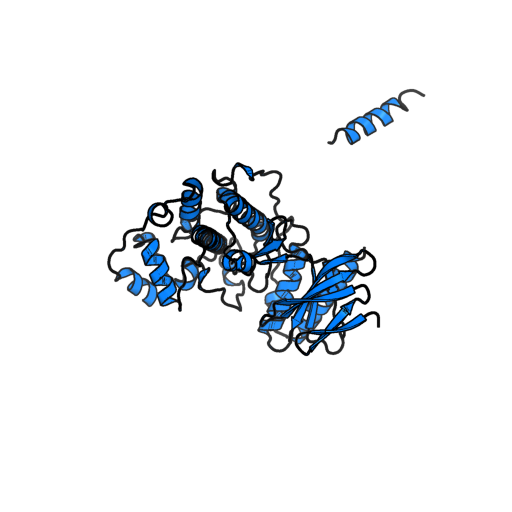24.127 50.787 1.00 43.03 319 ASP A O 1
ATOM 2530 N N . ALA A 1 330 ? 40.156 -24.275 52.968 1.00 50.09 320 ALA A N 1
ATOM 2531 C CA . ALA A 1 330 ? 39.083 -25.228 52.694 1.00 58.85 320 ALA A CA 1
ATOM 2532 C C . ALA A 1 330 ? 38.108 -24.675 51.664 1.00 61.15 320 ALA A C 1
ATOM 2533 O O . ALA A 1 330 ? 37.620 -25.413 50.799 1.00 60.02 320 ALA A O 1
ATOM 2535 N N . SER A 1 331 ? 37.848 -23.368 51.714 1.00 53.30 321 SER A N 1
ATOM 2536 C CA . SER A 1 331 ? 37.009 -22.722 50.713 1.00 64.50 321 SER A CA 1
ATOM 2537 C C . SER A 1 331 ? 37.604 -22.787 49.312 1.00 66.34 321 SER A C 1
ATOM 2538 O O . SER A 1 331 ? 36.916 -22.435 48.348 1.00 73.05 321 SER A O 1
ATOM 2541 N N . ASP A 1 332 ? 38.852 -23.237 49.170 1.00 56.92 322 ASP A N 1
ATOM 2542 C CA . ASP A 1 332 ? 39.516 -23.287 47.873 1.00 52.90 322 ASP A CA 1
ATOM 2543 C C . ASP A 1 332 ? 39.831 -24.715 47.434 1.00 47.62 322 ASP A C 1
ATOM 2544 O O . ASP A 1 332 ? 40.631 -24.913 46.516 1.00 40.90 322 ASP A O 1
ATOM 2549 N N . GLU A 1 333 ? 39.213 -25.715 48.059 1.00 49.12 323 GLU A N 1
ATOM 2550 C CA . GLU A 1 333 ? 39.497 -27.127 47.788 1.00 46.90 323 GLU A CA 1
ATOM 2551 C C . GLU A 1 333 ? 38.166 -27.821 47.508 1.00 44.56 323 GLU A C 1
ATOM 2552 O O . GLU A 1 333 ? 37.562 -28.430 48.405 1.00 45.28 323 GLU A O 1
ATOM 2558 N N . PRO A 1 334 ? 37.672 -27.733 46.278 1.00 39.26 324 PRO A N 1
ATOM 2559 C CA . PRO A 1 334 ? 36.314 -28.208 45.973 1.00 44.70 324 PRO A CA 1
ATOM 2560 C C . PRO A 1 334 ? 36.206 -29.725 45.895 1.00 43.35 324 PRO A C 1
ATOM 2561 O O . PRO A 1 334 ? 37.189 -30.449 45.754 1.00 34.73 324 PRO A O 1
ATOM 2565 N N . ASP A 1 335 ? 34.974 -30.197 46.025 1.00 41.21 325 ASP A N 1
ATOM 2566 C CA . ASP A 1 335 ? 34.604 -31.562 45.685 1.00 39.20 325 ASP A CA 1
ATOM 2567 C C . ASP A 1 335 ? 34.082 -31.579 44.251 1.00 43.33 325 ASP A C 1
ATOM 2568 O O . ASP A 1 335 ? 33.678 -30.549 43.714 1.00 41.23 325 ASP A O 1
ATOM 2573 N N . CYS A 1 336 ? 34.115 -32.750 43.621 1.00 43.05 326 CYS A N 1
ATOM 2574 C CA . CYS A 1 336 ? 33.459 -32.897 42.321 1.00 40.39 326 CYS A CA 1
ATOM 2575 C C . CYS A 1 336 ? 31.946 -32.882 42.510 1.00 41.77 326 CYS A C 1
ATOM 2576 O O . CYS A 1 336 ? 31.437 -33.569 43.403 1.00 40.55 326 CYS A O 1
ATOM 2579 N N . PRO A 1 337 ? 31.193 -32.128 41.697 1.00 41.43 327 PRO A N 1
ATOM 2580 C CA . PRO A 1 337 ? 29.739 -32.055 41.924 1.00 46.01 327 PRO A CA 1
ATOM 2581 C C . PRO A 1 337 ? 29.027 -33.401 41.852 1.00 50.01 327 PRO A C 1
ATOM 2582 O O . PRO A 1 337 ? 28.022 -33.584 42.548 1.00 52.42 327 PRO A O 1
ATOM 2586 N N . THR A 1 338 ? 29.504 -34.351 41.041 1.00 51.01 328 THR A N 1
ATOM 2587 C CA . THR A 1 338 ? 28.821 -35.629 40.864 1.00 48.92 328 THR A CA 1
ATOM 2588 C C . THR A 1 338 ? 29.818 -36.773 40.899 1.00 44.22 328 THR A C 1
ATOM 2589 O O . THR A 1 338 ? 30.987 -36.609 40.540 1.00 40.31 328 THR A O 1
ATOM 2593 N N . THR A 1 339 ? 29.342 -37.941 41.330 1.00 42.05 329 THR A N 1
ATOM 2594 C CA . THR A 1 339 ? 30.176 -39.127 41.245 1.00 46.50 329 THR A CA 1
ATOM 2595 C C . THR A 1 339 ? 30.261 -39.593 39.796 1.00 47.28 329 THR A C 1
ATOM 2596 O O . THR A 1 339 ? 29.413 -39.277 38.959 1.00 43.72 329 THR A O 1
ATOM 2600 N N . PHE A 1 340 ? 31.307 -40.351 39.509 1.00 40.16 330 PHE A N 1
ATOM 2601 C CA . PHE A 1 340 ? 31.548 -40.879 38.177 1.00 42.22 330 PHE A CA 1
ATOM 2602 C C . PHE A 1 340 ? 30.982 -42.287 38.091 1.00 46.77 330 PHE A C 1
ATOM 2603 O O . PHE A 1 340 ? 31.109 -43.070 39.037 1.00 46.27 330 PHE A O 1
ATOM 2611 N N . ASN A 1 341 ? 30.368 -42.613 36.955 1.00 40.01 331 ASN A N 1
ATOM 2612 C CA . ASN A 1 341 ? 29.704 -43.900 36.779 1.00 46.25 331 ASN A CA 1
ATOM 2613 C C . ASN A 1 341 ? 30.535 -44.819 35.887 1.00 47.69 331 ASN A C 1
ATOM 2614 O O . ASN A 1 341 ? 30.815 -44.485 34.729 1.00 45.50 331 ASN A O 1
ATOM 2619 N N . PHE A 1 342 ? 30.876 -45.998 36.411 1.00 47.55 332 PHE A N 1
ATOM 2620 C CA . PHE A 1 342 ? 31.707 -46.974 35.721 1.00 45.50 332 PHE A CA 1
ATOM 2621 C C . PHE A 1 342 ? 30.897 -48.072 35.020 1.00 45.49 332 PHE A C 1
ATOM 2622 O O . PHE A 1 342 ? 31.449 -49.138 34.741 1.00 50.12 332 PHE A O 1
ATOM 2630 N N . ASP A 1 343 ? 29.614 -47.838 34.714 1.00 48.87 333 ASP A N 1
ATOM 2631 C CA . ASP A 1 343 ? 28.821 -48.868 34.037 1.00 54.08 333 ASP A CA 1
ATOM 2632 C C . ASP A 1 343 ? 29.499 -49.358 32.764 1.00 58.49 333 ASP A C 1
ATOM 2633 O O . ASP A 1 343 ? 29.507 -50.562 32.480 1.00 58.40 333 ASP A O 1
ATOM 2638 N N . PHE A 1 344 ? 30.083 -48.434 31.995 1.00 53.04 334 PHE A N 1
ATOM 2639 C CA . PHE A 1 344 ? 30.622 -48.748 30.677 1.00 51.85 334 PHE A CA 1
ATOM 2640 C C . PHE A 1 344 ? 31.618 -49.900 30.687 1.00 50.39 334 PHE A C 1
ATOM 2641 O O . PHE A 1 344 ? 31.802 -50.546 29.651 1.00 50.21 334 PHE A O 1
ATOM 2649 N N . GLU A 1 345 ? 32.283 -50.163 31.813 1.00 47.88 335 GLU A N 1
ATOM 2650 C CA . GLU A 1 345 ? 33.339 -51.169 31.801 1.00 57.25 335 GLU A CA 1
ATOM 2651 C C . GLU A 1 345 ? 32.822 -52.585 31.598 1.00 65.08 335 GLU A C 1
ATOM 2652 O O . GLU A 1 345 ? 33.597 -53.452 31.182 1.00 69.30 335 GLU A O 1
ATOM 2658 N N . VAL A 1 346 ? 31.543 -52.849 31.880 1.00 62.02 336 VAL A N 1
ATOM 2659 C CA . VAL A 1 346 ? 31.010 -54.185 31.636 1.00 61.63 336 VAL A CA 1
ATOM 2660 C C . VAL A 1 346 ? 30.939 -54.519 30.154 1.00 69.02 336 VAL A C 1
ATOM 2661 O O . VAL A 1 346 ? 30.698 -55.679 29.802 1.00 72.82 336 VAL A O 1
ATOM 2665 N N . VAL A 1 347 ? 31.151 -53.537 29.274 1.00 67.58 337 VAL A N 1
ATOM 2666 C CA . VAL A 1 347 ? 31.107 -53.797 27.840 1.00 63.75 337 VAL A CA 1
ATOM 2667 C C . VAL A 1 347 ? 32.305 -54.646 27.442 1.00 59.28 337 VAL A C 1
ATOM 2668 O O . VAL A 1 347 ? 33.454 -54.328 27.778 1.00 55.59 337 VAL A O 1
ATOM 2672 N N . GLU A 1 348 ? 32.042 -55.738 26.724 1.00 65.92 338 GLU A N 1
ATOM 2673 C CA . GLU A 1 348 ? 33.095 -56.620 26.249 1.00 69.48 338 GLU A CA 1
ATOM 2674 C C . GLU A 1 348 ? 33.187 -56.716 24.729 1.00 77.32 338 GLU A C 1
ATOM 2675 O O . GLU A 1 348 ? 34.127 -57.342 24.229 1.00 86.66 338 GLU A O 1
ATOM 2681 N N . ASP A 1 349 ? 32.255 -56.126 23.983 1.00 72.23 339 ASP A N 1
ATOM 2682 C CA . ASP A 1 349 ? 32.298 -56.151 22.524 1.00 71.13 339 ASP A CA 1
ATOM 2683 C C . ASP A 1 349 ? 33.049 -54.920 22.025 1.00 70.38 339 ASP A C 1
ATOM 2684 O O . ASP A 1 349 ? 32.652 -53.784 22.311 1.00 65.71 339 ASP A O 1
ATOM 2689 N N . VAL A 1 350 ? 34.132 -55.146 21.280 1.00 65.32 340 VAL A N 1
ATOM 2690 C CA . VAL A 1 350 ? 34.951 -54.031 20.819 1.00 62.64 340 VAL A CA 1
ATOM 2691 C C . VAL A 1 350 ? 34.209 -53.200 19.774 1.00 65.66 340 VAL A C 1
ATOM 2692 O O . VAL A 1 350 ? 34.466 -51.998 19.629 1.00 70.50 340 VAL A O 1
ATOM 2696 N N . GLY A 1 351 ? 33.265 -53.800 19.054 1.00 63.92 341 GLY A N 1
ATOM 2697 C CA . GLY A 1 351 ? 32.411 -53.009 18.181 1.00 64.16 341 GLY A CA 1
ATOM 2698 C C . GLY A 1 351 ? 31.567 -52.009 18.950 1.00 62.05 341 GLY A C 1
ATOM 2699 O O . GLY A 1 351 ? 31.369 -50.876 18.508 1.00 53.71 341 GLY A O 1
ATOM 2700 N N . GLU A 1 352 ? 31.066 -52.413 20.120 1.00 65.81 342 GLU A N 1
ATOM 2701 C CA . GLU A 1 352 ? 30.292 -51.492 20.945 1.00 65.48 342 GLU A CA 1
ATOM 2702 C C . GLU A 1 352 ? 31.190 -50.435 21.580 1.00 58.19 342 GLU A C 1
ATOM 2703 O O . GLU A 1 352 ? 30.804 -49.264 21.680 1.00 59.20 342 GLU A O 1
ATOM 2709 N N . MET A 1 353 ? 32.393 -50.825 22.007 1.00 50.31 343 MET A N 1
ATOM 2710 C CA . MET A 1 353 ? 33.353 -49.848 22.516 1.00 56.35 343 MET A CA 1
ATOM 2711 C C . MET A 1 353 ? 33.689 -48.803 21.460 1.00 57.90 343 MET A C 1
ATOM 2712 O O . MET A 1 353 ? 33.877 -47.621 21.776 1.00 54.00 343 MET A O 1
ATOM 2717 N N . ARG A 1 354 ? 33.782 -49.227 20.202 1.00 49.89 344 ARG A N 1
ATOM 2718 C CA . ARG A 1 354 ? 34.056 -48.288 19.125 1.00 50.69 344 ARG A CA 1
ATOM 2719 C C . ARG A 1 354 ? 32.923 -47.283 18.990 1.00 50.89 344 ARG A C 1
ATOM 2720 O O . ARG A 1 354 ? 33.158 -46.076 18.876 1.00 50.00 344 ARG A O 1
ATOM 2728 N N . LYS A 1 355 ? 31.678 -47.767 19.017 1.00 52.57 345 LYS A N 1
ATOM 2729 C CA . LYS A 1 355 ? 30.532 -46.864 18.971 1.00 53.21 345 LYS A CA 1
ATOM 2730 C C . LYS A 1 355 ? 30.548 -45.895 20.150 1.00 51.95 345 LYS A C 1
ATOM 2731 O O . LYS A 1 355 ? 30.273 -44.701 19.985 1.00 47.61 345 LYS A O 1
ATOM 2737 N N . MET A 1 356 ? 30.882 -46.387 21.346 1.00 46.65 346 MET A N 1
ATOM 2738 C CA . MET A 1 356 ? 30.851 -45.535 22.531 1.00 50.08 346 MET A CA 1
ATOM 2739 C C . MET A 1 356 ? 31.891 -44.429 22.437 1.00 46.57 346 MET A C 1
ATOM 2740 O O . MET A 1 356 ? 31.631 -43.283 22.825 1.00 48.01 346 MET A O 1
ATOM 2745 N N . ILE A 1 357 ? 33.073 -44.751 21.914 1.00 42.61 347 ILE A N 1
ATOM 2746 C CA . ILE A 1 357 ? 34.129 -43.752 21.804 1.00 43.01 347 ILE A CA 1
ATOM 2747 C C . ILE A 1 357 ? 33.724 -42.648 20.835 1.00 39.82 347 ILE A C 1
ATOM 2748 O O . ILE A 1 357 ? 33.929 -41.460 21.114 1.00 38.20 347 ILE A O 1
ATOM 2753 N N . LEU A 1 358 ? 33.105 -43.012 19.703 1.00 40.52 348 LEU A N 1
ATOM 2754 C CA . LEU A 1 358 ? 32.651 -41.993 18.762 1.00 45.03 348 LEU A CA 1
ATOM 2755 C C . LEU A 1 358 ? 31.593 -41.086 19.389 1.00 41.50 348 LEU A C 1
ATOM 2756 O O . LEU A 1 358 ? 31.609 -39.870 19.173 1.00 44.23 348 LEU A O 1
ATOM 2761 N N . ASP A 1 359 ? 30.661 -41.657 20.164 1.00 43.22 349 ASP A N 1
ATOM 2762 C CA . ASP A 1 359 ? 29.656 -40.837 20.846 1.00 39.67 349 ASP A CA 1
ATOM 2763 C C . ASP A 1 359 ? 30.297 -39.872 21.844 1.00 34.47 349 ASP A C 1
ATOM 2764 O O . ASP A 1 359 ? 29.913 -38.697 21.908 1.00 34.12 349 ASP A O 1
ATOM 2769 N N . GLU A 1 360 ? 31.268 -40.351 22.636 1.00 34.31 350 GLU A N 1
ATOM 2770 C CA . GLU A 1 360 ? 31.963 -39.464 23.572 1.00 38.10 350 GLU A CA 1
ATOM 2771 C C . GLU A 1 360 ? 32.610 -38.295 22.852 1.00 36.44 350 GLU A C 1
ATOM 2772 O O . GLU A 1 360 ? 32.503 -37.149 23.302 1.00 37.94 350 GLU A O 1
ATOM 2778 N N . VAL A 1 361 ? 33.274 -38.563 21.722 1.00 37.48 351 VAL A N 1
ATOM 2779 C CA . VAL A 1 361 ? 33.978 -37.511 20.995 1.00 3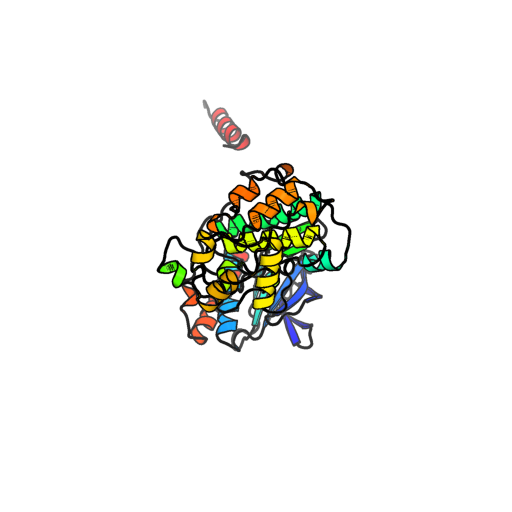8.36 351 VAL A CA 1
ATOM 2780 C C . VAL A 1 361 ? 32.995 -36.495 20.429 1.00 35.76 351 VAL A C 1
ATOM 2781 O O . VAL A 1 361 ? 33.170 -35.283 20.597 1.00 36.70 351 VAL A O 1
ATOM 2785 N N . TYR A 1 362 ? 31.939 -36.961 19.752 1.00 38.80 352 TYR A N 1
ATOM 2786 C CA . TYR A 1 362 ? 31.035 -36.008 19.113 1.00 35.87 352 TYR A CA 1
ATOM 2787 C C . TYR A 1 362 ? 30.231 -35.226 20.148 1.00 33.05 352 TYR A C 1
ATOM 2788 O O . TYR A 1 362 ? 29.973 -34.029 19.968 1.00 33.63 352 TYR A O 1
ATOM 2797 N N . ARG A 1 363 ? 29.818 -35.878 21.233 1.00 34.90 353 ARG A N 1
ATOM 2798 C CA . ARG A 1 363 ? 29.103 -35.145 22.273 1.00 37.09 353 ARG A CA 1
ATOM 2799 C C . ARG A 1 363 ? 30.000 -34.091 22.908 1.00 34.48 353 ARG A C 1
ATOM 2800 O O . ARG A 1 363 ? 29.590 -32.935 23.086 1.00 31.93 353 ARG A O 1
ATOM 2808 N N . PHE A 1 364 ? 31.238 -34.464 23.237 1.00 35.00 354 PHE A N 1
ATOM 2809 C CA . PHE A 1 364 ? 32.177 -33.489 23.774 1.00 34.08 354 PHE A CA 1
ATOM 2810 C C . PHE A 1 364 ? 32.457 -32.364 22.781 1.00 37.55 354 PHE A C 1
ATOM 2811 O O . PHE A 1 364 ? 32.535 -31.192 23.171 1.00 32.58 354 PHE A O 1
ATOM 2819 N N . ARG A 1 365 ? 32.628 -32.699 21.491 1.00 32.90 355 ARG A N 1
ATOM 2820 C CA . ARG A 1 365 ? 32.931 -31.663 20.501 1.00 31.69 355 ARG A CA 1
ATOM 2821 C C . ARG A 1 365 ? 31.820 -30.619 20.440 1.00 30.87 355 ARG A C 1
ATOM 2822 O O . ARG A 1 365 ? 32.086 -29.416 20.335 1.00 36.37 355 ARG A O 1
ATOM 2830 N N . GLN A 1 366 ? 30.571 -31.042 20.499 1.00 31.70 356 GLN A N 1
ATOM 2831 C CA . GLN A 1 366 ? 29.538 -30.015 20.464 1.00 34.69 356 GLN A CA 1
ATOM 2832 C C . GLN A 1 366 ? 29.469 -29.268 21.796 1.00 37.69 356 GLN A C 1
ATOM 2833 O O . GLN A 1 366 ? 29.197 -28.062 21.809 1.00 38.39 356 GLN A O 1
ATOM 2839 N N . LEU A 1 367 ? 29.754 -29.947 22.909 1.00 37.85 357 LEU A N 1
ATOM 2840 C CA . LEU A 1 367 ? 29.748 -29.263 24.201 1.00 32.89 357 LEU A CA 1
ATOM 2841 C C . LEU A 1 367 ? 30.716 -28.087 24.196 1.00 33.74 357 LEU A C 1
ATOM 2842 O O . LEU A 1 367 ? 30.328 -26.948 24.485 1.00 37.62 357 LEU A O 1
ATOM 2847 N N . VAL A 1 368 ? 31.972 -28.331 23.818 1.00 33.95 358 VAL A N 1
ATOM 2848 C CA . VAL A 1 368 ? 32.983 -27.289 23.952 1.00 38.71 358 VAL A CA 1
ATOM 2849 C C . VAL A 1 368 ? 32.838 -26.199 22.908 1.00 38.74 358 VAL A C 1
ATOM 2850 O O . VAL A 1 368 ? 33.495 -25.161 23.023 1.00 40.20 358 VAL A O 1
ATOM 2854 N N . ARG A 1 369 ? 31.986 -26.393 21.905 1.00 39.87 359 ARG A N 1
ATOM 2855 C CA . ARG A 1 369 ? 31.738 -25.372 20.899 1.00 46.50 359 ARG A CA 1
ATOM 2856 C C . ARG A 1 369 ? 30.475 -24.569 21.190 1.00 54.94 359 ARG A C 1
ATOM 2857 O O . ARG A 1 369 ? 30.055 -23.774 20.347 1.00 56.64 359 ARG A O 1
ATOM 2865 N N . THR A 1 370 ? 29.869 -24.754 22.361 1.00 50.33 360 THR A N 1
ATOM 2866 C CA . THR A 1 370 ? 28.677 -23.998 22.736 1.00 62.97 360 THR A CA 1
ATOM 2867 C C . THR A 1 370 ? 29.052 -22.635 23.310 1.00 65.41 360 THR A C 1
ATOM 2868 O O . THR A 1 370 ? 30.232 -22.315 23.440 1.00 62.32 360 THR A O 1
ATOM 2872 N N . GLN A 1 404 ? 24.746 -12.915 49.614 1.00 75.46 394 GLN A N 1
ATOM 2873 C CA . GLN A 1 404 ? 24.773 -12.189 48.349 1.00 77.87 394 GLN A CA 1
ATOM 2874 C C . GLN A 1 404 ? 25.923 -11.172 48.300 1.00 78.25 394 GLN A C 1
ATOM 2875 O O . GLN A 1 404 ? 26.383 -10.678 49.330 1.00 76.62 394 GLN A O 1
ATOM 2881 N N . GLU A 1 405 ? 26.375 -10.874 47.087 1.00 69.58 395 GLU A N 1
ATOM 2882 C CA . GLU A 1 405 ? 27.491 -9.976 46.857 1.00 63.65 395 GLU A CA 1
ATOM 2883 C C . GLU A 1 405 ? 27.045 -8.525 47.016 1.00 67.33 395 GLU A C 1
ATOM 2884 O O . GLU A 1 405 ? 25.855 -8.199 46.960 1.00 65.97 395 GLU A O 1
ATOM 2890 N N . TYR A 1 406 ? 28.029 -7.647 47.222 1.00 59.50 396 TYR A N 1
ATOM 2891 C CA . TYR A 1 406 ? 27.724 -6.247 47.495 1.00 53.73 396 TYR A CA 1
ATOM 2892 C C . TYR A 1 406 ? 27.009 -5.598 46.316 1.00 54.83 396 TYR A C 1
ATOM 2893 O O . TYR A 1 406 ? 26.047 -4.842 46.505 1.00 57.09 396 TYR A O 1
ATOM 2902 N N . VAL A 1 407 ? 27.454 -5.894 45.091 1.00 54.03 397 VAL A N 1
ATOM 2903 C CA . VAL A 1 407 ? 26.867 -5.277 43.903 1.00 57.50 397 VAL A CA 1
ATOM 2904 C C . VAL A 1 407 ? 25.404 -5.682 43.749 1.00 56.60 397 VAL A C 1
ATOM 2905 O O . VAL A 1 407 ? 24.551 -4.860 43.394 1.00 54.34 397 VAL A O 1
ATOM 2909 N N . GLY A 1 408 ? 25.087 -6.951 44.014 1.00 53.68 398 GLY A N 1
ATOM 2910 C CA . GLY A 1 408 ? 23.703 -7.386 43.923 1.00 56.76 398 GLY A CA 1
ATOM 2911 C C . GLY A 1 408 ? 22.809 -6.693 44.933 1.00 59.37 398 GLY A C 1
ATOM 2912 O O . GLY A 1 408 ? 21.702 -6.255 44.601 1.00 51.85 398 GLY A O 1
ATOM 2913 N N . GLN A 1 409 ? 23.281 -6.579 46.178 1.00 55.20 399 GLN A N 1
ATOM 2914 C CA . GLN A 1 409 ? 22.541 -5.837 47.194 1.00 58.35 399 GLN A CA 1
ATOM 2915 C C . GLN A 1 409 ? 22.304 -4.394 46.765 1.00 48.72 399 GLN A C 1
ATOM 2916 O O . GLN A 1 409 ? 21.179 -3.888 46.850 1.00 53.05 399 GLN A O 1
ATOM 2922 N N . MET A 1 410 ? 23.356 -3.705 46.312 1.00 47.02 400 MET A N 1
ATOM 2923 C CA . MET A 1 410 ? 23.172 -2.310 45.912 1.00 45.27 400 MET A CA 1
ATOM 2924 C C . MET A 1 410 ? 22.334 -2.191 44.645 1.00 49.35 400 MET A C 1
ATOM 2925 O O . MET A 1 410 ? 21.590 -1.215 44.490 1.00 46.55 400 MET A O 1
ATOM 2930 N N . ASN A 1 411 ? 22.460 -3.140 43.715 1.00 50.25 401 ASN A N 1
ATOM 2931 C CA . ASN A 1 411 ? 21.598 -3.116 42.538 1.00 61.14 401 ASN A CA 1
ATOM 2932 C C . ASN A 1 411 ? 20.138 -3.171 42.954 1.00 60.84 401 ASN A C 1
ATOM 2933 O O . ASN A 1 411 ? 19.315 -2.383 42.479 1.00 65.34 401 ASN A O 1
ATOM 2938 N N . ASP A 1 412 ? 19.803 -4.090 43.861 1.00 52.52 402 ASP A N 1
ATOM 2939 C CA . ASP A 1 412 ? 18.423 -4.208 44.314 1.00 53.73 402 ASP A CA 1
ATOM 2940 C C . ASP A 1 412 ? 17.992 -2.968 45.084 1.00 58.57 402 ASP A C 1
ATOM 2941 O O . ASP A 1 412 ? 16.857 -2.500 44.940 1.00 56.97 402 ASP A O 1
ATOM 2946 N N . LEU A 1 413 ? 18.897 -2.409 45.893 1.00 47.95 403 LEU A N 1
ATOM 2947 C CA . LEU A 1 413 ? 18.611 -1.163 46.595 1.00 48.40 403 LEU A CA 1
ATOM 2948 C C . LEU A 1 413 ? 18.360 -0.028 45.613 1.00 50.86 403 LEU A C 1
ATOM 2949 O O . LEU A 1 413 ? 17.379 0.715 45.738 1.00 50.81 403 LEU A O 1
ATOM 2954 N N . GLU A 1 414 ? 19.257 0.126 44.635 1.00 51.54 404 GLU A N 1
ATOM 2955 C CA . GLU A 1 414 ? 19.130 1.190 43.644 1.00 48.90 404 GLU A CA 1
ATOM 2956 C C . GLU A 1 414 ? 17.806 1.102 42.898 1.00 56.53 404 GLU A C 1
ATOM 2957 O O . GLU A 1 414 ? 17.093 2.103 42.756 1.00 57.96 404 GLU A O 1
ATOM 2963 N N . ALA A 1 415 ? 17.477 -0.087 42.385 1.00 56.18 405 ALA A N 1
ATOM 2964 C CA . ALA A 1 415 ? 16.223 -0.261 41.658 1.00 62.88 405 ALA A CA 1
ATOM 2965 C C . ALA A 1 415 ? 15.031 0.140 42.510 1.00 63.90 405 ALA A C 1
ATOM 2966 O O . ALA A 1 415 ? 14.052 0.700 42.002 1.00 69.45 405 ALA A O 1
ATOM 2968 N N . GLU A 1 416 ? 15.109 -0.119 43.807 1.00 59.85 406 GLU A N 1
ATOM 2969 C CA . GLU A 1 416 ? 14.009 0.179 44.705 1.00 65.27 406 GLU A CA 1
ATOM 2970 C C . GLU A 1 416 ? 13.932 1.675 45.007 1.00 66.66 406 GLU A C 1
ATOM 2971 O O . GLU A 1 416 ? 12.836 2.247 45.071 1.00 70.50 406 GLU A O 1
ATOM 2977 N N . LEU A 1 417 ? 15.084 2.330 45.165 1.00 61.38 407 LEU A N 1
ATOM 2978 C CA . LEU A 1 417 ? 15.097 3.773 45.381 1.00 61.47 407 LEU A CA 1
ATOM 2979 C C . LEU A 1 417 ? 14.730 4.554 44.126 1.00 78.74 407 LEU A C 1
ATOM 2980 O O . LEU A 1 417 ? 14.293 5.704 44.233 1.00 68.83 407 LEU A O 1
ATOM 2985 N N . ALA A 1 418 ? 14.896 3.957 42.944 1.00 57.87 408 ALA A N 1
ATOM 2986 C CA . ALA A 1 418 ? 14.642 4.678 41.699 1.00 68.81 408 ALA A CA 1
ATOM 2987 C C . ALA A 1 418 ? 13.151 4.840 41.441 1.00 74.14 408 ALA A C 1
ATOM 2988 O O . ALA A 1 418 ? 12.710 5.891 40.965 1.00 77.38 408 ALA A O 1
ATOM 2990 N N . GLY A 1 419 ? 12.368 3.807 41.724 1.00 83.71 409 GLY A N 1
ATOM 2991 C CA . GLY A 1 419 ? 10.935 3.874 41.537 1.00 97.17 409 GLY A CA 1
ATOM 2992 C C . GLY A 1 419 ? 10.181 3.679 42.835 1.00 110.07 409 GLY A C 1
ATOM 2993 O O . GLY A 1 419 ? 9.258 2.861 42.910 1.00 116.11 409 GLY A O 1
ATOM 2994 N N . GLY A 1 420 ? 10.576 4.417 43.871 1.00 112.60 410 GLY A N 1
ATOM 2995 C CA . GLY A 1 420 ? 9.868 4.380 45.136 1.00 110.97 410 GLY A CA 1
ATOM 2996 C C . GLY A 1 420 ? 8.484 4.980 45.017 1.00 109.10 410 GLY A C 1
ATOM 2997 O O . GLY A 1 420 ? 7.504 4.270 44.779 1.00 110.28 410 GLY A O 1
ATOM 2998 N N . LEU A 1 421 ? 8.394 6.294 45.194 1.00 106.89 411 LEU A N 1
ATOM 2999 C CA . LEU A 1 421 ? 7.199 7.027 44.813 1.00 104.63 411 LEU A CA 1
ATOM 3000 C C . LEU A 1 421 ? 7.213 7.259 43.301 1.00 109.16 411 LEU A C 1
ATOM 3001 O O . LEU A 1 421 ? 8.155 6.881 42.597 1.00 110.36 411 LEU A O 1
ATOM 3006 N N . ASP A 1 422 ? 6.144 7.873 42.797 1.00 107.54 412 ASP A N 1
ATOM 3007 C CA . ASP A 1 422 ? 5.966 8.187 41.373 1.00 102.40 412 ASP A CA 1
ATOM 3008 C C . ASP A 1 422 ? 6.421 7.082 40.405 1.00 93.77 412 ASP A C 1
ATOM 3009 O O . ASP A 1 422 ? 6.340 5.890 40.711 1.00 86.35 412 ASP A O 1
#